Protein AF-A0A7U9R0U1-F1 (afdb_monomer)

Nearest PDB structures (foldseek):
  5bxg-assembly1_A  TM=6.752E-01  e=6.714E-07  Clostridioides difficile 630
  3q0k-assembly2_D  TM=1.270E-01  e=4.616E+00  Homo sapiens

Sequence (588 aa):
MKKIVGMICICLTLACLTACGQTSAAQRHWSAASKDGKLENYVKENIDKIDMEALQAVLQDAETPLDQQLKATALICMLEYCETIRYDLDLWNASVQSSDEARGAMYRAEYPVGASYAQAFLTKVSAEGEAFWEAMEEAAYPYDGIPAVFAAAKELDGDSLLALIEGAPEDSLQGDRIREAIGNWIKKEPARLALCGQSLAETGYFEDWDLMDWQRAFLSSDQIHTDSVDGALAYVGCLRDHLLPMQEKQFGEEEFKKESEATGETCYYTELAVTVEEELVLQEPGEEGLPEVIDTEGKKVIAFYRNPHGETFSGSPAPLRVLGDFMLNLTDQEVPATAAEADYYLVLTPEYGYGAFYQDRTSGSESEFQEIYSYTSIDLYQAGTGVFLRHLGTMIEEAPSSIFTSYGDSPLQYPAPVEPGALAYIYRHVNEPEAYVALTDQLGGQEEFGMDEPVIVGNWELTLHSSEIVKTIDNGIFGSTAGEGCQYVKARISVTNVGLREDTFLPMMSMSSNLSIGVTDASLDSFYEYAELIGMSDYLSSELLEPGESEEGDLAFEVPETLLQGDSPLYIVVICGYQIVVFPIQAL

Solvent-accessible surface area (backbone atoms only — not comparable to full-atom values): 32599 Å² total; per-residue (Å²): 135,83,89,87,89,83,90,83,86,64,80,79,62,61,78,77,72,62,75,90,76,65,75,50,62,28,57,51,52,45,62,50,16,46,74,68,67,30,35,66,63,42,39,68,78,34,57,95,72,61,58,65,67,57,29,49,52,49,66,71,39,86,84,54,52,63,38,53,39,50,44,21,35,20,50,45,21,41,43,37,39,50,55,45,42,72,74,35,68,68,47,35,56,31,49,73,46,87,74,63,54,26,61,48,32,53,59,70,44,65,41,95,65,26,20,64,48,22,28,62,54,57,50,34,41,69,80,41,42,72,62,42,52,51,21,48,60,78,48,50,64,30,65,63,29,56,47,33,27,50,41,28,25,84,69,73,54,36,68,33,49,49,42,50,63,75,64,48,52,78,99,37,78,64,23,53,51,48,53,51,32,52,53,48,43,55,52,68,43,36,46,52,35,46,66,28,40,58,62,39,56,76,71,49,68,60,73,85,56,53,69,67,65,48,43,60,40,72,27,40,32,93,66,29,60,27,76,29,66,43,50,43,37,35,28,48,47,35,38,62,78,44,48,47,63,51,46,32,73,74,75,39,58,73,82,40,33,44,65,27,86,60,70,66,47,77,31,48,63,57,70,29,29,32,31,32,73,48,84,84,75,65,49,78,84,71,88,75,90,50,64,90,68,78,90,60,84,77,40,14,49,45,46,34,39,41,33,86,50,46,89,80,37,83,81,50,65,62,50,29,25,40,38,35,28,44,57,66,61,44,53,87,59,26,46,39,75,36,64,88,60,23,52,27,34,41,37,35,37,59,45,78,44,79,58,59,55,45,61,37,91,87,78,71,42,74,44,96,50,61,33,26,28,25,50,26,36,36,35,36,24,35,38,95,72,18,43,56,50,45,81,78,43,33,30,76,29,58,43,61,97,64,61,75,88,56,100,86,57,82,58,78,55,67,38,63,76,81,57,36,51,50,54,53,49,44,62,77,35,71,79,41,63,81,76,45,46,38,71,28,64,72,49,86,88,56,39,76,48,57,74,71,42,76,44,61,55,59,44,33,34,38,25,45,69,48,73,49,81,40,57,60,53,78,50,82,92,34,63,51,66,47,57,93,69,33,27,27,42,38,34,36,37,37,42,28,27,53,26,80,49,70,46,56,44,61,46,92,71,62,91,80,57,64,62,48,52,28,41,29,46,80,79,62,83,51,78,33,52,64,51,93,62,82,56,61,89,48,61,48,66,52,44,74,32,46,58,75,35,69,53,72,23,42,48,36,26,70,41,50,44,72,61,77,70,42,94,59,61,38,28,45,36,42,35,37,78,91,47,58,40,33,33,77,51,85,76,132

Mean predicted aligned error: 10.0 Å

pLDDT: mean 86.11, std 13.69, range [29.17, 98.44]

Structure (mmCIF, N/CA/C/O backbone):
data_AF-A0A7U9R0U1-F1
#
_entry.id   AF-A0A7U9R0U1-F1
#
loop_
_atom_site.group_PDB
_atom_site.id
_atom_site.type_symbol
_atom_site.label_atom_id
_atom_site.label_alt_id
_atom_site.label_comp_id
_atom_site.label_asym_id
_atom_site.label_entity_id
_atom_site.label_seq_id
_atom_site.pdbx_PDB_ins_code
_atom_site.Cartn_x
_atom_site.Cartn_y
_atom_site.Cartn_z
_atom_site.occupancy
_atom_site.B_iso_or_equiv
_atom_site.auth_seq_id
_atom_site.auth_comp_id
_atom_site.auth_asym_id
_atom_site.auth_atom_id
_atom_site.pdbx_PDB_model_num
ATOM 1 N N . MET A 1 1 ? -24.515 -37.550 81.680 1.00 33.31 1 MET A N 1
ATOM 2 C CA . MET A 1 1 ? -23.974 -37.585 80.301 1.00 33.31 1 MET A CA 1
ATOM 3 C C . MET A 1 1 ? -24.905 -36.736 79.443 1.00 33.31 1 MET A C 1
ATOM 5 O O . MET A 1 1 ? -26.082 -37.050 79.407 1.00 33.31 1 MET A O 1
ATOM 9 N N . LYS A 1 2 ? -24.543 -35.468 79.178 1.00 29.17 2 LYS A N 1
ATOM 10 C CA . LYS A 1 2 ? -23.847 -34.964 77.962 1.00 29.17 2 LYS A CA 1
ATOM 11 C C . LYS A 1 2 ? -24.741 -35.140 76.719 1.00 29.17 2 LYS A C 1
ATOM 13 O O . LYS A 1 2 ? -24.928 -36.265 76.291 1.00 29.17 2 LYS A O 1
ATOM 18 N N . LYS A 1 3 ? -25.515 -34.116 76.324 1.00 31.30 3 LYS A N 1
ATOM 19 C CA . LYS A 1 3 ? -25.158 -32.966 75.449 1.00 31.30 3 LYS A CA 1
ATOM 20 C C . LYS A 1 3 ? -24.617 -33.420 74.086 1.00 31.30 3 LYS A C 1
ATOM 22 O O . LYS A 1 3 ? -23.504 -33.924 74.049 1.00 31.30 3 LYS A O 1
ATOM 27 N N . ILE A 1 4 ? -25.367 -33.154 73.013 1.00 35.88 4 ILE A N 1
ATOM 28 C CA . ILE A 1 4 ? -25.062 -32.164 71.957 1.00 35.88 4 ILE A CA 1
ATOM 29 C C . ILE A 1 4 ? -26.206 -32.236 70.926 1.00 35.88 4 ILE A C 1
ATOM 31 O O . ILE A 1 4 ? -26.312 -33.170 70.143 1.00 35.88 4 ILE A O 1
ATOM 35 N N . VAL A 1 5 ? -27.093 -31.243 70.996 1.00 38.41 5 VAL A N 1
ATOM 36 C CA . VAL A 1 5 ? -27.930 -30.758 69.894 1.00 38.41 5 VAL A CA 1
ATOM 37 C C . VAL A 1 5 ? -27.329 -29.396 69.578 1.00 38.41 5 VAL A C 1
ATOM 39 O O . VAL A 1 5 ? -27.287 -28.536 70.458 1.00 38.41 5 VAL A O 1
ATOM 42 N N . GLY A 1 6 ? -26.777 -29.227 68.384 1.00 35.22 6 GLY A N 1
ATOM 43 C CA . GLY A 1 6 ? -26.181 -27.969 67.956 1.00 35.22 6 GLY A CA 1
ATOM 44 C C . GLY A 1 6 ? -25.330 -28.149 66.708 1.00 35.22 6 GLY A C 1
ATOM 45 O O . GLY A 1 6 ? -24.531 -29.077 66.654 1.00 35.22 6 GLY A O 1
ATOM 46 N N . MET A 1 7 ? -25.485 -27.202 65.777 1.00 35.94 7 MET A N 1
ATOM 47 C CA . MET A 1 7 ? -24.569 -26.900 64.667 1.00 35.94 7 MET A CA 1
ATOM 48 C C . MET A 1 7 ? -24.834 -27.592 63.315 1.00 35.94 7 MET A C 1
ATOM 50 O O . MET A 1 7 ? -23.959 -28.276 62.809 1.00 35.94 7 MET A O 1
ATOM 54 N N . ILE A 1 8 ? -26.001 -27.344 62.691 1.00 39.84 8 ILE A N 1
ATOM 55 C CA . ILE A 1 8 ? -26.156 -27.442 61.213 1.00 39.84 8 ILE A CA 1
ATOM 56 C C . ILE A 1 8 ? -26.901 -26.237 60.572 1.00 39.84 8 ILE A C 1
ATOM 58 O O . ILE A 1 8 ? -26.783 -26.024 59.375 1.00 39.84 8 ILE A O 1
ATOM 62 N N . CYS A 1 9 ? -27.556 -25.336 61.318 1.00 36.34 9 CYS A N 1
ATOM 63 C CA . CYS A 1 9 ? -28.315 -24.214 60.715 1.00 36.34 9 CYS A CA 1
ATOM 64 C C . CYS A 1 9 ? -27.673 -22.811 60.825 1.00 36.34 9 CYS A C 1
ATOM 66 O O . CYS A 1 9 ? -28.403 -21.827 60.836 1.00 36.34 9 CYS A O 1
ATOM 68 N N . ILE A 1 10 ? -26.341 -22.682 60.920 1.00 38.12 10 ILE A N 1
ATOM 69 C CA . ILE A 1 10 ? -25.675 -21.357 61.044 1.00 38.12 10 ILE A CA 1
ATOM 70 C C . ILE A 1 10 ? -24.770 -21.000 59.844 1.00 38.12 10 ILE A C 1
ATOM 72 O O . ILE A 1 10 ? -24.423 -19.837 59.676 1.00 38.12 10 ILE A O 1
ATOM 76 N N . CYS A 1 11 ? -24.464 -21.926 58.929 1.00 36.28 11 CYS A N 1
ATOM 77 C CA . CYS A 1 11 ? -23.570 -21.620 57.797 1.00 36.28 11 CYS A CA 1
ATOM 78 C C . CYS A 1 11 ? -24.272 -21.108 56.523 1.00 36.28 11 CYS A C 1
ATOM 80 O O . CYS A 1 11 ? -23.587 -20.729 55.584 1.00 36.28 11 CYS A O 1
ATOM 82 N N . LEU A 1 12 ? -25.609 -21.054 56.483 1.00 37.00 12 LEU A N 1
ATOM 83 C CA . LEU A 1 12 ? -26.378 -20.586 55.311 1.00 37.00 12 LEU A CA 1
ATOM 84 C C . LEU A 1 12 ? -27.135 -19.270 55.541 1.00 37.00 12 LEU A C 1
ATOM 86 O O . LEU A 1 12 ? -27.752 -18.746 54.626 1.00 37.00 12 LEU A O 1
ATOM 90 N N . THR A 1 13 ? -27.058 -18.700 56.744 1.00 36.50 13 THR A N 1
ATOM 91 C CA . THR A 1 13 ? -27.657 -17.393 57.072 1.00 36.50 13 THR A CA 1
ATOM 92 C C . THR A 1 13 ? -26.621 -16.311 57.377 1.00 36.50 13 THR A C 1
ATOM 94 O O . THR A 1 13 ? -26.985 -15.143 57.468 1.00 36.50 13 THR A O 1
ATOM 97 N N . LEU A 1 14 ? -25.330 -16.657 57.462 1.00 34.38 14 LEU A N 1
ATOM 98 C CA . LEU A 1 14 ? -24.237 -15.680 57.569 1.00 34.38 14 LEU A CA 1
ATOM 99 C C . LEU A 1 14 ? -23.682 -15.201 56.216 1.00 34.38 14 LEU A C 1
ATOM 101 O O . LEU A 1 14 ? -22.952 -14.219 56.202 1.00 34.38 14 LEU A O 1
ATOM 105 N N . ALA A 1 15 ? -24.073 -15.817 55.094 1.00 37.28 15 ALA A N 1
ATOM 106 C CA . ALA A 1 15 ? -23.728 -15.330 53.753 1.00 37.28 15 ALA A CA 1
ATOM 107 C C . ALA A 1 15 ? -24.657 -14.200 53.255 1.00 37.28 15 ALA A C 1
ATOM 109 O O . ALA A 1 15 ? -24.318 -13.503 52.310 1.00 37.28 15 ALA A O 1
ATOM 110 N N . CYS A 1 16 ? -25.801 -13.969 53.911 1.00 37.41 16 CYS A N 1
ATOM 111 C CA . CYS A 1 16 ? -26.766 -12.936 53.507 1.00 37.41 16 CYS A CA 1
ATOM 112 C C . CYS A 1 16 ? -26.755 -11.682 54.402 1.00 37.41 16 CYS A C 1
ATOM 114 O O . CYS A 1 16 ? -27.610 -10.819 54.238 1.00 37.41 16 CYS A O 1
ATOM 116 N N . LEU A 1 17 ? -25.830 -11.565 55.365 1.00 35.19 17 LEU A N 1
ATOM 117 C CA . LEU A 1 17 ? -25.830 -10.469 56.353 1.00 35.19 17 LEU A CA 1
ATOM 118 C C . LEU A 1 17 ? -24.516 -9.672 56.449 1.00 35.19 17 LEU A C 1
ATOM 120 O O . LEU A 1 17 ? -24.412 -8.785 57.292 1.00 35.19 17 LEU A O 1
ATOM 124 N N . THR A 1 18 ? -23.540 -9.913 55.568 1.00 37.28 18 THR A N 1
ATOM 125 C CA . THR A 1 18 ? -22.330 -9.070 55.436 1.00 37.28 18 THR A CA 1
ATOM 126 C C . THR A 1 18 ? -22.306 -8.211 54.166 1.00 37.28 18 THR A C 1
ATOM 128 O O . THR A 1 18 ? -21.372 -7.436 53.984 1.00 37.28 18 THR A O 1
ATOM 131 N N . ALA A 1 19 ? -23.331 -8.294 53.313 1.00 37.91 19 ALA A N 1
ATOM 132 C CA . ALA A 1 19 ? -23.372 -7.615 52.013 1.00 37.91 19 ALA A CA 1
ATOM 133 C C . ALA A 1 19 ? -23.828 -6.139 52.058 1.00 37.91 19 ALA A C 1
ATOM 135 O O . ALA A 1 19 ? -23.708 -5.439 51.064 1.00 37.91 19 ALA A O 1
ATOM 136 N N . CYS A 1 20 ? -24.296 -5.612 53.196 1.00 34.75 20 CYS A N 1
ATOM 137 C CA . CYS A 1 20 ? -24.787 -4.222 53.284 1.00 34.75 20 CYS A CA 1
ATOM 138 C C . CYS A 1 20 ? -23.728 -3.188 53.717 1.00 34.75 20 CYS A C 1
ATOM 140 O O . CYS A 1 20 ? -24.073 -2.169 54.312 1.00 34.75 20 CYS A O 1
ATOM 142 N N . GLY A 1 21 ? -22.439 -3.424 53.458 1.00 41.78 21 GLY A N 1
ATOM 143 C CA . GLY A 1 21 ? -21.409 -2.438 53.816 1.00 41.78 21 GLY A CA 1
ATOM 144 C C . GLY A 1 21 ? -19.978 -2.727 53.373 1.00 41.78 21 GLY A C 1
ATOM 145 O O . GLY A 1 21 ? -19.071 -2.036 53.833 1.00 41.78 21 GLY A O 1
ATOM 146 N N . GLN A 1 22 ? -19.738 -3.729 52.522 1.00 58.25 22 GLN A N 1
ATOM 147 C CA . GLN A 1 22 ? -18.415 -3.915 51.931 1.00 58.25 22 GLN A CA 1
ATOM 148 C C . GLN A 1 22 ? -18.330 -3.146 50.619 1.00 58.25 22 GLN A C 1
ATOM 150 O O . GLN A 1 22 ? -19.104 -3.379 49.699 1.00 58.25 22 GLN A O 1
ATOM 155 N N . THR A 1 23 ? -17.385 -2.214 50.554 1.00 76.81 23 THR A N 1
ATOM 156 C CA . THR A 1 23 ? -17.019 -1.523 49.321 1.00 76.81 23 THR A CA 1
ATOM 157 C C . THR A 1 23 ? -16.582 -2.563 48.285 1.00 76.81 23 THR A C 1
ATOM 159 O O . THR A 1 23 ? -15.740 -3.417 48.609 1.00 76.81 23 THR A O 1
ATOM 162 N N . SER A 1 24 ? -17.154 -2.492 47.076 1.00 87.69 24 SER A N 1
ATOM 163 C CA . SER A 1 24 ? -16.816 -3.364 45.942 1.00 87.69 24 SER A CA 1
ATOM 164 C C . SER A 1 24 ? -15.302 -3.365 45.682 1.00 87.69 24 SER A C 1
ATOM 166 O O . SER A 1 24 ? -14.587 -2.433 46.076 1.00 87.69 24 SER A O 1
ATOM 168 N N . ALA A 1 25 ? -14.795 -4.416 45.030 1.00 89.88 25 ALA A N 1
ATOM 169 C CA . ALA A 1 25 ? -13.387 -4.473 44.634 1.00 89.88 25 ALA A CA 1
ATOM 170 C C . ALA A 1 25 ? -13.014 -3.257 43.766 1.00 89.88 25 ALA A C 1
ATOM 172 O O . ALA A 1 25 ? -12.047 -2.559 44.077 1.00 89.88 25 ALA A O 1
ATOM 173 N N . ALA A 1 26 ? -13.857 -2.938 42.778 1.00 92.00 26 ALA A N 1
ATOM 174 C CA . ALA A 1 26 ? -13.707 -1.781 41.902 1.00 92.00 26 ALA A CA 1
ATOM 175 C C . ALA A 1 26 ? -13.589 -0.465 42.687 1.00 92.00 26 ALA A C 1
ATOM 177 O O . ALA A 1 26 ? -12.573 0.219 42.596 1.00 92.00 26 ALA A O 1
ATOM 178 N N . GLN A 1 27 ? -14.555 -0.144 43.554 1.00 93.94 27 GLN A N 1
ATOM 179 C CA . GLN A 1 27 ? -14.534 1.104 44.323 1.00 93.94 27 GLN A CA 1
ATOM 180 C C . GLN A 1 27 ? -13.334 1.190 45.273 1.00 93.94 27 GLN A C 1
ATOM 182 O O . GLN A 1 27 ? -12.803 2.281 45.497 1.00 93.94 27 GLN A O 1
ATOM 187 N N . ARG A 1 28 ? -12.903 0.064 45.854 1.00 93.19 28 ARG A N 1
ATOM 188 C CA . ARG A 1 28 ? -11.749 0.019 46.762 1.00 93.19 28 ARG A CA 1
ATOM 189 C C . ARG A 1 28 ? -10.459 0.401 46.044 1.00 93.19 28 ARG A C 1
ATOM 191 O O . ARG A 1 28 ? -9.735 1.259 46.548 1.00 93.19 28 ARG A O 1
ATOM 198 N N . HIS A 1 29 ? -10.188 -0.226 44.901 1.00 94.31 29 HIS A N 1
ATOM 199 C CA . HIS A 1 29 ? -8.998 0.047 44.097 1.00 94.31 29 HIS A CA 1
ATOM 200 C C . HIS A 1 29 ? -9.067 1.435 43.460 1.00 94.31 29 HIS A C 1
ATOM 202 O O . HIS A 1 29 ? -8.109 2.195 43.563 1.00 94.31 29 HIS A O 1
ATOM 208 N N . TRP A 1 30 ? -10.232 1.827 42.939 1.00 93.75 30 TRP A N 1
ATOM 209 C CA . TRP A 1 30 ? -10.450 3.153 42.363 1.00 93.75 30 TRP A CA 1
ATOM 210 C C . TRP A 1 30 ? -10.172 4.276 43.366 1.00 93.75 30 TRP A C 1
ATOM 212 O O . TRP A 1 30 ? -9.391 5.182 43.101 1.00 93.75 30 TRP A O 1
ATOM 222 N N . SER A 1 31 ? -10.728 4.172 44.579 1.00 92.00 31 SER A N 1
ATOM 223 C CA . SER A 1 31 ? -10.524 5.177 45.635 1.00 92.00 31 SER A CA 1
ATOM 224 C C . SER A 1 31 ? -9.074 5.252 46.125 1.00 92.00 31 SER A C 1
ATOM 226 O O . SER A 1 31 ? -8.674 6.264 46.706 1.00 92.00 31 SER A O 1
ATOM 228 N N . ALA A 1 32 ? -8.306 4.169 45.980 1.00 91.44 32 ALA A N 1
ATOM 229 C CA . ALA A 1 32 ? -6.878 4.165 46.270 1.00 91.44 32 ALA A CA 1
ATOM 230 C C . ALA A 1 32 ? -6.105 4.853 45.137 1.00 91.44 32 ALA A C 1
ATOM 232 O O . ALA A 1 32 ? -5.357 5.785 45.414 1.00 91.44 32 ALA A O 1
ATOM 233 N N . ALA A 1 33 ? -6.393 4.503 43.883 1.00 91.25 33 ALA A N 1
ATOM 234 C CA . ALA A 1 33 ? -5.802 5.127 42.704 1.00 91.25 33 ALA A CA 1
ATOM 235 C C . ALA A 1 33 ? -6.047 6.642 42.632 1.00 91.25 33 ALA A C 1
ATOM 237 O O . ALA A 1 33 ? -5.125 7.405 42.350 1.00 91.25 33 ALA A O 1
ATOM 238 N N . SER A 1 34 ? -7.252 7.110 42.981 1.00 88.06 34 SER A N 1
ATOM 239 C CA . SER A 1 34 ? -7.541 8.547 43.072 1.00 88.06 34 SER A CA 1
ATOM 240 C C . SER A 1 34 ? -6.617 9.267 44.069 1.00 88.06 34 SER A C 1
ATOM 242 O O . SER A 1 34 ? -6.335 10.447 43.909 1.00 88.06 34 SER A O 1
ATOM 244 N N . LYS A 1 35 ? -6.114 8.602 45.116 1.00 88.00 35 LYS A N 1
ATOM 245 C CA . LYS A 1 35 ? -5.168 9.240 46.052 1.00 88.00 35 LYS A CA 1
ATOM 246 C C . LYS A 1 35 ? -3.756 9.337 45.480 1.00 88.00 35 LYS A C 1
ATOM 248 O O . LYS A 1 35 ? -3.044 10.274 45.831 1.00 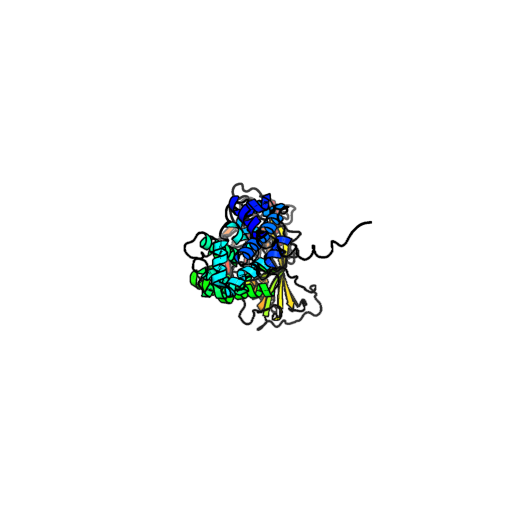88.00 35 LYS A O 1
ATOM 253 N N . ASP A 1 36 ? -3.391 8.407 44.604 1.00 80.62 36 ASP A N 1
ATOM 254 C CA . ASP A 1 36 ? -2.059 8.312 43.997 1.00 80.62 36 ASP A CA 1
ATOM 255 C C . ASP A 1 36 ? -1.909 9.186 42.744 1.00 80.62 36 ASP A C 1
ATOM 257 O O . ASP A 1 36 ? -0.815 9.340 42.201 1.00 80.62 36 ASP A O 1
ATOM 261 N N . GLY A 1 37 ? -2.992 9.818 42.292 1.00 81.44 37 GLY A N 1
ATOM 262 C CA . GLY A 1 37 ? -2.953 10.818 41.231 1.00 81.44 37 GLY A CA 1
ATOM 263 C C . GLY A 1 37 ? -3.240 10.273 39.834 1.00 81.44 37 GLY A C 1
ATOM 264 O O . GLY A 1 37 ? -3.769 11.015 39.005 1.00 81.44 37 GLY A O 1
ATOM 265 N N . LYS A 1 38 ? -2.892 9.003 39.593 1.00 86.62 38 LYS A N 1
ATOM 266 C CA . LYS A 1 38 ? -2.997 8.289 38.314 1.00 86.62 38 LYS A CA 1
ATOM 267 C C . LYS A 1 38 ? -3.334 6.815 38.538 1.00 86.62 38 LYS A C 1
ATOM 269 O O . LYS A 1 38 ? -2.725 6.176 39.400 1.00 86.62 38 LYS A O 1
ATOM 274 N N . LEU A 1 39 ? -4.254 6.277 37.741 1.00 91.12 39 LEU A N 1
ATOM 275 C CA . LEU A 1 39 ? -4.610 4.859 37.749 1.00 91.12 39 LEU A CA 1
ATOM 276 C C . LEU A 1 39 ? -3.422 3.978 37.371 1.00 91.12 39 LEU A C 1
ATOM 278 O O . LEU A 1 39 ? -3.155 2.995 38.057 1.00 91.12 39 LEU A O 1
ATOM 282 N N . GLU A 1 40 ? -2.683 4.357 36.332 1.00 90.38 40 GLU A N 1
ATOM 283 C CA . GLU A 1 40 ? -1.542 3.598 35.820 1.00 90.38 40 GLU A CA 1
ATOM 284 C C . GLU A 1 40 ? -0.470 3.385 36.900 1.00 90.38 40 GLU A C 1
ATOM 286 O O . GLU A 1 40 ? -0.009 2.266 37.121 1.00 90.38 40 GLU A O 1
ATOM 291 N N . ASN A 1 41 ? -0.119 4.445 37.639 1.00 90.12 41 ASN A N 1
ATOM 292 C CA . ASN A 1 41 ? 0.857 4.365 38.729 1.00 90.12 41 ASN A CA 1
ATOM 293 C C . ASN A 1 41 ? 0.388 3.402 39.826 1.00 90.12 41 ASN A C 1
ATOM 295 O O . ASN A 1 41 ? 1.149 2.540 40.268 1.00 90.12 41 ASN A O 1
ATOM 299 N N . TYR A 1 42 ? -0.877 3.527 40.238 1.00 94.25 42 TYR A N 1
ATOM 300 C CA . TYR A 1 42 ? -1.456 2.657 41.255 1.00 94.25 42 TYR A CA 1
ATOM 301 C C . TYR A 1 42 ? -1.429 1.186 40.830 1.00 94.25 42 TYR A C 1
ATOM 303 O O . TYR A 1 42 ? -1.057 0.320 41.626 1.00 94.25 42 TYR A O 1
ATOM 311 N N . VAL A 1 43 ? -1.809 0.902 39.582 1.00 94.12 43 VAL A N 1
ATOM 312 C CA . VAL A 1 43 ? -1.827 -0.457 39.036 1.00 94.12 43 VAL A CA 1
ATOM 313 C C . VAL A 1 43 ? -0.409 -1.019 38.952 1.00 94.12 43 VAL A C 1
ATOM 315 O O . VAL A 1 43 ? -0.183 -2.111 39.465 1.00 94.12 43 VAL A O 1
ATOM 318 N N . LYS A 1 44 ? 0.573 -0.266 38.438 1.00 91.06 44 LYS A N 1
ATOM 319 C CA . LYS A 1 44 ? 1.988 -0.686 38.400 1.00 91.06 44 LYS A CA 1
ATOM 320 C C . LYS A 1 44 ? 2.526 -1.087 39.779 1.00 91.06 44 LYS A C 1
ATOM 322 O O . LYS A 1 44 ? 3.240 -2.079 39.901 1.00 91.06 44 LYS A O 1
ATOM 327 N N . GLU A 1 45 ? 2.157 -0.362 40.835 1.00 92.75 45 GLU A N 1
ATOM 328 C CA . GLU A 1 45 ? 2.592 -0.655 42.211 1.00 92.75 45 GLU A CA 1
ATOM 329 C C . GLU A 1 45 ? 1.831 -1.812 42.888 1.00 92.75 45 GLU A C 1
ATOM 331 O O . GLU A 1 45 ? 2.272 -2.352 43.914 1.00 92.75 45 GLU A O 1
ATOM 336 N N . ASN A 1 46 ? 0.662 -2.183 42.360 1.00 94.56 46 ASN A N 1
ATOM 337 C CA . ASN A 1 46 ? -0.256 -3.132 42.992 1.00 94.56 46 ASN A CA 1
ATOM 338 C C . ASN A 1 46 ? -0.696 -4.275 42.075 1.00 94.56 46 ASN A C 1
ATOM 340 O O . ASN A 1 46 ? -1.629 -4.986 42.433 1.00 94.56 46 ASN A O 1
ATOM 344 N N . ILE A 1 47 ? -0.000 -4.484 40.959 1.00 92.25 47 ILE A N 1
ATOM 345 C CA . ILE A 1 47 ? -0.356 -5.432 39.899 1.00 92.25 47 ILE A CA 1
ATOM 346 C C . ILE A 1 47 ? -0.647 -6.838 40.450 1.00 92.25 47 ILE A C 1
ATOM 348 O O . ILE A 1 47 ? -1.728 -7.372 40.244 1.00 92.25 47 ILE A O 1
ATOM 352 N N . ASP A 1 48 ? 0.223 -7.359 41.324 1.00 92.56 48 ASP A N 1
ATOM 353 C CA . ASP A 1 48 ? 0.077 -8.698 41.920 1.00 92.56 48 ASP A CA 1
ATOM 354 C C . ASP A 1 48 ? -0.944 -8.757 43.081 1.00 92.56 48 ASP A C 1
ATOM 356 O O . ASP A 1 48 ? -1.125 -9.798 43.716 1.00 92.56 48 ASP A O 1
ATOM 360 N N . LYS A 1 49 ? -1.564 -7.625 43.440 1.00 92.75 49 LYS A N 1
ATOM 361 C CA . LYS A 1 49 ? -2.530 -7.497 44.549 1.00 92.75 49 LYS A CA 1
ATOM 362 C C . LYS A 1 49 ? -3.950 -7.204 44.072 1.00 92.75 49 LYS A C 1
ATOM 364 O O . LYS A 1 49 ? -4.869 -7.256 44.893 1.00 92.75 49 LYS A O 1
ATOM 369 N N . ILE A 1 50 ? -4.120 -6.814 42.812 1.00 94.25 50 ILE A N 1
ATOM 370 C CA . ILE A 1 50 ? -5.431 -6.560 42.220 1.00 94.25 50 ILE A CA 1
ATOM 371 C C . ILE A 1 50 ? -6.003 -7.911 41.790 1.00 94.25 50 ILE A C 1
ATOM 373 O O . ILE A 1 50 ? -5.390 -8.651 41.030 1.00 94.25 50 ILE A O 1
ATOM 377 N N . ASP A 1 51 ? -7.174 -8.248 42.322 1.00 94.94 51 ASP A N 1
ATOM 378 C CA . ASP A 1 51 ? -7.851 -9.510 42.033 1.00 94.94 51 ASP A CA 1
ATOM 379 C C . ASP A 1 51 ? -8.730 -9.355 40.784 1.00 94.94 51 ASP A C 1
ATOM 381 O O . ASP A 1 51 ? -9.818 -8.773 40.843 1.00 94.94 51 ASP A O 1
ATOM 385 N N . MET A 1 52 ? -8.232 -9.861 39.652 1.00 94.56 52 MET A N 1
ATOM 386 C CA . MET A 1 52 ? -8.914 -9.826 38.357 1.00 94.56 52 MET A CA 1
ATOM 387 C C . MET A 1 52 ? -10.287 -10.518 38.406 1.00 94.56 52 MET A C 1
ATOM 389 O O . MET A 1 52 ? -11.260 -9.992 37.866 1.00 94.56 52 MET A O 1
ATOM 393 N N . GLU A 1 53 ? -10.408 -11.662 39.089 1.00 95.38 53 GLU A N 1
ATOM 394 C CA . GLU A 1 53 ? -11.677 -12.396 39.192 1.00 95.38 53 GLU A CA 1
ATOM 395 C C . GLU A 1 53 ? -12.708 -11.596 39.996 1.00 95.38 53 GLU A C 1
ATOM 397 O O . GLU A 1 53 ? -13.883 -11.536 39.629 1.00 95.38 53 GLU A O 1
ATOM 402 N N . ALA A 1 54 ? -12.273 -10.919 41.062 1.00 94.94 54 ALA A N 1
ATOM 403 C CA . ALA A 1 54 ? -13.149 -10.054 41.846 1.00 94.94 54 ALA A CA 1
ATOM 404 C C . ALA A 1 54 ? -13.635 -8.824 41.059 1.00 94.94 54 ALA A C 1
ATOM 406 O O . ALA A 1 54 ? -14.755 -8.368 41.295 1.00 94.94 54 ALA A O 1
ATOM 407 N N . LEU A 1 55 ? -12.826 -8.282 40.140 1.00 96.44 55 LEU A N 1
ATOM 408 C CA . LEU A 1 55 ? -13.254 -7.208 39.235 1.00 96.44 55 LEU A CA 1
ATOM 409 C C . LEU A 1 55 ? -14.260 -7.719 38.197 1.00 96.44 55 LEU A C 1
ATOM 411 O O . LEU A 1 55 ? -15.300 -7.092 38.006 1.00 96.44 55 LEU A O 1
ATOM 415 N N . GLN A 1 56 ? -14.015 -8.883 37.594 1.00 96.25 56 GLN A N 1
ATOM 416 C CA . GLN A 1 56 ? -14.967 -9.502 36.664 1.00 96.25 56 GLN A CA 1
ATOM 417 C C . GLN A 1 56 ? -16.303 -9.832 37.341 1.00 96.25 56 GLN A C 1
ATOM 419 O O . GLN A 1 56 ? -17.358 -9.619 36.752 1.00 96.25 56 GLN A O 1
ATOM 424 N N . ALA A 1 57 ? -16.285 -10.281 38.599 1.00 94.62 57 ALA A N 1
ATOM 425 C CA . ALA A 1 57 ? -17.504 -10.557 39.356 1.00 94.62 57 ALA A CA 1
ATOM 426 C C . ALA A 1 57 ? -18.394 -9.312 39.535 1.00 94.62 57 ALA A C 1
ATOM 428 O O . ALA A 1 57 ? -19.614 -9.445 39.570 1.00 94.62 57 ALA A O 1
ATOM 429 N N . VAL A 1 58 ? -17.807 -8.107 39.609 1.00 94.12 58 VAL A N 1
ATOM 430 C CA . VAL A 1 58 ? -18.568 -6.842 39.621 1.00 94.12 58 VAL A CA 1
ATOM 431 C C . VAL A 1 58 ? -19.297 -6.635 38.290 1.00 94.12 58 VAL A C 1
ATOM 433 O O . VAL A 1 58 ? -20.453 -6.225 38.289 1.00 94.12 58 VAL A O 1
ATOM 436 N N . LEU A 1 59 ? -18.653 -6.956 37.166 1.00 94.12 59 LEU A N 1
ATOM 437 C CA . LEU A 1 59 ? -19.217 -6.796 35.819 1.00 94.12 59 LEU A CA 1
ATOM 438 C C . LEU A 1 59 ? -20.240 -7.878 35.449 1.00 94.12 59 LEU A C 1
ATOM 440 O O . LEU A 1 59 ? -21.102 -7.649 34.607 1.00 94.12 59 LEU A O 1
ATOM 444 N N . GLN A 1 60 ? -20.164 -9.049 36.082 1.00 92.44 60 GLN A N 1
ATOM 445 C CA . GLN A 1 60 ? -21.115 -10.148 35.887 1.00 92.44 60 GLN A CA 1
ATOM 446 C C . GLN A 1 60 ? -22.404 -9.989 36.707 1.00 92.44 60 GLN A C 1
ATOM 448 O O . GLN A 1 60 ? -23.391 -10.678 36.437 1.00 92.44 60 GLN A O 1
ATOM 453 N N . ASP A 1 61 ? -22.412 -9.107 37.708 1.00 91.75 61 ASP A N 1
ATOM 454 C CA . ASP A 1 61 ? -23.613 -8.780 38.471 1.00 91.75 61 ASP A CA 1
ATOM 455 C C . A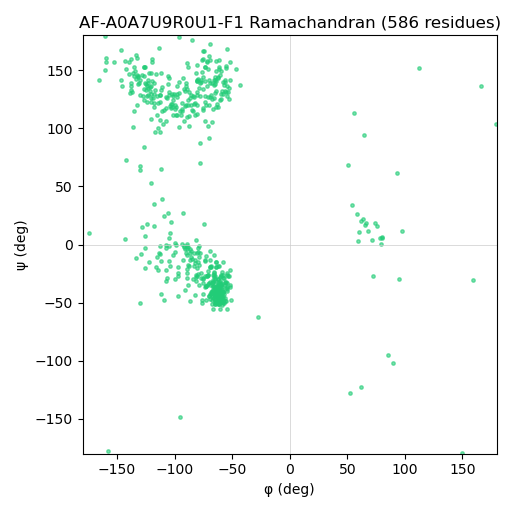SP A 1 61 ? -24.447 -7.731 37.719 1.00 91.75 61 ASP A C 1
ATOM 457 O O . ASP A 1 61 ? -24.060 -6.570 37.582 1.00 91.75 61 ASP A O 1
ATOM 461 N N . ALA A 1 62 ? -25.613 -8.156 37.229 1.00 86.38 62 ALA A N 1
ATOM 462 C CA . ALA A 1 62 ? -26.526 -7.320 36.453 1.00 86.38 62 ALA A CA 1
ATOM 463 C C . ALA A 1 62 ? -27.102 -6.133 37.247 1.00 86.38 62 ALA A C 1
ATOM 465 O O . ALA A 1 62 ? -27.586 -5.182 36.639 1.00 86.38 62 ALA A O 1
ATOM 466 N N . GLU A 1 63 ? -27.058 -6.176 38.583 1.00 90.31 63 GLU A N 1
ATOM 467 C CA . GLU A 1 63 ? -27.538 -5.095 39.455 1.00 90.31 63 GLU A CA 1
ATOM 468 C C . GLU A 1 63 ? -26.442 -4.060 39.770 1.00 90.31 63 GLU A C 1
ATOM 470 O O . GLU A 1 63 ? -26.689 -3.082 40.481 1.00 90.31 63 GLU A O 1
ATOM 475 N N . THR A 1 64 ? -25.219 -4.256 39.265 1.00 92.12 64 THR A N 1
ATOM 476 C CA . THR A 1 64 ? -24.111 -3.323 39.476 1.00 92.12 64 THR A CA 1
ATOM 477 C C . THR A 1 64 ? -24.402 -1.978 38.798 1.00 92.12 64 THR A C 1
ATOM 479 O O . THR A 1 64 ? -24.633 -1.953 37.589 1.00 92.12 64 THR A O 1
ATOM 482 N N . PRO A 1 65 ? -24.326 -0.842 39.516 1.00 93.94 65 PRO A N 1
ATOM 483 C CA . PRO A 1 65 ? -24.477 0.489 38.923 1.00 93.94 65 PRO A CA 1
ATOM 484 C C . PRO A 1 65 ? -23.411 0.806 37.860 1.00 93.94 65 PRO A C 1
ATOM 486 O O . PRO A 1 65 ? -22.280 0.323 37.945 1.00 93.94 65 PRO A O 1
ATOM 489 N N . LEU A 1 66 ? -23.743 1.651 36.880 1.00 94.81 66 LEU A N 1
ATOM 490 C CA . LEU A 1 66 ? -22.855 1.976 35.754 1.00 94.81 66 LEU A CA 1
ATOM 491 C C . LEU A 1 66 ? -21.505 2.574 36.185 1.00 94.81 66 LEU A C 1
ATOM 493 O O . LEU A 1 66 ? -20.483 2.230 35.595 1.00 94.81 66 LEU A O 1
ATOM 497 N N . ASP A 1 67 ? -21.459 3.394 37.240 1.00 94.19 67 ASP A N 1
ATOM 498 C CA . ASP A 1 67 ? -20.204 3.966 37.750 1.00 94.19 67 ASP A CA 1
ATOM 499 C C . ASP A 1 67 ? -19.256 2.864 38.258 1.00 94.19 67 ASP A C 1
ATOM 501 O O . ASP A 1 67 ? -18.042 2.919 38.060 1.00 94.19 67 ASP A O 1
ATOM 505 N N . GLN A 1 68 ? -19.806 1.825 38.892 1.00 95.38 68 GLN A N 1
ATOM 506 C CA . GLN A 1 68 ? -19.051 0.666 39.361 1.00 95.38 68 GLN A CA 1
ATOM 507 C C . GLN A 1 68 ? -18.607 -0.227 38.204 1.00 95.38 68 GLN A C 1
ATOM 509 O O . GLN A 1 68 ? -17.496 -0.760 38.263 1.00 95.38 68 GLN A O 1
ATOM 514 N N . GLN A 1 69 ? -19.433 -0.354 37.160 1.00 95.81 69 GLN A N 1
ATOM 515 C CA . GLN A 1 69 ? -19.051 -1.053 35.932 1.00 95.81 69 GLN A CA 1
ATOM 516 C C . GLN A 1 69 ? -17.858 -0.352 35.271 1.00 95.81 69 GLN A C 1
ATOM 518 O O . GLN A 1 69 ? -16.829 -0.985 35.065 1.00 95.81 69 GLN A O 1
ATOM 523 N N . LEU A 1 70 ? -17.927 0.966 35.060 1.00 95.38 70 LEU A N 1
ATOM 524 C CA . LEU A 1 70 ? -16.831 1.755 34.489 1.00 95.38 70 LEU A CA 1
ATOM 525 C C . LEU A 1 70 ? -15.524 1.593 35.272 1.00 95.38 70 LEU A C 1
ATOM 527 O O . LEU A 1 70 ? -14.479 1.303 34.692 1.00 95.38 70 LEU A O 1
ATOM 531 N N . LYS A 1 71 ? -15.579 1.732 36.602 1.00 96.19 71 LYS A N 1
ATOM 532 C CA . LYS A 1 71 ? -14.403 1.582 37.476 1.00 96.19 71 LYS A CA 1
ATOM 533 C C . LYS A 1 71 ? -13.777 0.195 37.348 1.00 96.19 71 LYS A C 1
ATOM 535 O O . LYS A 1 71 ? -12.554 0.086 37.297 1.00 96.19 71 LYS A O 1
ATOM 540 N N . ALA A 1 72 ? -14.599 -0.857 37.316 1.00 96.94 72 ALA A N 1
ATOM 541 C CA . ALA A 1 72 ? -14.128 -2.228 37.149 1.00 96.94 72 ALA A CA 1
ATOM 542 C C . ALA A 1 72 ? -13.490 -2.430 35.768 1.00 96.94 72 ALA A C 1
ATOM 544 O O . ALA A 1 72 ? -12.361 -2.910 35.696 1.00 96.94 72 ALA A O 1
ATOM 545 N N . THR A 1 73 ? -14.162 -1.997 34.699 1.00 97.06 73 THR A N 1
ATOM 546 C CA . THR A 1 73 ? -13.669 -2.088 33.319 1.00 97.06 73 THR A CA 1
ATOM 547 C C . THR A 1 73 ? -12.341 -1.356 33.145 1.00 97.06 73 THR A C 1
ATOM 549 O O . THR A 1 73 ? -11.377 -1.947 32.666 1.00 97.06 73 THR A O 1
ATOM 552 N N . ALA A 1 74 ? -12.240 -0.106 33.604 1.00 96.06 74 ALA A N 1
ATOM 553 C CA . ALA A 1 74 ? -11.011 0.680 33.516 1.00 96.06 74 ALA A CA 1
ATOM 554 C C . ALA A 1 74 ? -9.850 0.056 34.310 1.00 96.06 74 ALA A C 1
ATOM 556 O O . ALA A 1 74 ? -8.712 0.071 33.846 1.00 96.06 74 ALA A O 1
ATOM 557 N N . LEU A 1 75 ? -10.119 -0.532 35.484 1.00 96.88 75 LEU A N 1
ATOM 558 C CA . LEU A 1 75 ? -9.108 -1.265 36.253 1.00 96.88 75 LEU A CA 1
ATOM 559 C C . LEU A 1 75 ? -8.627 -2.526 35.529 1.00 96.88 75 LEU A C 1
ATOM 561 O O . LEU A 1 75 ? -7.427 -2.775 35.537 1.00 96.88 75 LEU A O 1
ATOM 565 N N . ILE A 1 76 ? -9.530 -3.296 34.912 1.00 97.31 76 ILE A N 1
ATOM 566 C CA . ILE A 1 76 ? -9.172 -4.488 34.125 1.00 97.31 76 ILE A CA 1
ATOM 567 C C . ILE A 1 76 ? -8.296 -4.087 32.936 1.00 97.31 76 ILE A C 1
ATOM 569 O O . ILE A 1 76 ? -7.201 -4.619 32.790 1.00 97.31 76 ILE A O 1
ATOM 573 N N . CYS A 1 77 ? -8.727 -3.099 32.145 1.00 96.25 77 CYS A N 1
ATOM 574 C CA . CYS A 1 77 ? -7.973 -2.645 30.975 1.00 96.25 77 CYS A CA 1
ATOM 575 C C . CYS A 1 77 ? -6.590 -2.110 31.385 1.00 96.25 77 CYS A C 1
ATOM 577 O O . CYS A 1 77 ? -5.573 -2.458 30.794 1.00 96.25 77 CYS A O 1
ATOM 579 N N . MET A 1 78 ? -6.519 -1.301 32.448 1.00 95.19 78 MET A N 1
ATOM 580 C CA . MET A 1 78 ? -5.240 -0.780 32.936 1.00 95.19 78 MET A CA 1
ATOM 581 C C . MET A 1 78 ? -4.328 -1.884 33.491 1.00 95.19 78 MET A C 1
ATOM 583 O O . MET A 1 78 ? -3.110 -1.801 33.336 1.00 95.19 78 MET A O 1
ATOM 587 N N . LEU A 1 79 ? -4.900 -2.907 34.137 1.00 95.69 79 LEU A N 1
ATOM 588 C CA . LEU A 1 79 ? -4.165 -4.074 34.624 1.00 95.69 79 LEU A CA 1
ATOM 589 C C . LEU A 1 79 ? -3.503 -4.822 33.464 1.00 95.69 79 LEU A C 1
ATOM 591 O O . LEU A 1 79 ? -2.289 -5.002 33.499 1.00 95.69 79 LEU A O 1
ATOM 595 N N . GLU A 1 80 ? -4.257 -5.154 32.416 1.00 95.25 80 GLU A N 1
ATOM 596 C CA . GLU A 1 80 ? -3.737 -5.841 31.224 1.00 95.25 80 GLU A CA 1
ATOM 597 C C . GLU A 1 80 ? -2.678 -5.010 30.485 1.00 95.25 80 GLU A C 1
ATOM 599 O O . GLU A 1 80 ? -1.612 -5.524 30.140 1.00 95.25 80 GLU A O 1
ATOM 604 N N . TYR A 1 81 ? -2.899 -3.699 30.334 1.00 93.25 81 TYR A N 1
ATOM 605 C CA . TYR A 1 81 ? -1.898 -2.794 29.761 1.00 93.25 81 TYR A CA 1
ATOM 606 C C . TYR A 1 81 ? -0.591 -2.808 30.566 1.00 93.25 81 TYR A C 1
ATOM 608 O O . TYR A 1 81 ? 0.493 -2.986 30.007 1.00 93.25 81 TYR A O 1
ATOM 616 N N . CYS A 1 82 ? -0.679 -2.662 31.893 1.00 91.25 82 CYS A N 1
ATOM 617 C CA . CYS A 1 82 ? 0.493 -2.655 32.767 1.00 91.25 82 CYS A CA 1
ATOM 618 C C . CYS A 1 82 ? 1.206 -4.014 32.804 1.00 91.25 82 CYS A C 1
ATOM 620 O O . CYS A 1 82 ? 2.426 -4.052 32.971 1.00 91.25 82 CYS A O 1
ATOM 622 N N . GLU A 1 83 ? 0.474 -5.120 32.664 1.00 90.75 83 GLU A N 1
ATOM 623 C CA . GLU A 1 83 ? 1.056 -6.456 32.532 1.00 90.75 83 GLU A CA 1
ATOM 624 C C . GLU A 1 83 ? 1.792 -6.617 31.204 1.00 90.75 83 GLU A C 1
ATOM 626 O O . GLU A 1 83 ? 2.913 -7.123 31.207 1.00 90.75 83 GLU A O 1
ATOM 631 N N . THR A 1 84 ? 1.217 -6.125 30.107 1.00 88.06 84 THR A N 1
ATOM 632 C CA . THR A 1 84 ? 1.818 -6.180 28.769 1.00 88.06 84 THR A CA 1
ATOM 633 C C . THR A 1 84 ? 3.154 -5.435 28.742 1.00 88.06 84 THR A C 1
ATOM 635 O O . THR A 1 84 ? 4.203 -6.031 28.494 1.00 88.06 84 THR A O 1
ATOM 638 N N . ILE A 1 85 ? 3.167 -4.155 29.131 1.00 87.38 85 ILE A N 1
ATOM 639 C CA . ILE A 1 85 ? 4.397 -3.338 29.123 1.00 87.38 85 ILE A CA 1
ATOM 640 C C . ILE A 1 85 ? 5.429 -3.773 30.176 1.00 87.38 85 ILE A C 1
ATOM 642 O O . ILE A 1 85 ? 6.572 -3.328 30.144 1.00 87.38 85 ILE A O 1
ATOM 646 N N . ARG A 1 86 ? 5.053 -4.613 31.153 1.00 84.12 86 ARG A N 1
ATOM 647 C CA . ARG A 1 86 ? 6.002 -5.195 32.118 1.00 84.12 86 ARG A CA 1
ATOM 648 C C . ARG A 1 86 ? 6.912 -6.235 31.457 1.00 84.12 86 ARG A C 1
ATOM 650 O O . ARG A 1 86 ? 8.011 -6.466 31.964 1.00 84.12 86 ARG A O 1
ATOM 657 N N . TYR A 1 87 ? 6.458 -6.867 30.375 1.00 83.19 87 TYR A N 1
ATOM 658 C CA . TYR A 1 87 ? 7.167 -7.957 29.702 1.00 83.19 87 TYR A CA 1
ATOM 659 C C . TYR A 1 87 ? 7.599 -7.629 28.270 1.00 83.19 87 TYR A C 1
ATOM 661 O O . TYR A 1 87 ? 8.522 -8.273 27.775 1.00 83.19 87 TYR A O 1
ATOM 669 N N . ASP A 1 88 ? 6.995 -6.621 27.646 1.00 81.62 88 ASP A N 1
ATOM 670 C CA . ASP A 1 88 ? 7.359 -6.135 26.318 1.00 81.62 88 ASP A CA 1
ATOM 671 C C . ASP A 1 88 ? 8.275 -4.901 26.420 1.00 81.62 88 ASP A C 1
ATOM 673 O O . ASP A 1 88 ? 7.864 -3.827 26.869 1.00 81.62 88 ASP A O 1
ATOM 677 N N . LEU A 1 89 ? 9.545 -5.068 26.032 1.00 78.50 89 LEU A N 1
ATOM 678 C CA . LEU A 1 89 ? 10.560 -4.016 26.127 1.00 78.50 89 LEU A CA 1
ATOM 679 C C . LEU A 1 89 ? 10.326 -2.880 25.121 1.00 78.50 89 LEU A C 1
ATOM 681 O O . LEU A 1 89 ? 10.616 -1.726 25.442 1.00 78.50 89 LEU A O 1
ATOM 685 N N . ASP A 1 90 ? 9.795 -3.184 23.941 1.00 75.38 90 ASP A N 1
ATOM 686 C CA . ASP A 1 90 ? 9.565 -2.195 22.888 1.00 75.38 90 ASP A CA 1
ATOM 687 C C . ASP A 1 90 ? 8.353 -1.331 23.237 1.00 75.38 90 ASP A C 1
ATOM 689 O O . ASP A 1 90 ? 8.419 -0.098 23.188 1.00 75.38 90 ASP A O 1
ATOM 693 N N . LEU A 1 91 ? 7.280 -1.954 23.732 1.00 74.19 91 LEU A N 1
ATOM 694 C CA . LEU A 1 91 ? 6.138 -1.229 24.286 1.00 74.19 91 LEU A CA 1
ATOM 695 C C . LEU A 1 91 ? 6.508 -0.447 25.548 1.00 74.19 91 LEU A C 1
ATOM 697 O O . LEU A 1 91 ? 6.047 0.685 25.712 1.00 74.19 91 LEU A O 1
ATOM 701 N N . TRP A 1 92 ? 7.365 -0.990 26.419 1.00 77.31 92 TRP A N 1
ATOM 702 C CA . TRP A 1 92 ? 7.886 -0.241 27.562 1.00 77.31 92 TRP A CA 1
ATOM 703 C C . TRP A 1 92 ? 8.622 1.023 27.112 1.00 77.31 92 TRP A C 1
ATOM 705 O O . TRP A 1 92 ? 8.323 2.110 27.614 1.00 77.31 92 TRP A O 1
ATOM 715 N N . ASN A 1 93 ? 9.546 0.901 26.155 1.00 75.62 93 ASN A N 1
ATOM 716 C CA . ASN A 1 93 ? 10.311 2.029 25.623 1.00 75.62 93 ASN A CA 1
ATOM 717 C C . ASN A 1 93 ? 9.391 3.089 25.007 1.00 75.62 93 ASN A C 1
ATOM 719 O O . ASN A 1 93 ? 9.543 4.273 25.312 1.00 75.62 93 ASN A O 1
ATOM 723 N N . ALA A 1 94 ? 8.385 2.670 24.236 1.00 71.75 94 ALA A N 1
ATOM 724 C CA . ALA A 1 94 ? 7.383 3.582 23.698 1.00 71.75 94 ALA A CA 1
ATOM 725 C C . ALA A 1 94 ? 6.571 4.279 24.804 1.00 71.75 94 ALA A C 1
ATOM 727 O O . ALA A 1 94 ? 6.330 5.482 24.737 1.00 71.75 94 ALA A O 1
ATOM 728 N N . SER A 1 95 ? 6.193 3.557 25.867 1.00 70.06 95 SER A N 1
ATOM 729 C CA . SER A 1 95 ? 5.382 4.095 26.972 1.00 70.06 95 SER A CA 1
ATOM 730 C C . SER A 1 95 ? 6.067 5.212 27.775 1.00 70.06 95 SER A C 1
ATOM 732 O O . SER A 1 95 ? 5.391 5.974 28.470 1.00 70.06 95 SER A O 1
ATOM 734 N N . VAL A 1 96 ? 7.399 5.330 27.695 1.00 71.88 96 VAL A N 1
ATOM 735 C CA . VAL A 1 96 ? 8.191 6.331 28.433 1.00 71.88 96 VAL A CA 1
ATOM 736 C C . VAL A 1 96 ? 8.694 7.492 27.561 1.00 71.88 96 VAL A C 1
ATOM 738 O O . VAL A 1 96 ? 9.328 8.410 28.090 1.00 71.88 96 VAL A O 1
ATOM 741 N N . GLN A 1 97 ? 8.406 7.485 26.254 1.00 68.75 97 GLN A N 1
ATOM 742 C CA . GLN A 1 97 ? 8.707 8.584 25.327 1.00 68.75 97 GLN A CA 1
ATOM 743 C C . GLN A 1 97 ? 7.737 9.770 25.501 1.00 68.75 97 GLN A C 1
ATOM 745 O O . GLN A 1 97 ? 6.656 9.653 26.079 1.00 68.75 97 GLN A O 1
ATOM 750 N N . SER A 1 98 ? 8.126 10.967 25.046 1.00 49.16 98 SER A N 1
ATOM 751 C CA . SER A 1 98 ? 7.303 12.173 25.201 1.00 49.16 98 SER A CA 1
ATOM 752 C C . SER A 1 98 ? 6.309 12.362 24.052 1.00 49.16 98 SER A C 1
ATOM 754 O O . SER A 1 98 ? 6.719 12.424 22.899 1.00 49.16 98 SER A O 1
ATOM 756 N N . SER A 1 99 ? 5.047 12.627 24.411 1.00 60.72 99 SER A N 1
ATOM 757 C CA . SER A 1 99 ? 3.895 13.036 23.579 1.00 60.72 99 SER A CA 1
ATOM 758 C C . SER A 1 99 ? 3.033 11.907 22.987 1.00 60.72 99 SER A C 1
ATOM 760 O O . SER A 1 99 ? 2.227 11.372 23.745 1.00 60.72 99 SER A O 1
ATOM 762 N N . ASP A 1 100 ? 3.133 11.527 21.713 1.00 59.47 100 ASP A N 1
ATOM 763 C CA . ASP A 1 100 ? 2.110 10.663 21.080 1.00 59.47 100 ASP A CA 1
ATOM 764 C C . ASP A 1 100 ? 2.441 9.161 21.029 1.00 59.47 100 ASP A C 1
ATOM 766 O O . ASP A 1 100 ? 1.534 8.326 21.043 1.00 59.47 100 ASP A O 1
ATOM 770 N N . GLU A 1 101 ? 3.717 8.779 21.073 1.00 60.19 101 GLU A N 1
ATOM 771 C CA . GLU A 1 101 ? 4.146 7.366 21.081 1.00 60.19 101 GLU A CA 1
ATOM 772 C C . GLU A 1 101 ? 3.750 6.641 22.370 1.00 60.19 101 GLU A C 1
ATOM 774 O O . GLU A 1 101 ? 3.257 5.510 22.324 1.00 60.19 101 GLU A O 1
ATOM 779 N N . ALA A 1 102 ? 3.867 7.326 23.511 1.00 62.88 102 ALA A N 1
ATOM 780 C CA . ALA A 1 102 ? 3.426 6.808 24.803 1.00 62.88 102 ALA A CA 1
ATOM 781 C C . ALA A 1 102 ? 1.906 6.618 24.866 1.00 62.88 102 ALA A C 1
ATOM 783 O O . ALA A 1 102 ? 1.422 5.696 25.519 1.00 62.88 102 ALA A O 1
ATOM 784 N N . ARG A 1 103 ? 1.142 7.457 24.154 1.00 65.31 103 ARG A N 1
ATOM 785 C CA . ARG A 1 103 ? -0.313 7.297 24.008 1.00 65.31 103 ARG A CA 1
ATOM 786 C C . ARG A 1 103 ? -0.653 6.142 23.072 1.00 65.31 103 ARG A C 1
ATOM 788 O O . ARG A 1 103 ? -1.592 5.403 23.343 1.00 65.31 103 ARG A O 1
ATOM 795 N N . GLY A 1 104 ? 0.141 5.949 22.018 1.00 73.62 104 GLY A N 1
ATOM 796 C CA . GLY A 1 104 ? 0.019 4.817 21.100 1.00 73.62 104 GLY A CA 1
ATOM 797 C C . GLY A 1 104 ? 0.318 3.460 21.743 1.00 73.62 104 GLY A C 1
ATOM 798 O O . GLY A 1 104 ? -0.232 2.458 21.300 1.00 73.62 104 GLY A O 1
ATOM 799 N N . ALA A 1 105 ? 1.133 3.411 22.803 1.00 81.12 105 ALA A N 1
ATOM 800 C CA . ALA A 1 105 ? 1.481 2.158 23.478 1.00 81.12 105 ALA A CA 1
ATOM 801 C C . ALA A 1 105 ? 0.258 1.417 24.049 1.00 81.12 105 ALA A C 1
ATOM 803 O O . ALA A 1 105 ? 0.225 0.192 23.989 1.00 81.12 105 ALA A O 1
ATOM 804 N N . MET A 1 106 ? -0.760 2.136 24.546 1.00 87.12 106 MET A N 1
ATOM 805 C CA . MET A 1 106 ? -2.004 1.506 25.016 1.00 87.12 106 MET A CA 1
ATOM 806 C C . MET A 1 106 ? -2.758 0.818 23.871 1.00 87.12 106 MET A C 1
ATOM 808 O O . MET A 1 106 ? -3.173 -0.320 24.018 1.00 87.12 106 MET A O 1
ATOM 812 N N . TYR A 1 107 ? -2.864 1.454 22.703 1.00 87.19 107 TYR A N 1
ATOM 813 C CA . TYR A 1 107 ? -3.578 0.888 21.548 1.00 87.19 107 TYR A CA 1
ATOM 814 C C . TYR A 1 107 ? -2.876 -0.330 20.928 1.00 87.19 107 TYR A C 1
ATOM 816 O O . TYR A 1 107 ? -3.508 -1.127 20.247 1.00 87.19 107 TYR A O 1
ATOM 824 N N . ARG A 1 108 ? -1.576 -0.507 21.193 1.00 84.19 108 ARG A N 1
ATOM 825 C CA . ARG A 1 108 ? -0.818 -1.695 20.773 1.00 84.19 108 ARG A CA 1
ATOM 826 C C . ARG A 1 108 ? -0.835 -2.833 21.794 1.00 84.19 108 ARG A C 1
ATOM 828 O O . ARG A 1 108 ? -0.315 -3.903 21.500 1.00 84.19 108 ARG A O 1
ATOM 835 N N . ALA A 1 109 ? -1.374 -2.611 22.991 1.00 88.69 109 ALA A N 1
ATOM 836 C CA . ALA A 1 109 ? -1.416 -3.642 24.016 1.00 88.69 109 ALA A CA 1
ATOM 837 C C . ALA A 1 109 ? -2.506 -4.688 23.738 1.00 88.69 109 ALA A C 1
ATOM 839 O O . ALA A 1 109 ? -3.484 -4.447 23.023 1.00 88.69 109 ALA A O 1
ATOM 840 N N . GLU A 1 110 ? -2.341 -5.863 24.340 1.00 88.75 110 GLU A N 1
ATOM 841 C CA . GLU A 1 110 ? -3.347 -6.917 24.307 1.00 88.75 110 GLU A CA 1
ATOM 842 C C . GLU A 1 110 ? -4.315 -6.783 25.489 1.00 88.75 110 GLU A C 1
ATOM 844 O O . GLU A 1 110 ? -3.912 -6.528 26.624 1.00 88.75 110 GLU A O 1
ATOM 849 N N . TYR A 1 111 ? -5.603 -7.001 25.215 1.00 93.38 111 TYR A N 1
ATOM 850 C CA . TYR A 1 111 ? -6.691 -6.892 26.193 1.00 93.38 111 TYR A CA 1
ATOM 851 C C . TYR A 1 111 ? -7.582 -8.146 26.171 1.00 93.38 111 TYR A C 1
ATOM 853 O O . TYR A 1 111 ? -8.753 -8.067 25.782 1.00 93.38 111 TYR A O 1
ATOM 861 N N . PRO A 1 112 ? -7.043 -9.331 26.521 1.00 93.31 112 PRO A N 1
ATOM 862 C CA . PRO A 1 112 ? -7.727 -10.613 26.335 1.00 93.31 112 PRO A CA 1
ATOM 863 C C . PRO A 1 112 ? -9.057 -10.721 27.094 1.00 93.31 112 PRO A C 1
ATOM 865 O O . PRO A 1 112 ? -9.952 -11.454 26.671 1.00 93.31 112 PRO A O 1
ATOM 868 N N . VAL A 1 113 ? -9.205 -10.004 28.209 1.00 93.94 113 VAL A N 1
ATOM 869 C CA . VAL A 1 113 ? -10.441 -9.927 28.993 1.00 93.94 113 VAL A CA 1
ATOM 870 C C . VAL A 1 113 ? -11.090 -8.552 28.847 1.00 93.94 113 VAL A C 1
ATOM 872 O O . VAL A 1 113 ? -12.300 -8.463 28.616 1.00 93.94 113 VAL A O 1
ATOM 875 N N . GLY A 1 114 ? -10.306 -7.479 28.985 1.00 95.00 114 GLY A N 1
ATOM 876 C CA . GLY A 1 114 ? -10.789 -6.103 29.055 1.00 95.00 114 GLY A CA 1
ATOM 877 C C . GLY A 1 114 ? -11.517 -5.626 27.804 1.00 95.00 114 GLY A C 1
ATOM 878 O O . GLY A 1 114 ? -12.487 -4.882 27.943 1.00 95.00 114 GLY A O 1
ATOM 879 N N . ALA A 1 115 ? -11.132 -6.100 26.614 1.00 95.19 115 ALA A N 1
ATOM 880 C CA . ALA A 1 115 ? -11.717 -5.648 25.350 1.00 95.19 115 ALA A CA 1
ATOM 881 C C . ALA A 1 115 ? -13.241 -5.824 25.310 1.00 95.19 115 ALA A C 1
ATOM 883 O O . ALA A 1 115 ? -13.980 -4.878 25.032 1.00 95.19 115 ALA A O 1
ATOM 884 N N . SER A 1 116 ? -13.717 -7.016 25.681 1.00 94.50 116 SER A N 1
ATOM 885 C CA . SER A 1 116 ? -15.148 -7.341 25.665 1.00 94.50 116 SER A CA 1
ATOM 886 C C . SER A 1 116 ? -15.957 -6.477 26.641 1.00 94.50 116 SER A C 1
ATOM 888 O O . SER A 1 116 ? -17.039 -5.994 26.307 1.00 94.50 116 SER A O 1
ATOM 890 N N . TYR A 1 117 ? -15.423 -6.224 27.840 1.00 96.12 117 TYR A N 1
ATOM 891 C CA . TYR A 1 117 ? -16.067 -5.367 28.834 1.00 96.12 117 TYR A CA 1
ATOM 892 C C . TYR A 1 117 ? -16.020 -3.884 28.464 1.00 96.12 117 TYR A C 1
ATOM 894 O O . TYR A 1 117 ? -16.979 -3.162 28.738 1.00 96.12 117 TYR A O 1
ATOM 902 N N . ALA A 1 118 ? -14.932 -3.423 27.846 1.00 96.50 118 ALA A N 1
ATOM 903 C CA . ALA A 1 118 ? -14.791 -2.051 27.378 1.00 96.50 118 ALA A CA 1
ATOM 904 C C . ALA A 1 118 ? -15.807 -1.733 26.279 1.00 96.50 118 ALA A C 1
ATOM 906 O O . ALA A 1 118 ? -16.573 -0.776 26.406 1.00 96.50 118 ALA A O 1
ATOM 907 N N . GLN A 1 119 ? -15.892 -2.596 25.269 1.00 95.25 119 GLN A N 1
ATOM 908 C CA . GLN A 1 119 ? -16.891 -2.512 24.208 1.00 95.25 119 GLN A CA 1
ATOM 909 C C . GLN A 1 119 ? -18.319 -2.557 24.771 1.00 95.25 119 GLN A C 1
ATOM 911 O O . GLN A 1 119 ? -19.138 -1.680 24.486 1.00 95.25 119 GLN A O 1
ATOM 916 N N . ALA A 1 120 ? -18.622 -3.541 25.624 1.00 94.31 120 ALA A N 1
ATOM 917 C CA . ALA A 1 120 ? -19.949 -3.678 26.220 1.00 94.31 120 ALA A CA 1
ATOM 918 C C . ALA A 1 120 ? -20.338 -2.479 27.097 1.00 94.31 120 ALA A C 1
ATOM 920 O O . ALA A 1 120 ? -21.521 -2.178 27.220 1.00 94.31 120 ALA A O 1
ATOM 921 N N . PHE A 1 121 ? -19.372 -1.801 27.723 1.00 95.75 121 PHE A N 1
ATOM 922 C CA . PHE A 1 121 ? -19.643 -0.594 28.495 1.00 95.75 121 PHE A CA 1
ATOM 923 C C . PHE A 1 121 ? -19.887 0.619 27.591 1.00 95.75 121 PHE A C 1
ATOM 925 O O . PHE A 1 121 ? -20.889 1.307 27.766 1.00 95.75 121 PHE A O 1
ATOM 932 N N . LEU A 1 122 ? -19.004 0.882 26.622 1.00 95.62 122 LEU A N 1
ATOM 933 C CA . LEU A 1 122 ? -19.091 2.071 25.765 1.00 95.62 122 LEU A CA 1
ATOM 934 C C . LEU A 1 122 ? -20.355 2.076 24.894 1.00 95.62 122 LEU A C 1
ATOM 936 O O . LEU A 1 122 ? -20.990 3.116 24.754 1.00 95.62 122 LEU A O 1
ATOM 940 N N . THR A 1 123 ? -20.784 0.914 24.399 1.00 94.94 123 THR A N 1
ATOM 941 C CA . THR A 1 123 ? -22.023 0.768 23.605 1.00 94.94 123 THR A CA 1
ATOM 942 C C . THR A 1 123 ? -23.304 1.095 24.386 1.00 94.94 123 THR A C 1
ATOM 944 O O . THR A 1 123 ? -24.355 1.356 23.796 1.00 94.94 123 THR A O 1
ATOM 947 N N . LYS A 1 124 ? -23.248 1.163 25.725 1.00 95.44 124 LYS A N 1
ATOM 948 C CA . LYS A 1 124 ? -24.397 1.567 26.552 1.00 95.44 124 LYS A CA 1
ATOM 949 C C . LYS A 1 124 ? -24.780 3.025 26.383 1.00 95.44 124 LYS A C 1
ATOM 951 O O . LYS A 1 124 ? -25.918 3.354 26.705 1.00 95.44 124 LYS A O 1
ATOM 956 N N . VAL A 1 125 ? -23.902 3.885 25.859 1.00 95.50 125 VAL A N 1
ATOM 957 C CA . VAL A 1 125 ? -24.241 5.289 25.571 1.00 95.50 125 VAL A CA 1
ATOM 958 C C . VAL A 1 125 ? -25.526 5.398 24.734 1.00 95.50 125 VAL A C 1
ATOM 960 O O . VAL A 1 125 ? -26.368 6.256 24.995 1.00 95.50 125 VAL A O 1
ATOM 963 N N . SER A 1 126 ? -25.730 4.458 23.807 1.00 91.12 126 SER A N 1
ATOM 964 C CA . SER A 1 126 ? -26.854 4.438 22.870 1.00 91.12 126 SER A CA 1
ATOM 965 C C . SER A 1 126 ? -28.178 4.045 23.537 1.00 91.12 126 SER A C 1
ATOM 967 O O . SER A 1 126 ? -29.247 4.451 23.086 1.00 91.12 126 SER A O 1
ATOM 969 N N . ALA A 1 127 ? -28.132 3.263 24.622 1.00 91.31 127 ALA A N 1
ATOM 970 C CA . ALA A 1 127 ? -29.318 2.749 25.315 1.00 91.31 127 ALA A CA 1
ATOM 971 C C . ALA A 1 127 ? -29.597 3.438 26.664 1.00 91.31 127 ALA A C 1
ATOM 973 O O . ALA A 1 127 ? -30.750 3.523 27.088 1.00 91.31 127 ALA A O 1
ATOM 974 N N . GLU A 1 128 ? -28.554 3.922 27.338 1.00 92.31 128 GLU A N 1
ATOM 975 C CA . GLU A 1 128 ? -28.572 4.410 28.722 1.00 92.31 128 GLU A CA 1
ATOM 976 C C . GLU A 1 128 ? -28.054 5.862 28.843 1.00 92.31 128 GLU A C 1
ATOM 978 O O . GLU A 1 128 ? -27.724 6.293 29.942 1.00 92.31 128 GLU A O 1
ATOM 983 N N . GLY A 1 129 ? -28.001 6.624 27.739 1.00 91.50 129 GLY A N 1
ATOM 984 C CA . GLY A 1 129 ? -27.338 7.933 27.584 1.00 91.50 129 GLY A CA 1
ATOM 985 C C . GLY A 1 129 ? -27.195 8.822 28.831 1.00 91.50 129 GLY A C 1
ATOM 986 O O . GLY A 1 129 ? -26.075 9.098 29.246 1.00 91.50 129 GLY A O 1
ATOM 987 N N . GLU A 1 130 ? -28.292 9.266 29.457 1.00 92.56 130 GLU A N 1
ATOM 988 C CA . GLU A 1 130 ? -28.218 10.140 30.650 1.00 92.56 130 GLU A CA 1
ATOM 989 C C . GLU A 1 130 ? -27.507 9.456 31.832 1.00 92.56 130 GLU A C 1
ATOM 991 O O . GLU A 1 130 ? -26.595 10.032 32.423 1.00 92.56 130 GLU A O 1
ATOM 996 N N . ALA A 1 131 ? -27.859 8.202 32.126 1.00 94.12 131 ALA A N 1
ATOM 997 C CA . ALA A 1 131 ? -27.238 7.425 33.198 1.00 94.12 131 ALA A CA 1
ATOM 998 C C . ALA A 1 131 ? -25.778 7.056 32.876 1.00 94.12 131 ALA A C 1
ATOM 1000 O O . ALA A 1 131 ? -24.943 6.978 33.776 1.00 94.12 131 ALA A O 1
ATOM 1001 N N . PHE A 1 132 ? -25.455 6.850 31.595 1.00 95.75 132 PHE A N 1
ATOM 1002 C CA . PHE A 1 132 ? -24.088 6.632 31.128 1.00 95.75 132 PHE A CA 1
ATOM 1003 C C . PHE A 1 132 ? -23.206 7.851 31.418 1.00 95.75 132 PHE A C 1
ATOM 1005 O O . PHE A 1 132 ? -22.135 7.707 32.008 1.00 95.75 132 PHE A O 1
ATOM 1012 N N . TRP A 1 133 ? -23.660 9.055 31.059 1.00 93.50 133 TRP A N 1
ATOM 1013 C CA . TRP A 1 133 ? -22.891 10.277 31.297 1.00 93.50 133 TRP A CA 1
ATOM 1014 C C . TRP A 1 133 ? -22.797 10.636 32.786 1.00 93.50 133 TRP A C 1
ATOM 1016 O O . TRP A 1 133 ? -21.728 11.060 33.223 1.00 93.50 133 TRP A O 1
ATOM 1026 N N . GLU A 1 134 ? -23.843 10.380 33.583 1.00 92.62 134 GLU A N 1
ATOM 1027 C CA . GLU A 1 134 ? -23.785 10.503 35.051 1.00 92.62 134 GLU A CA 1
ATOM 1028 C C . GLU A 1 134 ? -22.714 9.569 35.640 1.00 92.62 134 GLU A C 1
ATOM 1030 O O . GLU A 1 134 ? -21.871 9.995 36.428 1.00 92.62 134 GLU A O 1
ATOM 1035 N N . ALA A 1 135 ? -22.663 8.313 35.189 1.00 92.00 135 ALA A N 1
ATOM 1036 C CA . ALA A 1 135 ? -21.642 7.360 35.619 1.00 92.00 135 ALA A CA 1
ATOM 1037 C C . ALA A 1 135 ? -20.220 7.769 35.208 1.00 92.00 135 ALA A C 1
ATOM 1039 O O . ALA A 1 135 ? -19.280 7.606 35.993 1.00 92.00 135 ALA A O 1
ATOM 1040 N N . MET A 1 136 ? -20.054 8.312 33.996 1.00 91.00 136 MET A N 1
ATOM 1041 C CA . MET A 1 136 ? -18.781 8.875 33.549 1.00 91.00 136 MET A CA 1
ATOM 1042 C C . MET A 1 136 ? -18.358 10.016 34.479 1.00 91.00 136 MET A C 1
ATOM 1044 O O . MET A 1 136 ? -17.218 10.017 34.944 1.00 91.00 136 MET A O 1
ATOM 1048 N N . GLU A 1 137 ? -19.248 10.959 34.802 1.00 89.12 137 GLU A N 1
ATOM 1049 C CA . GLU A 1 137 ? -18.970 12.076 35.718 1.00 89.12 137 GLU A CA 1
ATOM 1050 C C . GLU A 1 137 ? -18.596 11.585 37.129 1.00 89.12 137 GLU A C 1
ATOM 1052 O O . GLU A 1 137 ? -17.574 11.995 37.690 1.00 89.12 137 GLU A O 1
ATOM 1057 N N . GLU A 1 138 ? -19.354 10.639 37.691 1.00 87.56 138 GLU A N 1
ATOM 1058 C CA . GLU A 1 138 ? -19.076 10.066 39.015 1.00 87.56 138 GLU A CA 1
ATOM 1059 C C . GLU A 1 138 ? -17.723 9.337 39.090 1.00 87.56 138 GLU A C 1
ATOM 1061 O O . GLU A 1 138 ? -17.084 9.289 40.151 1.00 87.56 138 GLU A O 1
ATOM 1066 N N . ALA A 1 139 ? -17.269 8.766 37.974 1.00 85.19 139 ALA A N 1
ATOM 1067 C CA . ALA A 1 139 ? -15.985 8.087 37.851 1.00 85.19 139 ALA A CA 1
ATOM 1068 C C . ALA A 1 139 ? -14.920 8.929 37.124 1.00 85.19 139 ALA A C 1
ATOM 1070 O O . ALA A 1 139 ? -13.915 8.377 36.687 1.00 85.19 139 ALA A O 1
ATOM 1071 N N . ALA A 1 140 ? -15.074 10.255 37.024 1.00 80.00 140 ALA A N 1
ATOM 1072 C CA . ALA A 1 140 ? -14.194 11.102 36.208 1.00 80.00 140 ALA A CA 1
ATOM 1073 C C . ALA A 1 140 ? -12.705 11.053 36.598 1.00 80.00 140 ALA A C 1
ATOM 1075 O O . ALA A 1 140 ? -11.832 11.368 35.790 1.00 80.00 140 ALA A O 1
ATOM 1076 N N . TYR A 1 141 ? -12.401 10.694 37.849 1.00 84.25 141 TYR A N 1
ATOM 1077 C CA . TYR A 1 141 ? -11.049 10.717 38.393 1.00 84.25 141 TYR A CA 1
ATOM 1078 C C . TYR A 1 141 ? -10.675 9.388 39.073 1.00 84.25 141 TYR A C 1
ATOM 1080 O O . TYR A 1 141 ? -11.390 8.966 39.990 1.00 84.25 141 TYR A O 1
ATOM 1088 N N . PRO A 1 142 ? -9.527 8.766 38.734 1.00 85.69 142 PRO A N 1
ATOM 1089 C CA . PRO A 1 142 ? -8.414 9.304 37.934 1.00 85.69 142 PRO A CA 1
ATOM 1090 C C . PRO A 1 142 ? -8.641 9.328 36.406 1.00 85.69 142 PRO A C 1
ATOM 1092 O O . PRO A 1 142 ? -9.173 8.387 35.825 1.00 85.69 142 PRO A O 1
ATOM 1095 N N . TYR A 1 143 ? -8.206 10.418 35.757 1.00 79.75 143 TYR A N 1
ATOM 1096 C CA . TYR A 1 143 ? -8.507 10.720 34.344 1.00 79.75 143 TYR A CA 1
ATOM 1097 C C . TYR A 1 143 ? -7.887 9.742 33.333 1.00 79.75 143 TYR A C 1
ATOM 1099 O O . TYR A 1 143 ? -8.374 9.628 32.213 1.00 79.75 143 TYR A O 1
ATOM 1107 N N . ASP A 1 144 ? -6.808 9.051 33.701 1.00 81.00 144 ASP A N 1
ATOM 1108 C CA . ASP A 1 144 ? -6.090 8.097 32.849 1.00 81.00 144 ASP A CA 1
ATOM 1109 C C . ASP A 1 144 ? -6.767 6.718 32.761 1.00 81.00 144 ASP A C 1
ATOM 1111 O O . ASP A 1 144 ? -6.329 5.878 31.981 1.00 81.00 144 ASP A O 1
ATOM 1115 N N . GLY A 1 145 ? -7.865 6.490 33.492 1.00 87.69 145 GLY A N 1
ATOM 1116 C CA . GLY A 1 145 ? -8.671 5.275 33.341 1.00 87.69 145 GLY A CA 1
ATOM 1117 C C . GLY A 1 145 ? -9.496 5.236 32.052 1.00 87.69 145 GLY A C 1
ATOM 1118 O O . GLY A 1 145 ? -9.625 4.174 31.451 1.00 87.69 145 GLY A O 1
ATOM 1119 N N . ILE A 1 146 ? -10.019 6.382 31.599 1.00 89.00 146 ILE A N 1
ATOM 1120 C CA . ILE A 1 146 ? -10.874 6.461 30.401 1.00 89.00 146 ILE A CA 1
ATOM 1121 C C . ILE A 1 146 ? -10.102 6.080 29.124 1.00 89.00 146 ILE A C 1
ATOM 1123 O O . ILE A 1 146 ? -10.592 5.219 28.395 1.00 89.00 146 ILE A O 1
ATOM 1127 N N . PRO A 1 147 ? -8.897 6.625 28.851 1.00 89.38 147 PRO A N 1
ATOM 1128 C CA . PRO A 1 147 ? -8.123 6.233 27.673 1.00 89.38 147 PRO A CA 1
ATOM 1129 C C . PRO A 1 147 ? -7.866 4.725 27.565 1.00 89.38 147 PRO A C 1
ATOM 1131 O O . PRO A 1 147 ? -7.927 4.193 26.465 1.00 89.38 147 PRO A O 1
ATOM 1134 N N . ALA A 1 148 ? -7.645 4.025 28.685 1.00 90.62 148 ALA A N 1
ATOM 1135 C CA . ALA A 1 148 ? -7.440 2.576 28.677 1.00 90.62 148 ALA A CA 1
ATOM 1136 C C . ALA A 1 148 ? -8.706 1.799 28.275 1.00 90.62 148 ALA A C 1
ATOM 1138 O O . ALA A 1 148 ? -8.598 0.766 27.623 1.00 90.62 148 ALA A O 1
ATOM 1139 N N . VAL A 1 149 ? -9.898 2.297 28.629 1.00 94.75 149 VAL A N 1
ATOM 1140 C CA . VAL A 1 149 ? -11.171 1.704 28.180 1.00 94.75 149 VAL A CA 1
ATOM 1141 C C . VAL A 1 149 ? -11.331 1.875 26.670 1.00 94.75 149 VAL A C 1
ATOM 1143 O O . VAL A 1 149 ? -11.653 0.911 25.988 1.00 94.75 149 VAL A O 1
ATOM 1146 N N . PHE A 1 150 ? -11.060 3.068 26.132 1.00 93.19 150 PHE A N 1
ATOM 1147 C CA . PHE A 1 150 ? -11.110 3.293 24.683 1.00 93.19 150 PHE A CA 1
ATOM 1148 C C . PHE A 1 150 ? -10.081 2.437 23.938 1.00 93.19 150 PHE A C 1
ATOM 1150 O O . PHE A 1 150 ? -10.451 1.758 22.990 1.00 93.19 150 PHE A O 1
ATOM 1157 N N . ALA A 1 151 ? -8.828 2.396 24.401 1.00 91.75 151 ALA A N 1
ATOM 1158 C CA . ALA A 1 151 ? -7.782 1.574 23.790 1.00 91.75 151 ALA A CA 1
ATOM 1159 C C . ALA A 1 151 ? -8.117 0.072 23.786 1.00 91.75 151 ALA A C 1
ATOM 1161 O O . ALA A 1 151 ? -7.795 -0.625 22.830 1.00 91.75 151 ALA A O 1
ATOM 1162 N N . ALA A 1 152 ? -8.797 -0.427 24.823 1.00 94.06 152 ALA A N 1
ATOM 1163 C CA . ALA A 1 152 ? -9.236 -1.818 24.874 1.00 94.06 152 ALA A CA 1
ATOM 1164 C C . ALA A 1 152 ? -10.444 -2.110 23.965 1.00 94.06 152 ALA A C 1
ATOM 1166 O O . ALA A 1 152 ? -10.596 -3.232 23.482 1.00 94.06 152 ALA A O 1
ATOM 1167 N N . ALA A 1 153 ? -11.320 -1.128 23.733 1.00 93.19 153 ALA A N 1
ATOM 1168 C CA . ALA A 1 153 ? -12.539 -1.284 22.942 1.00 93.19 153 ALA A CA 1
ATOM 1169 C C . ALA A 1 153 ? -12.255 -1.276 21.430 1.00 93.19 153 ALA A C 1
ATOM 1171 O O . ALA A 1 153 ? -12.636 -0.347 20.724 1.00 93.19 153 ALA A O 1
ATOM 1172 N N . LYS A 1 154 ? -11.617 -2.330 20.914 1.00 82.69 154 LYS A N 1
ATOM 1173 C CA . LYS A 1 154 ? -11.228 -2.441 19.493 1.00 82.69 154 LYS A CA 1
ATOM 1174 C C . LYS A 1 154 ? -12.399 -2.428 18.500 1.00 82.69 154 LYS A C 1
ATOM 1176 O O . LYS A 1 154 ? -12.194 -2.179 17.317 1.00 82.69 154 LYS A O 1
ATOM 1181 N N . GLU A 1 155 ? -13.622 -2.690 18.958 1.00 82.62 155 GLU A N 1
ATOM 1182 C CA . GLU A 1 155 ? -14.817 -2.813 18.117 1.00 82.62 155 GLU A CA 1
ATOM 1183 C C . GLU A 1 155 ? -15.952 -1.895 18.594 1.00 82.62 155 GLU A C 1
ATOM 1185 O O . GLU A 1 155 ? -16.851 -2.317 19.320 1.00 82.62 155 GLU A O 1
ATOM 1190 N N . LEU A 1 156 ? -15.941 -0.629 18.178 1.00 86.38 156 LEU A N 1
ATOM 1191 C CA . LEU A 1 156 ? -17.071 0.283 18.378 1.00 86.38 156 LEU A CA 1
ATOM 1192 C C . LEU A 1 156 ? -17.867 0.418 17.081 1.00 86.38 156 LEU A C 1
ATOM 1194 O O . LEU A 1 156 ? -17.301 0.707 16.027 1.00 86.38 156 LEU A O 1
ATOM 1198 N N . ASP A 1 157 ? -19.179 0.205 17.163 1.00 84.56 157 ASP A N 1
ATOM 1199 C CA . ASP A 1 157 ? -20.083 0.470 16.048 1.00 84.56 157 ASP A CA 1
ATOM 1200 C C . ASP A 1 157 ? -20.265 1.982 15.828 1.00 84.56 157 ASP A C 1
ATOM 1202 O O . ASP A 1 157 ? -20.049 2.795 16.733 1.00 84.56 157 ASP A O 1
ATOM 1206 N N . GLY A 1 158 ? -20.661 2.357 14.608 1.00 82.81 158 GLY A N 1
ATOM 1207 C CA . GLY A 1 158 ? -20.809 3.757 14.217 1.00 82.81 158 GLY A CA 1
ATOM 1208 C C . GLY A 1 158 ? -21.821 4.529 15.062 1.00 82.81 158 GLY A C 1
ATOM 1209 O O . GLY A 1 158 ? -21.531 5.659 15.448 1.00 82.81 158 GLY A O 1
ATOM 1210 N N . ASP A 1 159 ? -22.955 3.920 15.421 1.00 87.81 159 ASP A N 1
ATOM 1211 C CA . ASP A 1 159 ? -24.000 4.589 16.206 1.00 87.81 159 ASP A CA 1
ATOM 1212 C C . ASP A 1 159 ? -23.497 4.912 17.619 1.00 87.81 159 ASP A C 1
ATOM 1214 O O . ASP A 1 159 ? -23.649 6.037 18.102 1.00 87.81 159 ASP A O 1
ATOM 1218 N N . SER A 1 160 ? -22.843 3.948 18.272 1.00 91.12 160 SER A N 1
ATOM 1219 C CA . SER A 1 160 ? -22.230 4.148 19.587 1.00 91.12 160 SER A CA 1
ATOM 1220 C C . SER A 1 160 ? -21.115 5.193 19.544 1.00 91.12 160 SER A C 1
ATOM 1222 O O . SER A 1 160 ? -21.043 6.046 20.428 1.00 91.12 160 SER A O 1
ATOM 1224 N N . LEU A 1 161 ? -20.260 5.173 18.516 1.00 91.12 161 LEU A N 1
ATOM 1225 C CA . LEU A 1 161 ? -19.196 6.165 18.354 1.00 91.12 161 LEU A CA 1
ATOM 1226 C C . LEU A 1 161 ? -19.762 7.583 18.187 1.00 91.12 161 LEU A C 1
ATOM 1228 O O . LEU A 1 161 ? -19.298 8.507 18.854 1.00 91.12 161 LEU A O 1
ATOM 1232 N N . LEU A 1 162 ? -20.785 7.756 17.348 1.00 89.62 162 LEU A N 1
ATOM 1233 C CA . LEU A 1 162 ? -21.454 9.046 17.169 1.00 89.62 162 LEU A CA 1
ATOM 1234 C C . LEU A 1 162 ? -22.112 9.528 18.461 1.00 89.62 162 LEU A C 1
ATOM 1236 O O . LEU A 1 162 ? -21.931 10.680 18.844 1.00 89.62 162 LEU A O 1
ATOM 1240 N N . ALA A 1 163 ? -22.804 8.646 19.184 1.00 92.50 163 ALA A N 1
ATOM 1241 C CA . ALA A 1 163 ? -23.410 8.991 20.465 1.00 92.50 163 ALA A CA 1
ATOM 1242 C C . ALA A 1 163 ? -22.363 9.414 21.517 1.00 92.50 163 ALA A C 1
ATOM 1244 O O . ALA A 1 163 ? -22.629 10.307 22.328 1.00 92.50 163 ALA A O 1
ATOM 1245 N N . LEU A 1 164 ? -21.158 8.827 21.494 1.00 93.44 164 LEU A N 1
ATOM 1246 C CA . LEU A 1 164 ? -20.030 9.277 22.319 1.00 93.44 164 LEU A CA 1
ATOM 1247 C C . LEU A 1 164 ? -19.522 10.662 21.897 1.00 93.44 164 LEU A C 1
ATOM 1249 O O . LEU A 1 164 ? -19.218 11.475 22.770 1.00 93.44 164 LEU A O 1
ATOM 1253 N N . ILE A 1 165 ? -19.430 10.935 20.591 1.00 91.44 165 ILE A N 1
ATOM 1254 C CA . ILE A 1 165 ? -18.988 12.230 20.048 1.00 91.44 165 ILE A CA 1
ATOM 1255 C C . ILE A 1 165 ? -19.981 13.336 20.416 1.00 91.44 165 ILE A C 1
ATOM 1257 O O . ILE A 1 165 ? -19.582 14.355 20.976 1.00 91.44 165 ILE A O 1
ATOM 1261 N N . GLU A 1 166 ? -21.268 13.122 20.146 1.00 90.06 166 GLU A N 1
ATOM 1262 C CA . GLU A 1 166 ? -22.333 14.105 20.374 1.00 90.06 166 GLU A CA 1
ATOM 1263 C C . GLU A 1 166 ? -22.629 14.321 21.864 1.00 90.06 166 GLU A C 1
ATOM 1265 O O . GLU A 1 166 ? -22.979 15.424 22.280 1.00 90.06 166 GLU A O 1
ATOM 1270 N N . GLY A 1 167 ? -22.506 13.268 22.679 1.00 90.12 167 GLY A N 1
ATOM 1271 C CA . GLY A 1 167 ? -22.822 13.317 24.105 1.00 90.12 167 GLY A CA 1
ATOM 1272 C C . GLY A 1 167 ? -21.685 13.816 25.000 1.00 90.12 167 GLY A C 1
ATOM 1273 O O . GLY A 1 167 ? -21.926 14.104 26.175 1.00 90.12 167 GLY A O 1
ATOM 1274 N N . ALA A 1 168 ? -20.454 13.916 24.486 1.00 89.75 168 ALA A N 1
ATOM 1275 C CA . ALA A 1 168 ? -19.294 14.302 25.283 1.00 89.75 168 ALA A CA 1
ATOM 1276 C C . ALA A 1 168 ? -19.469 15.715 25.885 1.00 89.75 168 ALA A C 1
ATOM 1278 O O . ALA A 1 168 ? -19.630 16.678 25.133 1.00 89.75 168 ALA A O 1
ATOM 1279 N N . PRO A 1 169 ? -19.354 15.894 27.220 1.00 87.25 169 PRO A N 1
ATOM 1280 C CA . PRO A 1 169 ? -19.595 17.184 27.864 1.00 87.25 169 PRO A CA 1
ATOM 1281 C C . PRO A 1 169 ? -18.755 18.326 27.274 1.00 87.25 169 PRO A C 1
ATOM 1283 O O . PRO A 1 169 ? -17.524 18.242 27.182 1.00 87.25 169 PRO A O 1
ATOM 1286 N N . GLU A 1 170 ? -19.400 19.423 26.891 1.00 85.19 170 GLU A N 1
ATOM 1287 C CA . GLU A 1 170 ? -18.713 20.646 26.465 1.00 85.19 170 GLU A CA 1
ATOM 1288 C C . GLU A 1 170 ? -18.036 21.337 27.666 1.00 85.19 170 GLU A C 1
ATOM 1290 O O . GLU A 1 170 ? -18.475 21.199 28.810 1.00 85.19 170 GLU A O 1
ATOM 1295 N N . ASP A 1 171 ? -16.935 22.054 27.422 1.00 82.75 171 ASP A N 1
ATOM 1296 C CA . ASP A 1 171 ? -16.264 22.926 28.403 1.00 82.75 171 ASP A CA 1
ATOM 1297 C C . ASP A 1 171 ? -15.869 22.277 29.749 1.00 82.75 171 ASP A C 1
ATOM 1299 O O . ASP A 1 171 ? -15.862 22.923 30.804 1.00 82.75 171 ASP A O 1
ATOM 1303 N N . SER A 1 172 ? -15.490 20.996 29.737 1.00 84.94 172 SER A N 1
ATOM 1304 C CA . SER A 1 172 ? -14.972 20.304 30.920 1.00 84.94 172 SER A CA 1
ATOM 1305 C C . SER A 1 172 ? -13.685 19.543 30.616 1.00 84.94 172 SER A C 1
ATOM 1307 O O . SER A 1 172 ? -13.543 18.937 29.557 1.00 84.94 172 SER A O 1
ATOM 1309 N N . LEU A 1 173 ? -12.765 19.500 31.591 1.00 82.12 173 LEU A N 1
ATOM 1310 C CA . LEU A 1 173 ? -11.522 18.724 31.474 1.00 82.12 173 LEU A CA 1
ATOM 1311 C C . LEU A 1 173 ? -11.809 17.246 31.168 1.00 82.12 173 LEU A C 1
ATOM 1313 O O . LEU A 1 173 ? -11.050 16.605 30.452 1.00 82.12 173 LEU A O 1
ATOM 1317 N N . GLN A 1 174 ? -12.896 16.703 31.715 1.00 82.06 174 GLN A N 1
ATOM 1318 C CA . GLN A 1 174 ? -13.327 15.343 31.423 1.00 82.06 174 GLN A CA 1
ATOM 1319 C C . GLN A 1 174 ? -13.792 15.191 29.973 1.00 82.06 174 GLN A C 1
ATOM 1321 O O . GLN A 1 174 ? -13.356 14.264 29.299 1.00 82.06 174 GLN A O 1
ATOM 1326 N N . GLY A 1 175 ? -14.640 16.098 29.488 1.00 86.94 175 GLY A N 1
ATOM 1327 C CA . GLY A 1 175 ? -15.083 16.111 28.097 1.00 86.94 175 GLY A CA 1
ATOM 1328 C C . GLY A 1 175 ? -13.916 16.220 27.119 1.00 86.94 175 GLY A C 1
ATOM 1329 O O . GLY A 1 175 ? -13.874 15.480 26.141 1.00 86.94 175 GLY A O 1
ATOM 1330 N N . ASP A 1 176 ? -12.917 17.051 27.428 1.00 86.56 176 ASP A N 1
ATOM 1331 C CA . ASP A 1 176 ? -11.697 17.172 26.622 1.00 86.56 176 ASP A CA 1
ATOM 1332 C C . ASP A 1 176 ? -10.919 15.853 26.567 1.00 86.56 176 ASP A C 1
ATOM 1334 O O . ASP A 1 176 ? -10.457 15.452 25.503 1.00 86.56 176 ASP A O 1
ATOM 1338 N N . ARG A 1 177 ? -10.824 15.129 27.692 1.00 85.25 177 ARG A N 1
ATOM 1339 C CA . ARG A 1 177 ? -10.188 13.801 27.741 1.00 85.25 177 ARG A CA 1
ATOM 1340 C C . ARG A 1 177 ? -10.958 12.746 26.963 1.00 85.25 177 ARG A C 1
ATOM 1342 O O . ARG A 1 177 ? -10.335 11.872 26.371 1.00 85.25 177 ARG A O 1
ATOM 1349 N N . ILE A 1 178 ? -12.285 12.813 26.969 1.00 89.19 178 ILE A N 1
ATOM 1350 C CA . ILE A 1 178 ? -13.135 11.890 26.214 1.00 89.19 178 ILE A CA 1
ATOM 1351 C C . ILE A 1 178 ? -12.993 12.158 24.715 1.00 89.19 178 ILE A C 1
ATOM 1353 O O . ILE A 1 178 ? -12.731 11.223 23.969 1.00 89.19 178 ILE A O 1
ATOM 1357 N N . ARG A 1 179 ? -13.053 13.423 24.278 1.00 90.06 179 ARG A N 1
ATOM 1358 C CA . ARG A 1 179 ? -12.800 13.807 22.878 1.00 90.06 179 ARG A CA 1
ATOM 1359 C C . ARG A 1 179 ? -11.396 13.413 22.418 1.00 90.06 179 ARG A C 1
ATOM 1361 O O . ARG A 1 179 ? -11.244 12.870 21.330 1.00 90.06 179 ARG A O 1
ATOM 1368 N N . GLU A 1 180 ? -10.383 13.622 23.260 1.00 88.62 180 GLU A N 1
ATOM 1369 C CA . GLU A 1 180 ? -9.010 13.170 23.002 1.00 88.62 180 GLU A CA 1
ATOM 1370 C C . GLU A 1 180 ? -8.929 11.638 22.880 1.00 88.62 180 GLU A C 1
ATOM 1372 O O . GLU A 1 180 ? -8.260 11.131 21.983 1.00 88.62 180 GLU A O 1
ATOM 1377 N N . ALA A 1 181 ? -9.616 10.884 23.745 1.00 89.94 181 ALA A N 1
ATOM 1378 C CA . ALA A 1 181 ? -9.657 9.424 23.671 1.00 89.94 181 ALA A CA 1
ATOM 1379 C C . ALA A 1 181 ? -10.362 8.929 22.397 1.00 89.94 181 ALA A C 1
ATOM 1381 O O . ALA A 1 181 ? -9.827 8.051 21.730 1.00 89.94 181 ALA A O 1
ATOM 1382 N N . ILE A 1 182 ? -11.491 9.536 22.019 1.00 91.25 182 ILE A N 1
ATOM 1383 C CA . ILE A 1 182 ? -12.209 9.235 20.772 1.00 91.25 182 ILE A CA 1
ATOM 1384 C C . ILE A 1 182 ? -11.327 9.530 19.553 1.00 91.25 182 ILE A C 1
ATOM 1386 O O . ILE A 1 182 ? -11.184 8.680 18.680 1.00 91.25 182 ILE A O 1
ATOM 1390 N N . GLY A 1 183 ? -10.695 10.708 19.502 1.00 90.31 183 GLY A N 1
ATOM 1391 C CA . GLY A 1 183 ? -9.809 11.079 18.397 1.00 90.31 183 GLY A CA 1
ATOM 1392 C C . GLY A 1 183 ? -8.604 10.145 18.279 1.00 90.31 183 GLY A C 1
ATOM 1393 O O . GLY A 1 183 ? -8.252 9.731 17.178 1.00 90.31 183 GLY A O 1
ATOM 1394 N N . ASN A 1 184 ? -8.009 9.747 19.407 1.00 89.19 184 ASN A N 1
ATOM 1395 C CA . ASN A 1 184 ? -6.943 8.747 19.414 1.00 89.19 184 ASN A CA 1
ATOM 1396 C C . ASN A 1 184 ? -7.439 7.379 18.940 1.00 89.19 184 ASN A C 1
ATOM 1398 O O . ASN A 1 184 ? -6.739 6.745 18.162 1.00 89.19 184 ASN A O 1
ATOM 1402 N N . TRP A 1 185 ? -8.631 6.947 19.352 1.00 90.69 185 TRP A N 1
ATOM 1403 C CA . TRP A 1 185 ? -9.223 5.696 18.884 1.00 90.69 185 TRP A CA 1
ATOM 1404 C C . TRP A 1 185 ? -9.413 5.705 17.366 1.00 90.69 185 TRP A C 1
ATOM 1406 O O . TRP A 1 185 ? -8.913 4.816 16.691 1.00 90.69 185 TRP A O 1
ATOM 1416 N N . ILE A 1 186 ? -10.004 6.767 16.808 1.00 90.69 186 ILE A N 1
ATOM 1417 C CA . ILE A 1 186 ? -10.186 6.919 15.355 1.00 90.69 186 ILE A CA 1
ATOM 1418 C C . ILE A 1 186 ? -8.834 6.902 14.616 1.00 90.69 186 ILE A C 1
ATOM 1420 O O . ILE A 1 186 ? -8.713 6.263 13.576 1.00 90.69 186 ILE A O 1
ATOM 1424 N N . LYS A 1 187 ? -7.802 7.566 15.161 1.00 88.56 187 LYS A N 1
ATOM 1425 C CA . LYS A 1 187 ? -6.445 7.584 14.581 1.00 88.56 187 LYS A CA 1
ATOM 1426 C C . LYS A 1 187 ? -5.706 6.244 14.702 1.00 88.56 187 LYS A C 1
ATOM 1428 O O . LYS A 1 187 ? -4.768 6.019 13.945 1.00 88.56 187 LYS A O 1
ATOM 1433 N N . LYS A 1 188 ? -6.029 5.410 15.695 1.00 86.81 188 LYS A N 1
ATOM 1434 C CA . LYS A 1 188 ? -5.300 4.164 16.005 1.00 86.81 188 LYS A CA 1
ATOM 1435 C C . LYS A 1 188 ? -6.018 2.896 15.570 1.00 86.81 188 LYS A C 1
ATOM 1437 O O . LYS A 1 188 ? -5.367 1.867 15.467 1.00 86.81 188 LYS A O 1
ATOM 1442 N N . GLU A 1 189 ? -7.296 3.002 15.239 1.00 87.50 189 GLU A N 1
ATOM 1443 C CA . GLU A 1 189 ? -8.116 1.928 14.687 1.00 87.50 189 GLU A CA 1
ATOM 1444 C C . GLU A 1 189 ? -8.668 2.328 13.301 1.00 87.50 189 GLU A C 1
ATOM 1446 O O . GLU A 1 189 ? -9.884 2.280 13.081 1.00 87.50 189 GLU A O 1
ATOM 1451 N N . PRO A 1 190 ? -7.819 2.758 12.338 1.00 89.44 190 PRO A N 1
ATOM 1452 C CA . PRO A 1 190 ? -8.285 3.335 11.075 1.00 89.44 190 PRO A CA 1
ATOM 1453 C C . PRO A 1 190 ? -9.154 2.362 10.272 1.00 89.44 190 PRO A C 1
ATOM 1455 O O . PRO A 1 190 ? -10.141 2.780 9.673 1.00 89.44 190 PRO A O 1
ATOM 1458 N N . ALA A 1 191 ? -8.877 1.056 10.332 1.00 88.31 191 ALA A N 1
ATOM 1459 C CA . ALA A 1 191 ? -9.685 0.020 9.686 1.00 88.31 191 ALA A CA 1
ATOM 1460 C C . ALA A 1 191 ? -11.178 0.070 10.069 1.00 88.31 191 ALA A C 1
ATOM 1462 O O . ALA A 1 191 ? -12.044 -0.320 9.283 1.00 88.31 191 ALA A O 1
ATOM 1463 N N . ARG A 1 192 ? -11.512 0.599 11.254 1.00 87.25 192 ARG A N 1
ATOM 1464 C CA . ARG A 1 192 ? -12.898 0.724 11.725 1.00 87.25 192 ARG A CA 1
ATOM 1465 C C . ARG A 1 192 ? -13.688 1.811 11.009 1.00 87.25 192 ARG A C 1
ATOM 1467 O O . ARG A 1 192 ? -14.914 1.810 11.101 1.00 87.25 192 ARG A O 1
ATOM 1474 N N . LEU A 1 193 ? -13.038 2.659 10.209 1.00 90.19 193 LEU A N 1
ATOM 1475 C CA . LEU A 1 193 ? -13.737 3.576 9.311 1.00 90.19 193 LEU A CA 1
ATOM 1476 C C . LEU A 1 193 ? -14.658 2.847 8.330 1.00 90.19 193 LEU A C 1
ATOM 1478 O O . LEU A 1 193 ? -15.685 3.407 7.969 1.00 90.19 193 LEU A O 1
ATOM 1482 N N . ALA A 1 194 ? -14.391 1.583 7.994 1.00 90.69 194 ALA A N 1
ATOM 1483 C CA . ALA A 1 194 ? -15.326 0.766 7.221 1.00 90.69 194 ALA A CA 1
ATOM 1484 C C . ALA A 1 194 ? -16.742 0.700 7.842 1.00 90.69 194 ALA A C 1
ATOM 1486 O O . ALA A 1 194 ? -17.722 0.503 7.130 1.00 90.69 194 ALA A O 1
ATOM 1487 N N . LEU A 1 195 ? -16.857 0.869 9.166 1.00 87.38 195 LEU A N 1
ATOM 1488 C CA . LEU A 1 195 ? -18.116 0.796 9.911 1.00 87.38 195 LEU A CA 1
ATOM 1489 C C . LEU A 1 195 ? -18.717 2.168 10.235 1.00 87.38 195 LEU A C 1
ATOM 1491 O O . LEU A 1 195 ? -19.931 2.275 10.387 1.00 87.38 195 LEU A O 1
ATOM 1495 N N . CYS A 1 196 ? -17.888 3.203 10.394 1.00 87.94 196 CYS A N 1
ATOM 1496 C CA . CYS A 1 196 ? -18.324 4.505 10.913 1.00 87.94 196 CYS A CA 1
ATOM 1497 C C . CYS A 1 196 ? -17.913 5.712 10.056 1.00 87.94 196 CYS A C 1
ATOM 1499 O O . CYS A 1 196 ? -18.378 6.822 10.307 1.00 87.94 196 CYS A O 1
ATOM 1501 N N . GLY A 1 197 ? -17.072 5.523 9.038 1.00 91.44 197 GLY A N 1
ATOM 1502 C CA . GLY A 1 197 ? -16.469 6.601 8.255 1.00 91.44 197 GLY A CA 1
ATOM 1503 C C . GLY A 1 197 ? -17.497 7.460 7.526 1.00 91.44 197 GLY A C 1
ATOM 1504 O O . GLY A 1 197 ? -17.411 8.684 7.594 1.00 91.44 197 GLY A O 1
ATOM 1505 N N . GLN A 1 198 ? -18.521 6.846 6.920 1.00 91.75 198 GLN A N 1
ATOM 1506 C CA . GLN A 1 198 ? -19.624 7.589 6.298 1.00 91.75 198 GLN A CA 1
ATOM 1507 C C . GLN A 1 198 ? -20.303 8.522 7.310 1.00 91.75 198 GLN A C 1
ATOM 1509 O O . GLN A 1 198 ? -20.462 9.711 7.052 1.00 91.75 198 GLN A O 1
ATOM 1514 N N . SER A 1 199 ? -20.673 8.002 8.479 1.00 89.38 199 SER A N 1
ATOM 1515 C CA . SER A 1 199 ? -21.371 8.780 9.501 1.00 89.38 199 SER A CA 1
ATOM 1516 C C . SER A 1 199 ? -20.496 9.892 10.092 1.00 89.38 199 SER A C 1
ATOM 1518 O O . SER A 1 199 ? -20.974 10.997 10.347 1.00 89.38 199 SER A O 1
ATOM 1520 N N . LEU A 1 200 ? -19.194 9.639 10.259 1.00 91.75 200 LEU A N 1
ATOM 1521 C CA . LEU A 1 200 ? -18.228 10.664 10.665 1.00 91.75 200 LEU A CA 1
ATOM 1522 C C . LEU A 1 200 ? -18.109 11.776 9.610 1.00 91.75 200 LEU A C 1
ATOM 1524 O O . LEU A 1 200 ? -18.095 12.955 9.959 1.00 91.75 200 LEU A O 1
ATOM 1528 N N . ALA A 1 201 ? -18.087 11.426 8.322 1.00 91.12 201 ALA A N 1
ATOM 1529 C CA . ALA A 1 201 ? -18.079 12.406 7.239 1.00 91.12 201 ALA A CA 1
ATOM 1530 C C . ALA A 1 201 ? -19.373 13.236 7.200 1.00 91.12 201 ALA A C 1
ATOM 1532 O O . ALA A 1 201 ? -19.323 14.459 7.094 1.00 91.12 201 ALA A O 1
ATOM 1533 N N . GLU A 1 202 ? -20.538 12.598 7.349 1.00 90.38 202 GLU A N 1
ATOM 1534 C CA . GLU A 1 202 ? -21.845 13.273 7.334 1.00 90.38 202 GLU A CA 1
ATOM 1535 C C . GLU A 1 202 ? -22.043 14.249 8.503 1.00 90.38 202 GLU A C 1
ATOM 1537 O O . GLU A 1 202 ? -22.779 15.229 8.369 1.00 90.38 202 GLU A O 1
ATOM 1542 N N . THR A 1 203 ? -21.377 14.009 9.635 1.00 89.69 203 THR A N 1
ATOM 1543 C CA . THR A 1 203 ? -21.411 14.901 10.807 1.00 89.69 203 THR A CA 1
ATOM 1544 C C . THR A 1 203 ? -20.375 16.028 10.748 1.00 89.69 203 THR A C 1
ATOM 1546 O O . THR A 1 203 ? -20.373 16.890 11.624 1.00 89.69 203 THR A O 1
ATOM 1549 N N . GLY A 1 204 ? -19.519 16.057 9.718 1.00 90.44 204 GLY A N 1
ATOM 1550 C CA . GLY A 1 204 ? -18.454 17.051 9.577 1.00 90.44 204 GLY A CA 1
ATOM 1551 C C . GLY A 1 204 ? -17.274 16.827 10.528 1.00 90.44 204 GLY A C 1
ATOM 1552 O O . GLY A 1 204 ? -16.486 17.742 10.746 1.00 90.44 204 GLY A O 1
ATOM 1553 N N . TYR A 1 205 ? -17.115 15.620 11.090 1.00 91.19 205 TYR A N 1
ATOM 1554 C CA . TYR A 1 205 ? -16.073 15.323 12.085 1.00 91.19 205 TYR A CA 1
ATOM 1555 C C . TYR A 1 205 ? -14.649 15.640 11.593 1.00 91.19 205 TYR A C 1
ATOM 1557 O O . TYR A 1 205 ? -13.781 16.030 12.374 1.00 91.19 205 TYR A O 1
ATOM 1565 N N . PHE A 1 206 ? -14.405 15.473 10.292 1.00 92.62 206 PHE A N 1
ATOM 1566 C CA . PHE A 1 206 ? -13.096 15.682 9.678 1.00 92.62 206 PHE A CA 1
ATOM 1567 C C . PHE A 1 206 ? -12.846 17.119 9.191 1.00 92.62 206 PHE A C 1
ATOM 1569 O O . PHE A 1 206 ? -11.738 17.396 8.744 1.00 92.62 206 PHE A O 1
ATOM 1576 N N . GLU A 1 207 ? -13.815 18.041 9.283 1.00 90.75 207 GLU A N 1
ATOM 1577 C CA . GLU A 1 207 ? -13.668 19.407 8.738 1.00 90.75 207 GLU A CA 1
ATOM 1578 C C . GLU A 1 207 ? -12.508 20.186 9.386 1.00 90.75 207 GLU A C 1
ATOM 1580 O O . GLU A 1 207 ? -11.844 20.977 8.718 1.00 90.75 207 GLU A O 1
ATOM 1585 N N . ASP A 1 208 ? -12.230 19.923 10.666 1.00 89.12 208 ASP A N 1
ATOM 1586 C CA . ASP A 1 208 ? -11.168 20.586 11.434 1.00 89.12 208 ASP A CA 1
ATOM 1587 C C . ASP A 1 208 ? -9.798 19.882 11.344 1.00 89.12 208 ASP A C 1
ATOM 1589 O O . ASP A 1 208 ? -8.833 20.325 11.972 1.00 89.12 208 ASP A O 1
ATOM 1593 N N . TRP A 1 209 ? -9.691 18.779 10.597 1.00 92.94 209 TRP A N 1
ATOM 1594 C CA . TRP A 1 209 ? -8.422 18.071 10.422 1.00 92.94 209 TRP A CA 1
ATOM 1595 C C . TRP A 1 209 ? -7.559 18.767 9.373 1.00 92.94 209 TRP A C 1
ATOM 1597 O O . TRP A 1 209 ? -8.063 19.226 8.349 1.00 92.94 209 TRP A O 1
ATOM 1607 N N . ASP A 1 210 ? -6.247 18.824 9.600 1.00 93.50 210 ASP A N 1
ATOM 1608 C CA . ASP A 1 210 ? -5.308 19.186 8.545 1.00 93.50 210 ASP A CA 1
ATOM 1609 C C . ASP A 1 210 ? -5.005 17.986 7.637 1.00 93.50 210 ASP A C 1
ATOM 1611 O O . ASP A 1 210 ? -5.112 16.824 8.039 1.00 93.50 210 ASP A O 1
ATOM 1615 N N . LEU A 1 211 ? -4.624 18.285 6.392 1.00 91.94 211 LEU A N 1
ATOM 1616 C CA . LEU A 1 211 ? -4.368 17.282 5.362 1.00 91.94 211 LEU A CA 1
ATOM 1617 C C . LEU A 1 211 ? -3.291 16.274 5.785 1.00 91.94 211 LEU A C 1
ATOM 1619 O O . LEU A 1 211 ? -3.471 15.076 5.580 1.00 91.94 211 LEU A O 1
ATOM 1623 N N . MET A 1 212 ? -2.198 16.740 6.399 1.00 90.00 212 MET A N 1
ATOM 1624 C CA . MET A 1 212 ? -1.078 15.873 6.771 1.00 90.00 212 MET A CA 1
ATOM 1625 C C . MET A 1 212 ? -1.471 14.897 7.881 1.00 90.00 212 MET A C 1
ATOM 1627 O O . MET A 1 212 ? -1.158 13.709 7.792 1.00 90.00 212 MET A O 1
ATOM 1631 N N . ASP A 1 213 ? -2.176 15.370 8.910 1.00 87.62 213 ASP A N 1
ATOM 1632 C CA . ASP A 1 213 ? -2.710 14.521 9.976 1.00 87.62 213 ASP A CA 1
ATOM 1633 C C . ASP A 1 213 ? -3.703 13.488 9.430 1.00 87.62 213 ASP A C 1
ATOM 1635 O O . ASP A 1 213 ? -3.685 12.331 9.861 1.00 87.62 213 ASP A O 1
ATOM 1639 N N . TRP A 1 214 ? -4.553 13.887 8.479 1.00 92.44 214 TRP A N 1
ATOM 1640 C CA . TRP A 1 214 ? -5.533 12.997 7.861 1.00 92.44 214 TRP A CA 1
ATOM 1641 C C . TRP A 1 214 ? -4.861 11.917 7.002 1.00 92.44 214 TRP A C 1
ATOM 1643 O O . TRP A 1 214 ? -5.099 10.728 7.220 1.00 92.44 214 TRP A O 1
ATOM 1653 N N . GLN A 1 215 ? -3.960 12.303 6.091 1.00 91.62 215 GLN A N 1
ATOM 1654 C CA . GLN A 1 215 ? -3.192 11.370 5.256 1.00 91.62 215 GLN A CA 1
ATOM 1655 C C . GLN A 1 215 ? -2.377 10.398 6.121 1.00 91.62 215 GLN A C 1
ATOM 1657 O O . GLN A 1 215 ? -2.412 9.186 5.910 1.00 91.62 215 GLN A O 1
ATOM 1662 N N . ARG A 1 216 ? -1.705 10.897 7.166 1.00 86.19 216 ARG A N 1
ATOM 1663 C CA . ARG A 1 216 ? -0.928 10.051 8.082 1.00 86.19 216 ARG A CA 1
ATOM 1664 C C . ARG A 1 216 ? -1.792 9.029 8.822 1.00 86.19 216 ARG A C 1
ATOM 1666 O O . ARG A 1 216 ? -1.310 7.934 9.095 1.00 86.19 216 ARG A O 1
ATOM 1673 N N . ALA A 1 217 ? -3.023 9.386 9.184 1.00 87.94 217 ALA A N 1
ATOM 1674 C CA . ALA A 1 217 ? -3.918 8.492 9.910 1.00 87.94 217 ALA A CA 1
ATOM 1675 C C . ALA A 1 217 ? -4.583 7.441 9.006 1.00 87.94 217 ALA A C 1
ATOM 1677 O O . ALA A 1 217 ? -4.814 6.323 9.460 1.00 87.94 217 ALA A O 1
ATOM 1678 N N . PHE A 1 218 ? -4.903 7.789 7.753 1.00 92.06 218 PHE A N 1
ATOM 1679 C CA . PHE A 1 218 ? -5.812 6.984 6.924 1.00 92.06 218 PHE A CA 1
ATOM 1680 C C . PHE A 1 218 ? -5.266 6.565 5.555 1.00 92.06 218 PHE A C 1
ATOM 1682 O O . PHE A 1 218 ? -5.945 5.845 4.836 1.00 92.06 218 PHE A O 1
ATOM 1689 N N . LEU A 1 219 ? -4.060 6.987 5.179 1.00 90.12 219 LEU A N 1
ATOM 1690 C CA . LEU A 1 219 ? -3.405 6.547 3.939 1.00 90.12 219 LEU A CA 1
ATOM 1691 C C . LEU A 1 219 ? -2.037 5.898 4.197 1.00 90.12 219 LEU A C 1
ATOM 1693 O O . LEU A 1 219 ? -1.534 5.168 3.352 1.00 90.12 219 LEU A O 1
ATOM 1697 N N . SER A 1 220 ? -1.463 6.076 5.394 1.00 80.94 220 SER A N 1
ATOM 1698 C CA . SER A 1 220 ? -0.209 5.423 5.787 1.00 80.94 220 SER A CA 1
ATOM 1699 C C . SER A 1 220 ? -0.387 3.905 5.931 1.00 80.94 220 SER A C 1
ATOM 1701 O O . SER A 1 220 ? -0.947 3.416 6.915 1.00 80.94 220 SER A O 1
ATOM 1703 N N . SER A 1 221 ? 0.131 3.161 4.952 1.00 68.19 221 SER A N 1
ATOM 1704 C CA . SER A 1 221 ? -0.042 1.708 4.811 1.00 68.19 221 SER A CA 1
ATOM 1705 C C . SER A 1 221 ? 0.421 0.871 6.010 1.00 68.19 221 SER A C 1
ATOM 1707 O O . SER A 1 221 ? -0.159 -0.176 6.300 1.00 68.19 221 SER A O 1
ATOM 1709 N N . ASP A 1 222 ? 1.410 1.341 6.771 1.00 69.50 222 ASP A N 1
ATOM 1710 C CA . ASP A 1 222 ? 1.918 0.623 7.947 1.00 69.50 222 ASP A CA 1
ATOM 1711 C C . ASP A 1 222 ? 0.970 0.670 9.160 1.00 69.50 222 ASP A C 1
ATOM 1713 O O . ASP A 1 222 ? 1.148 -0.092 10.114 1.00 69.50 222 ASP A O 1
ATOM 1717 N N . GLN A 1 223 ? -0.047 1.540 9.151 1.00 73.81 223 GLN A N 1
ATOM 1718 C CA . GLN A 1 223 ? -0.994 1.690 10.267 1.00 73.81 223 GLN A CA 1
ATOM 1719 C C . GLN A 1 223 ? -2.340 1.000 10.037 1.00 73.81 223 GLN A C 1
ATOM 1721 O O . GLN A 1 223 ? -3.140 0.916 10.970 1.00 73.81 223 GLN A O 1
ATOM 1726 N N . ILE A 1 224 ? -2.606 0.499 8.830 1.00 89.62 224 ILE A N 1
ATOM 1727 C CA . ILE A 1 224 ? -3.927 -0.007 8.456 1.00 89.62 224 ILE A CA 1
ATOM 1728 C C . ILE A 1 224 ? -3.872 -1.532 8.376 1.00 89.62 224 ILE A C 1
ATOM 1730 O O . ILE A 1 224 ? -3.318 -2.099 7.434 1.00 89.62 224 ILE A O 1
ATOM 1734 N N . HIS A 1 225 ? -4.467 -2.184 9.376 1.00 91.31 225 HIS A N 1
ATOM 1735 C CA . HIS A 1 225 ? -4.481 -3.639 9.537 1.00 91.31 225 HIS A CA 1
ATOM 1736 C C . HIS A 1 225 ? -5.913 -4.150 9.616 1.00 91.31 225 HIS A C 1
ATOM 1738 O O . HIS A 1 225 ? -6.767 -3.535 10.255 1.00 91.31 225 HIS A O 1
ATOM 1744 N N . THR A 1 226 ? -6.176 -5.274 8.959 1.00 93.06 226 THR A N 1
ATOM 1745 C CA . THR A 1 226 ? -7.479 -5.942 8.967 1.00 93.06 226 THR A CA 1
ATOM 1746 C C . THR A 1 226 ? -7.306 -7.452 9.060 1.00 93.06 226 THR A C 1
ATOM 1748 O O . THR A 1 226 ? -6.378 -8.017 8.486 1.00 93.06 226 THR A O 1
ATOM 1751 N N . ASP A 1 227 ? -8.244 -8.123 9.723 1.00 92.06 227 ASP A N 1
ATOM 1752 C CA . ASP A 1 227 ? -8.178 -9.578 9.917 1.00 92.06 227 ASP A CA 1
ATOM 1753 C C . ASP A 1 227 ? -8.500 -10.375 8.636 1.00 92.06 227 ASP A C 1
ATOM 1755 O O . ASP A 1 227 ? -8.299 -11.585 8.588 1.00 92.06 227 ASP A O 1
ATOM 1759 N N . SER A 1 228 ? -9.067 -9.729 7.608 1.00 95.44 228 SER A N 1
ATOM 1760 C CA . SER A 1 228 ? -9.559 -10.395 6.393 1.00 95.44 228 SER A CA 1
ATOM 1761 C C . SER A 1 228 ? -9.534 -9.487 5.170 1.00 95.44 228 SER A C 1
ATOM 1763 O O . SER A 1 228 ? -9.633 -8.262 5.287 1.00 95.44 228 SER A O 1
ATOM 1765 N N . VAL A 1 229 ? -9.505 -10.101 3.984 1.00 97.00 229 VAL A N 1
ATOM 1766 C CA . VAL A 1 229 ? -9.595 -9.372 2.706 1.00 97.00 229 VAL A CA 1
ATOM 1767 C C . VAL A 1 229 ? -10.894 -8.563 2.609 1.00 97.00 229 VAL A C 1
ATOM 1769 O O . VAL A 1 229 ? -10.875 -7.429 2.137 1.00 97.00 229 VAL A O 1
ATOM 1772 N N . ASP A 1 230 ? -12.016 -9.092 3.105 1.00 97.00 230 ASP A N 1
ATOM 1773 C CA . ASP A 1 230 ? -13.299 -8.373 3.130 1.00 97.00 230 ASP A CA 1
ATOM 1774 C C . ASP A 1 230 ? -13.233 -7.101 3.986 1.00 97.00 230 ASP A C 1
ATOM 1776 O O . ASP A 1 230 ? -13.786 -6.068 3.608 1.00 97.00 230 ASP A O 1
ATOM 1780 N N . GLY A 1 231 ? -12.519 -7.150 5.116 1.00 95.81 231 GLY A N 1
ATOM 1781 C CA . GLY A 1 231 ? -12.266 -5.973 5.948 1.00 95.81 231 GLY A CA 1
ATOM 1782 C C . GLY A 1 231 ? -11.468 -4.904 5.202 1.00 95.81 231 GLY A C 1
ATOM 1783 O O . GLY A 1 231 ? -11.839 -3.729 5.226 1.00 95.81 231 GLY A O 1
ATOM 1784 N N . ALA A 1 232 ? -10.417 -5.312 4.484 1.00 96.94 232 ALA A N 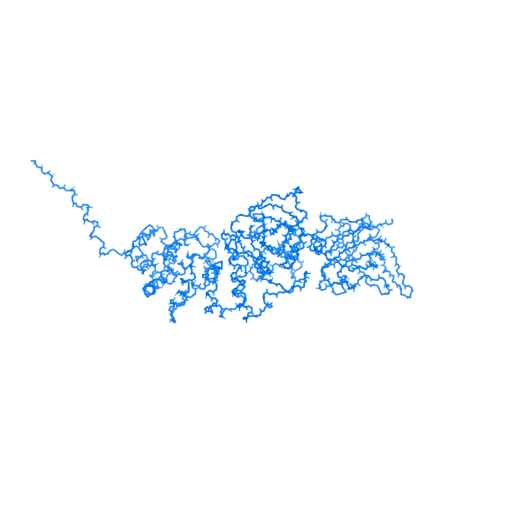1
ATOM 1785 C CA . ALA A 1 232 ? -9.624 -4.406 3.657 1.00 96.94 232 ALA A CA 1
ATOM 1786 C C . ALA A 1 232 ? -10.447 -3.778 2.522 1.00 96.94 232 ALA A C 1
ATOM 1788 O O . ALA A 1 232 ? -10.376 -2.567 2.313 1.00 96.94 232 ALA A O 1
ATOM 1789 N N . LEU A 1 233 ? -11.273 -4.564 1.822 1.00 97.75 233 LEU A N 1
ATOM 1790 C CA . LEU A 1 233 ? -12.154 -4.057 0.764 1.00 97.75 233 LEU A CA 1
ATOM 1791 C C . LEU A 1 233 ? -13.201 -3.081 1.305 1.00 97.75 233 LEU A C 1
ATOM 1793 O O . LEU A 1 233 ? -13.435 -2.042 0.692 1.00 97.75 233 LEU A O 1
ATOM 1797 N N . ALA A 1 234 ? -13.798 -3.371 2.463 1.00 96.62 234 ALA A N 1
ATOM 1798 C CA . ALA A 1 234 ? -14.752 -2.468 3.102 1.00 96.62 234 ALA A CA 1
ATOM 1799 C C . ALA A 1 234 ? -14.095 -1.136 3.502 1.00 96.62 234 ALA A C 1
ATOM 1801 O O . ALA A 1 234 ? -14.692 -0.071 3.337 1.00 96.62 234 ALA A O 1
ATOM 1802 N N . TYR A 1 235 ? -12.848 -1.183 3.979 1.00 96.56 235 TYR A N 1
ATOM 1803 C CA . TYR A 1 235 ? -12.070 0.010 4.296 1.00 96.56 235 TYR A CA 1
ATOM 1804 C C . TYR A 1 235 ? -11.762 0.851 3.051 1.00 96.56 235 TYR A C 1
ATOM 1806 O O . TYR A 1 235 ? -12.067 2.045 3.024 1.00 96.56 235 TYR A O 1
ATOM 1814 N N . VAL A 1 236 ? -11.230 0.226 1.995 1.00 97.12 236 VAL A N 1
ATOM 1815 C CA . VAL A 1 236 ? -10.941 0.910 0.725 1.00 97.12 236 VAL A CA 1
ATOM 1816 C C . VAL A 1 236 ? -12.221 1.474 0.102 1.00 97.12 236 VAL A C 1
ATOM 1818 O O . VAL A 1 236 ? -12.227 2.613 -0.359 1.00 97.12 236 VAL A O 1
ATOM 1821 N N . GLY A 1 237 ? -13.325 0.723 0.142 1.00 96.69 237 GLY A N 1
ATOM 1822 C CA . GLY A 1 237 ? -14.636 1.183 -0.314 1.00 96.69 237 GLY A CA 1
ATOM 1823 C C . GLY A 1 237 ? -15.126 2.408 0.459 1.00 96.69 237 GLY A C 1
ATOM 1824 O O . GLY A 1 237 ? -15.567 3.378 -0.149 1.00 96.69 237 GLY A O 1
ATOM 1825 N N . CYS A 1 238 ? -14.970 2.427 1.788 1.00 96.25 238 CYS A N 1
ATOM 1826 C CA . CYS A 1 238 ? -15.316 3.595 2.598 1.00 96.25 238 CYS A CA 1
ATOM 1827 C C . CYS A 1 238 ? -14.484 4.833 2.224 1.00 96.25 238 CYS A C 1
ATOM 1829 O O . CYS A 1 238 ? -15.039 5.929 2.087 1.00 96.25 238 CYS A O 1
ATOM 1831 N N . LEU A 1 239 ? -13.171 4.665 2.020 1.00 96.44 239 LEU A N 1
ATOM 1832 C CA . LEU A 1 239 ? -12.312 5.750 1.547 1.00 96.44 239 LEU A CA 1
ATOM 1833 C C . LEU A 1 239 ? -12.791 6.273 0.193 1.00 96.44 239 LEU A C 1
ATOM 1835 O O . LEU A 1 239 ? -13.037 7.470 0.066 1.00 96.44 239 LEU A O 1
ATOM 1839 N N . ARG A 1 240 ? -12.979 5.385 -0.784 1.00 95.88 240 ARG A N 1
ATOM 1840 C CA . ARG A 1 240 ? -13.377 5.746 -2.147 1.00 95.88 240 ARG A CA 1
ATOM 1841 C C . ARG A 1 240 ? -14.733 6.444 -2.212 1.00 95.88 240 ARG A C 1
ATOM 1843 O O . ARG A 1 240 ? -14.871 7.455 -2.891 1.00 95.88 240 ARG A O 1
ATOM 1850 N N . ASP A 1 241 ? -15.731 5.902 -1.521 1.00 94.75 241 ASP A N 1
ATOM 1851 C CA . ASP A 1 241 ? -17.128 6.292 -1.728 1.00 94.75 241 ASP A CA 1
ATOM 1852 C C . ASP A 1 241 ? -17.547 7.472 -0.836 1.00 94.75 241 ASP A C 1
ATOM 1854 O O . ASP A 1 241 ? -18.518 8.173 -1.140 1.00 94.75 241 ASP A O 1
ATOM 1858 N N . HIS A 1 242 ? -16.827 7.710 0.267 1.00 94.38 242 HIS A N 1
ATOM 1859 C CA . HIS A 1 242 ? -17.234 8.687 1.279 1.00 94.38 242 HIS A CA 1
ATOM 1860 C C . HIS A 1 242 ? -16.134 9.668 1.673 1.00 94.38 242 HIS A C 1
ATOM 1862 O O . HIS A 1 242 ? -16.384 10.875 1.689 1.00 94.38 242 HIS A O 1
ATOM 1868 N N . LEU A 1 243 ? -14.935 9.183 2.008 1.00 95.38 243 LEU A N 1
ATOM 1869 C CA . LEU A 1 243 ? -13.931 10.041 2.638 1.00 95.38 243 LEU A CA 1
ATOM 1870 C C . LEU A 1 243 ? -13.078 10.812 1.629 1.00 95.38 243 LEU A C 1
ATOM 1872 O O . LEU A 1 243 ? -12.962 12.026 1.758 1.00 95.38 243 LEU A O 1
ATOM 1876 N N . LEU A 1 244 ? -12.532 10.160 0.602 1.00 95.75 244 LEU A N 1
ATOM 1877 C CA . LEU A 1 244 ? -11.727 10.821 -0.428 1.00 95.75 244 LEU A CA 1
ATOM 1878 C C . LEU A 1 244 ? -12.522 11.892 -1.189 1.00 95.75 244 LEU A C 1
ATOM 1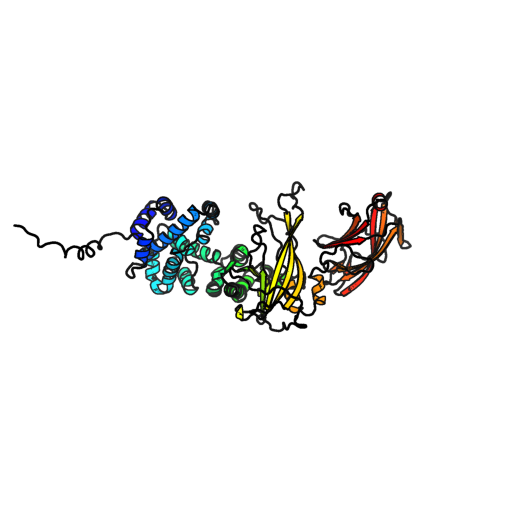880 O O . LEU A 1 244 ? -12.026 13.011 -1.261 1.00 95.75 244 LEU A O 1
ATOM 1884 N N . PRO A 1 245 ? -13.774 11.671 -1.644 1.00 95.12 245 PRO A N 1
ATOM 1885 C CA . PRO A 1 245 ? -14.548 12.731 -2.298 1.00 95.12 245 PRO A CA 1
ATOM 1886 C C . PRO A 1 245 ? -14.773 13.960 -1.404 1.00 95.12 245 PRO A C 1
ATOM 1888 O O . PRO A 1 245 ? -14.831 15.097 -1.880 1.00 95.12 245 PRO A O 1
ATOM 1891 N N . MET A 1 246 ? -14.911 13.747 -0.092 1.00 94.94 246 MET A N 1
ATOM 1892 C CA . MET A 1 246 ? -15.010 14.830 0.885 1.00 94.94 246 MET A CA 1
ATOM 1893 C C . MET A 1 246 ? -13.669 15.565 1.028 1.00 94.94 246 MET A C 1
ATOM 1895 O O . MET A 1 246 ? -13.658 16.796 1.010 1.00 94.94 246 MET A O 1
ATOM 1899 N N . GLN A 1 247 ? -12.557 14.833 1.117 1.00 95.38 247 GLN A N 1
ATOM 1900 C CA . GLN A 1 247 ? -11.220 15.412 1.248 1.00 95.38 247 GLN A CA 1
ATOM 1901 C C . GLN A 1 247 ? -10.763 16.151 -0.013 1.00 95.38 247 GLN A C 1
ATOM 1903 O O . GLN A 1 247 ? -10.250 17.261 0.083 1.00 95.38 247 GLN A O 1
ATOM 1908 N N . GLU A 1 248 ? -11.039 15.617 -1.200 1.00 95.75 248 GLU A N 1
ATOM 1909 C CA . GLU A 1 248 ? -10.794 16.279 -2.488 1.00 95.75 248 GLU A CA 1
ATOM 1910 C C . GLU A 1 248 ? -11.536 17.613 -2.583 1.00 95.75 248 GLU A C 1
ATOM 1912 O O . GLU A 1 248 ? -10.997 18.617 -3.044 1.00 95.75 248 GLU A O 1
ATOM 1917 N N . LYS A 1 249 ? -12.775 17.662 -2.083 1.00 94.94 249 LYS A N 1
ATOM 1918 C CA . LYS A 1 249 ? -13.548 18.906 -2.023 1.00 94.94 249 LYS A CA 1
ATOM 1919 C C . LYS A 1 249 ? -12.948 19.923 -1.045 1.00 94.94 249 LYS A C 1
ATOM 1921 O O . LYS A 1 249 ? -13.133 21.125 -1.246 1.00 94.94 249 LYS A O 1
ATOM 1926 N N . GLN A 1 250 ? -12.297 19.459 0.021 1.00 94.69 250 GLN A N 1
ATOM 1927 C CA . GLN A 1 250 ? -11.698 20.306 1.051 1.00 94.69 250 GLN A CA 1
ATOM 1928 C C . GLN A 1 250 ? -10.308 20.822 0.652 1.00 94.69 250 GLN A C 1
ATOM 1930 O O . GLN A 1 250 ? -10.028 22.005 0.858 1.00 94.69 250 GLN A O 1
ATOM 1935 N N . PHE A 1 251 ? -9.466 19.962 0.079 1.00 95.81 251 PHE A N 1
ATOM 1936 C CA . PHE A 1 251 ? -8.041 20.221 -0.136 1.00 95.81 251 PHE A CA 1
ATOM 1937 C C . PHE A 1 251 ? -7.617 20.309 -1.606 1.00 95.81 251 PHE A C 1
ATOM 1939 O O . PHE A 1 251 ? -6.625 20.972 -1.882 1.00 95.81 251 PHE A O 1
ATOM 1946 N N . GLY A 1 252 ? -8.387 19.738 -2.536 1.00 95.69 252 GLY A N 1
ATOM 1947 C CA . GLY A 1 252 ? -8.023 19.615 -3.952 1.00 95.69 252 GLY A CA 1
ATOM 1948 C C . GLY A 1 252 ? -7.788 18.158 -4.359 1.00 95.69 252 GLY A C 1
ATOM 1949 O O . GLY A 1 252 ? -7.437 17.318 -3.533 1.00 95.69 252 GLY A O 1
ATOM 1950 N N . GLU A 1 253 ? -8.012 17.837 -5.635 1.00 95.00 253 GLU A N 1
ATOM 1951 C CA . GLU A 1 253 ? -7.779 16.485 -6.171 1.00 95.00 253 GLU A CA 1
ATOM 1952 C C . GLU A 1 253 ? -6.284 16.197 -6.371 1.00 95.00 253 GLU A C 1
ATOM 1954 O O . GLU A 1 253 ? -5.845 15.058 -6.243 1.00 95.00 253 GLU A O 1
ATOM 1959 N N . GLU A 1 254 ? -5.498 17.238 -6.636 1.00 94.69 254 GLU A N 1
ATOM 1960 C CA . GLU A 1 254 ? -4.048 17.204 -6.839 1.00 94.69 254 GLU A CA 1
ATOM 1961 C C . GLU A 1 254 ? -3.256 16.721 -5.615 1.00 94.69 254 GLU A C 1
ATOM 1963 O O . GLU A 1 254 ? -2.108 16.313 -5.751 1.00 94.69 254 GLU A O 1
ATOM 1968 N N . GLU A 1 255 ? -3.871 16.746 -4.430 1.00 94.25 255 GLU A N 1
ATOM 1969 C CA . GLU A 1 255 ? -3.273 16.258 -3.181 1.00 94.25 255 GLU A CA 1
ATOM 1970 C C . GLU A 1 255 ? -3.352 14.727 -3.048 1.00 94.25 255 GLU A C 1
ATOM 1972 O O . GLU A 1 255 ? -2.686 14.138 -2.196 1.00 94.25 255 GLU A O 1
ATOM 1977 N N . PHE A 1 256 ? -4.179 14.074 -3.872 1.00 94.56 256 PHE A N 1
ATOM 1978 C CA . PHE A 1 256 ? -4.423 12.626 -3.829 1.00 94.56 256 PHE A CA 1
ATOM 1979 C C . PHE A 1 256 ? -4.177 11.936 -5.169 1.00 94.56 256 PHE A C 1
ATOM 1981 O O . PHE A 1 256 ? -4.003 10.716 -5.210 1.00 94.56 256 PHE A O 1
ATOM 1988 N N . LYS A 1 257 ? -4.196 12.696 -6.267 1.00 94.62 257 LYS A N 1
ATOM 1989 C CA . LYS A 1 257 ? -4.067 12.186 -7.627 1.00 94.62 257 LYS A CA 1
ATOM 1990 C C . LYS A 1 257 ? -2.896 12.834 -8.346 1.00 94.62 257 LYS A C 1
ATOM 1992 O O . LYS A 1 257 ? -2.691 14.043 -8.260 1.00 94.62 257 LYS A O 1
ATOM 1997 N N . LYS A 1 258 ? -2.189 12.034 -9.138 1.00 92.88 258 LYS A N 1
ATOM 1998 C CA . LYS A 1 258 ? -1.134 12.494 -10.045 1.00 92.88 258 LYS A CA 1
ATOM 1999 C C . LYS A 1 258 ? -1.308 11.873 -11.425 1.00 92.88 258 LYS A C 1
ATOM 2001 O O . LYS A 1 258 ? -1.993 10.867 -11.583 1.00 92.88 258 LYS A O 1
ATOM 2006 N N . GLU A 1 259 ? -0.692 12.484 -12.426 1.00 91.75 259 GLU A N 1
ATOM 2007 C CA . GLU A 1 259 ? -0.575 11.872 -13.748 1.00 91.75 259 GLU A CA 1
ATOM 2008 C C . GLU A 1 259 ? 0.408 10.697 -13.673 1.00 91.75 259 GLU A C 1
ATOM 2010 O O . GLU A 1 259 ? 1.523 10.871 -13.180 1.00 91.75 259 GLU A O 1
ATOM 2015 N N . SER A 1 260 ? -0.012 9.516 -14.130 1.00 87.88 260 SER A N 1
ATOM 2016 C CA . SER A 1 260 ? 0.863 8.352 -14.228 1.00 87.88 260 SER A CA 1
ATOM 2017 C C . SER A 1 260 ? 1.967 8.619 -15.239 1.00 87.88 260 SER A C 1
ATOM 2019 O O . SER A 1 260 ? 1.707 9.040 -16.371 1.00 87.88 260 SER A O 1
ATOM 2021 N N . GLU A 1 261 ? 3.206 8.349 -14.841 1.00 81.19 261 GLU A N 1
ATOM 2022 C CA . GLU A 1 261 ? 4.358 8.494 -15.731 1.00 81.19 261 GLU A CA 1
ATOM 2023 C C . GLU A 1 261 ? 4.266 7.491 -16.884 1.00 81.19 261 GLU A C 1
ATOM 2025 O O . GLU A 1 261 ? 4.524 7.849 -18.034 1.00 81.19 261 GLU A O 1
ATOM 2030 N N . ALA A 1 262 ? 3.783 6.279 -16.590 1.00 79.88 262 ALA A N 1
ATOM 2031 C CA . ALA A 1 262 ? 3.566 5.236 -17.579 1.00 79.88 262 ALA A CA 1
ATOM 2032 C C . ALA A 1 262 ? 2.447 5.589 -18.570 1.00 79.88 262 ALA A C 1
ATOM 2034 O O . ALA A 1 262 ? 2.672 5.573 -19.775 1.00 79.88 262 ALA A O 1
ATOM 2035 N N . THR A 1 263 ? 1.235 5.901 -18.101 1.00 83.56 263 THR A N 1
ATOM 2036 C CA . THR A 1 263 ? 0.054 5.966 -18.990 1.00 83.56 263 THR A CA 1
ATOM 2037 C C . THR A 1 263 ? -0.394 7.380 -19.349 1.00 83.56 263 THR A C 1
ATOM 2039 O O . THR A 1 263 ? -1.152 7.559 -20.301 1.00 83.56 263 THR A O 1
ATOM 2042 N N . GLY A 1 264 ? 0.027 8.396 -18.593 1.00 85.69 264 GLY A N 1
ATOM 2043 C CA . GLY A 1 264 ? -0.510 9.755 -18.698 1.00 85.69 264 GLY A CA 1
ATOM 2044 C C . GLY A 1 264 ? -1.934 9.916 -18.151 1.00 85.69 264 GLY A C 1
ATOM 2045 O O . GLY A 1 264 ? -2.513 10.997 -18.254 1.00 85.69 264 GLY A O 1
ATOM 2046 N N . GLU A 1 265 ? -2.526 8.867 -17.574 1.00 88.31 265 GLU A N 1
ATOM 2047 C CA . GLU A 1 265 ? -3.831 8.959 -16.920 1.00 88.31 265 GLU A CA 1
ATOM 2048 C C . GLU A 1 265 ? -3.684 9.549 -15.515 1.00 88.31 265 GLU A C 1
ATOM 2050 O O . GLU A 1 265 ? -2.724 9.273 -14.800 1.00 88.31 265 GLU A O 1
ATOM 2055 N N . THR A 1 266 ? -4.641 10.377 -15.096 1.00 92.25 266 THR A N 1
ATOM 2056 C CA . THR A 1 266 ? -4.690 10.858 -13.712 1.00 92.25 266 THR A CA 1
ATOM 2057 C C . THR A 1 266 ? -5.203 9.745 -12.806 1.00 92.25 266 THR A C 1
ATOM 2059 O O . THR A 1 266 ? -6.348 9.314 -12.950 1.00 92.25 266 THR A O 1
ATOM 2062 N N . CYS A 1 267 ? -4.373 9.312 -11.862 1.00 92.31 267 CYS A N 1
ATOM 2063 C CA . CYS A 1 267 ? -4.649 8.196 -10.967 1.00 92.31 267 CYS A CA 1
ATOM 2064 C C . CYS A 1 267 ? -4.473 8.604 -9.502 1.00 92.31 267 CYS A C 1
ATOM 2066 O O . CYS A 1 267 ? -3.658 9.474 -9.193 1.00 92.31 267 CYS A O 1
ATOM 2068 N N . TYR A 1 268 ? -5.192 7.942 -8.590 1.00 93.06 268 TYR A N 1
ATOM 2069 C CA . TYR A 1 268 ? -4.873 8.009 -7.162 1.00 93.06 268 TYR A CA 1
ATOM 2070 C C . TYR A 1 268 ? -3.451 7.511 -6.913 1.00 93.06 268 TYR A C 1
ATOM 2072 O O . TYR A 1 268 ? -3.068 6.454 -7.421 1.00 93.06 268 TYR A O 1
ATOM 2080 N N . TYR A 1 269 ? -2.703 8.285 -6.134 1.00 89.69 269 TYR A N 1
ATOM 2081 C CA . TYR A 1 269 ? -1.337 7.991 -5.725 1.00 89.69 269 TYR A CA 1
ATOM 2082 C C . TYR A 1 269 ? -1.158 8.439 -4.275 1.00 89.69 269 TYR A C 1
ATOM 2084 O O . TYR A 1 269 ? -0.579 9.484 -3.983 1.00 89.69 269 TYR A O 1
ATOM 2092 N N . THR A 1 270 ? -1.765 7.673 -3.373 1.00 88.88 270 THR A N 1
ATOM 2093 C CA . THR A 1 270 ? -1.824 7.957 -1.936 1.00 88.88 270 THR A CA 1
ATOM 2094 C C . THR A 1 270 ? -0.933 7.033 -1.110 1.00 88.88 270 THR A C 1
ATOM 2096 O O . THR A 1 270 ? -0.850 7.201 0.104 1.00 88.88 270 THR A O 1
ATOM 2099 N N . GLU A 1 271 ? -0.276 6.067 -1.764 1.00 87.31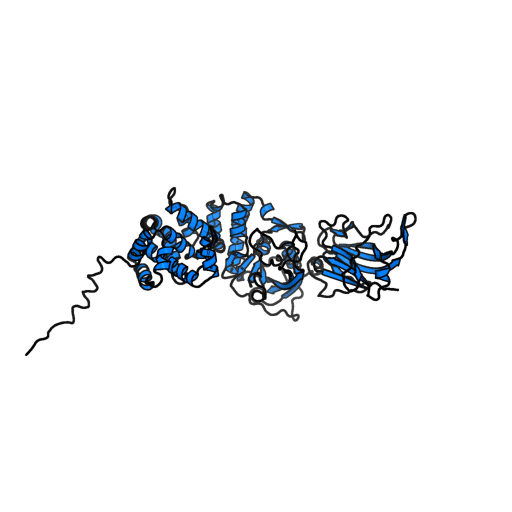 271 GLU A N 1
ATOM 2100 C CA . GLU A 1 271 ? 0.502 4.979 -1.158 1.00 87.31 271 GLU A CA 1
ATOM 2101 C C . GLU A 1 271 ? -0.351 4.046 -0.281 1.00 87.31 271 GLU A C 1
ATOM 2103 O O . GLU A 1 271 ? 0.160 3.299 0.562 1.00 87.31 271 GLU A O 1
ATOM 2108 N N . LEU A 1 272 ? -1.672 4.057 -0.497 1.00 92.25 272 LEU A N 1
ATOM 2109 C CA . LEU A 1 272 ? -2.603 3.244 0.263 1.00 92.25 272 LEU A CA 1
ATOM 2110 C C . LEU A 1 272 ? -2.374 1.760 -0.035 1.00 92.25 272 LEU A C 1
ATOM 2112 O O . LEU A 1 272 ? -2.644 1.266 -1.132 1.00 92.25 272 LEU A O 1
ATOM 2116 N N . ALA A 1 273 ? -1.977 1.027 0.998 1.00 92.50 273 ALA A N 1
ATOM 2117 C CA . ALA A 1 273 ? -1.982 -0.425 1.030 1.00 92.50 273 ALA A CA 1
ATOM 2118 C C . ALA A 1 273 ? -2.497 -0.894 2.393 1.00 92.50 273 ALA A C 1
ATOM 2120 O O . ALA A 1 273 ? -2.076 -0.383 3.428 1.00 92.50 273 ALA A O 1
ATOM 2121 N N . VAL A 1 274 ? -3.418 -1.854 2.397 1.00 95.56 274 VAL A N 1
ATOM 2122 C CA . VAL A 1 274 ? -4.051 -2.352 3.626 1.00 95.56 274 VAL A CA 1
ATOM 2123 C C . VAL A 1 274 ? -3.447 -3.695 3.986 1.00 95.56 274 VAL A C 1
ATOM 2125 O O . VAL A 1 274 ? -3.537 -4.630 3.193 1.00 95.56 274 VAL A O 1
ATOM 2128 N N . THR A 1 275 ? -2.848 -3.806 5.169 1.00 94.81 275 THR A N 1
ATOM 2129 C CA . THR A 1 275 ? -2.300 -5.072 5.665 1.00 94.81 275 THR A CA 1
ATOM 2130 C C . THR A 1 275 ? -3.431 -6.024 6.050 1.00 94.81 275 THR A C 1
ATOM 2132 O O . THR A 1 275 ? -4.416 -5.623 6.680 1.00 94.81 275 THR A O 1
ATOM 2135 N N . VAL A 1 276 ? -3.290 -7.289 5.655 1.00 95.38 276 VAL A N 1
ATOM 2136 C CA . VAL A 1 276 ? -4.272 -8.347 5.905 1.00 95.38 276 VAL A CA 1
ATOM 2137 C C . VAL A 1 276 ? -3.605 -9.493 6.662 1.00 95.38 276 VAL A C 1
ATOM 2139 O O . VAL A 1 276 ? -2.556 -9.975 6.240 1.00 95.38 276 VAL A O 1
ATOM 2142 N N . GLU A 1 277 ? -4.206 -9.930 7.770 1.00 91.94 277 GLU A N 1
ATOM 2143 C CA . GLU A 1 277 ? -3.687 -11.050 8.578 1.00 91.94 277 GLU A CA 1
ATOM 2144 C C . GLU A 1 277 ? -4.051 -12.435 8.008 1.00 91.94 277 GLU A C 1
ATOM 2146 O O . GLU A 1 277 ? -3.412 -13.438 8.328 1.00 91.94 277 GLU A O 1
ATOM 2151 N N . GLU A 1 278 ? -5.076 -12.502 7.157 1.00 92.31 278 GLU A N 1
ATOM 2152 C CA . GLU A 1 278 ? -5.492 -13.715 6.451 1.00 92.31 278 GLU A CA 1
ATOM 2153 C C . GLU A 1 278 ? -4.421 -14.205 5.459 1.00 92.31 278 GLU A C 1
ATOM 2155 O O . GLU A 1 278 ? -3.794 -13.424 4.744 1.00 92.31 278 GLU A O 1
ATOM 2160 N N . GLU A 1 279 ? -4.242 -15.524 5.361 1.00 90.12 279 GLU A N 1
ATOM 2161 C CA . GLU A 1 279 ? -3.369 -16.126 4.351 1.00 90.12 279 GLU A CA 1
ATOM 2162 C C . GLU A 1 279 ? -4.061 -16.219 2.983 1.00 90.12 279 GLU A C 1
ATOM 2164 O O . GLU A 1 279 ? -5.154 -16.774 2.847 1.00 90.12 279 GLU A O 1
ATOM 2169 N N . LEU A 1 280 ? -3.372 -15.774 1.928 1.00 93.12 280 LEU A N 1
ATOM 2170 C CA . LEU A 1 280 ? -3.831 -15.951 0.552 1.00 93.12 280 LEU A CA 1
ATOM 2171 C C . LEU A 1 280 ? -3.416 -17.329 0.011 1.00 93.12 280 LEU A C 1
ATOM 2173 O O . LEU A 1 280 ? -2.230 -17.612 -0.176 1.00 93.12 280 LEU A O 1
ATOM 2177 N N . VAL A 1 281 ? -4.399 -18.180 -0.288 1.00 92.81 281 VAL A N 1
ATOM 2178 C CA . VAL A 1 281 ? -4.166 -19.523 -0.841 1.00 92.81 281 VAL A CA 1
ATOM 2179 C C . VAL A 1 281 ? -4.113 -19.471 -2.369 1.00 92.81 281 VAL A C 1
ATOM 2181 O O . VAL A 1 281 ? -5.138 -19.296 -3.028 1.00 92.81 281 VAL A O 1
ATOM 2184 N N . LEU A 1 282 ? -2.921 -19.680 -2.929 1.00 95.50 282 LEU A N 1
ATOM 2185 C CA . LEU A 1 282 ? -2.662 -19.723 -4.371 1.00 95.50 282 LEU A CA 1
ATOM 2186 C C . LEU A 1 282 ? -2.067 -21.076 -4.766 1.00 95.50 282 LEU A C 1
ATOM 2188 O O . LEU A 1 282 ? -1.355 -21.710 -3.986 1.00 95.50 282 LEU A O 1
ATOM 2192 N N . GLN A 1 283 ? -2.372 -21.530 -5.977 1.00 94.06 283 GLN A N 1
ATOM 2193 C CA . GLN A 1 283 ? -1.713 -22.686 -6.575 1.00 94.06 283 GLN A CA 1
ATOM 2194 C C . GLN A 1 283 ? -0.380 -22.253 -7.178 1.00 94.06 283 GLN A C 1
ATOM 2196 O O . GLN A 1 283 ? -0.260 -21.138 -7.676 1.00 94.06 283 GLN A O 1
ATOM 2201 N N . GLU A 1 284 ? 0.603 -23.148 -7.151 1.00 89.75 284 GLU A N 1
ATOM 2202 C CA . GLU A 1 284 ? 1.902 -22.889 -7.771 1.00 89.75 284 GLU A CA 1
ATOM 2203 C C . GLU A 1 284 ? 1.737 -22.555 -9.264 1.00 89.75 284 GLU A C 1
ATOM 2205 O O . GLU A 1 284 ? 0.968 -23.243 -9.954 1.00 89.75 284 GLU A O 1
ATOM 2210 N N . PRO A 1 285 ? 2.458 -21.542 -9.776 1.00 88.75 285 PRO A N 1
ATOM 2211 C CA . PRO A 1 285 ? 2.504 -21.253 -11.199 1.00 88.75 285 PRO A CA 1
ATOM 2212 C C . PRO A 1 285 ? 2.883 -22.491 -12.016 1.00 88.75 285 PRO A C 1
ATOM 2214 O O . PRO A 1 285 ? 3.812 -23.230 -11.685 1.00 88.75 285 PRO A O 1
ATOM 2217 N N . GLY A 1 286 ? 2.150 -22.728 -13.101 1.00 82.69 286 GLY A N 1
ATOM 2218 C CA . GLY A 1 286 ? 2.377 -23.851 -14.005 1.00 82.69 286 GLY A CA 1
ATOM 2219 C C . GLY A 1 286 ? 2.137 -23.447 -15.452 1.00 82.69 286 GLY A C 1
ATOM 2220 O O . GLY A 1 286 ? 1.328 -22.571 -15.725 1.00 82.69 286 GLY A O 1
ATOM 2221 N N . GLU A 1 287 ? 2.833 -24.090 -16.387 1.00 79.94 287 GLU A N 1
ATOM 2222 C CA . GLU A 1 287 ? 2.773 -23.743 -17.818 1.00 79.94 287 GLU A CA 1
ATOM 2223 C C . GLU A 1 287 ? 1.718 -24.551 -18.599 1.00 79.94 287 GLU A C 1
ATOM 2225 O O . GLU A 1 287 ? 1.383 -24.233 -19.740 1.00 79.94 287 GLU A O 1
ATOM 2230 N N . GLU A 1 288 ? 1.180 -25.623 -18.009 1.00 81.62 288 GLU A N 1
ATOM 2231 C CA . GLU A 1 288 ? 0.255 -26.530 -18.691 1.00 81.62 288 GLU A CA 1
ATOM 2232 C C . GLU A 1 288 ? -1.213 -26.131 -18.497 1.00 81.62 288 GLU A C 1
ATOM 2234 O O . GLU A 1 288 ? -1.680 -25.914 -17.382 1.00 81.62 288 GLU A O 1
ATOM 2239 N N . GLY A 1 289 ? -1.984 -26.133 -19.590 1.00 80.62 289 GLY A N 1
ATOM 2240 C CA . GLY A 1 289 ? -3.439 -25.946 -19.535 1.00 80.62 289 GLY A CA 1
ATOM 2241 C C . GLY A 1 289 ? -3.896 -24.506 -19.290 1.00 80.62 289 GLY A C 1
ATOM 2242 O O . GLY A 1 289 ? -5.064 -24.303 -18.959 1.00 80.62 289 GLY A O 1
ATOM 2243 N N . LEU A 1 290 ? -3.002 -23.529 -19.473 1.00 91.12 290 LEU A N 1
ATOM 2244 C CA . LEU A 1 290 ? -3.317 -22.109 -19.347 1.00 91.12 290 LEU A CA 1
ATOM 2245 C C . LEU A 1 290 ? -4.312 -21.649 -20.427 1.00 91.12 290 LEU A C 1
ATOM 2247 O O . LEU A 1 290 ? -4.265 -22.132 -21.565 1.00 91.12 290 LEU A O 1
ATOM 2251 N N . PRO A 1 291 ? -5.225 -20.721 -20.095 1.00 91.81 291 PRO A N 1
ATOM 2252 C CA . PRO A 1 291 ? -6.143 -20.153 -21.071 1.00 91.81 291 PRO A CA 1
ATOM 2253 C C . PRO A 1 291 ? -5.386 -19.335 -22.126 1.00 91.81 291 PRO A C 1
ATOM 2255 O O . PRO A 1 291 ? -4.502 -18.542 -21.804 1.00 91.81 291 PRO A O 1
ATOM 2258 N N . GLU A 1 292 ? -5.777 -19.488 -23.394 1.00 90.81 292 GLU A N 1
ATOM 2259 C CA . GLU A 1 292 ? -5.259 -18.669 -24.502 1.00 90.81 292 GLU A CA 1
ATOM 2260 C C . GLU A 1 292 ? -5.718 -17.209 -24.362 1.00 90.81 292 GLU A C 1
ATOM 2262 O O . GLU A 1 292 ? -4.928 -16.284 -24.520 1.00 90.81 292 GLU A O 1
ATOM 2267 N N . VAL A 1 293 ? -6.979 -17.007 -23.970 1.00 95.06 293 VAL A N 1
ATOM 2268 C CA . VAL A 1 293 ? -7.589 -15.689 -23.758 1.00 95.06 293 VAL A CA 1
ATOM 2269 C C . VAL A 1 293 ? -8.204 -15.632 -22.366 1.00 95.06 293 VAL A C 1
ATOM 2271 O O . VAL A 1 293 ? -8.930 -16.547 -21.968 1.00 95.06 293 VAL A O 1
ATOM 2274 N N . ILE A 1 294 ? -7.935 -14.544 -21.651 1.00 96.19 294 ILE A N 1
ATOM 2275 C CA . ILE A 1 294 ? -8.511 -14.236 -20.341 1.00 96.19 294 ILE A CA 1
ATOM 2276 C C . ILE A 1 294 ? -9.517 -13.103 -20.528 1.00 96.19 294 ILE A C 1
ATOM 2278 O O . ILE A 1 294 ? -9.157 -12.016 -20.963 1.00 96.19 294 ILE A O 1
ATOM 2282 N N . ASP A 1 295 ? -10.787 -13.363 -20.237 1.00 94.75 295 ASP A N 1
ATOM 2283 C CA . ASP A 1 295 ? -11.840 -12.350 -20.317 1.00 94.75 295 ASP A CA 1
ATOM 2284 C C . ASP A 1 295 ? -11.728 -11.398 -19.122 1.00 94.75 295 ASP A C 1
ATOM 2286 O O . ASP A 1 295 ? -11.881 -11.854 -17.993 1.00 94.75 295 ASP A O 1
ATOM 2290 N N . THR A 1 296 ? -11.449 -10.115 -19.350 1.00 92.62 296 THR A N 1
ATOM 2291 C CA . THR A 1 296 ? -11.325 -9.084 -18.301 1.00 92.62 296 THR A CA 1
ATOM 2292 C C . THR A 1 296 ? -12.437 -8.035 -18.351 1.00 92.62 296 THR A C 1
ATOM 2294 O O . THR A 1 296 ? -12.569 -7.239 -17.421 1.00 92.62 296 THR A O 1
ATOM 2297 N N . GLU A 1 297 ? -13.281 -8.028 -19.388 1.00 90.94 297 GLU A N 1
ATOM 2298 C CA . GLU A 1 297 ? -14.299 -6.990 -19.566 1.00 90.94 297 GLU A CA 1
ATOM 2299 C C . GLU A 1 297 ? -15.410 -7.119 -18.509 1.00 90.94 297 GLU A C 1
ATOM 2301 O O . GLU A 1 297 ? -16.099 -8.136 -18.410 1.00 90.94 297 GLU A O 1
ATOM 2306 N N . GLY A 1 298 ? -15.596 -6.070 -17.699 1.00 89.69 298 GLY A N 1
ATOM 2307 C CA . GLY A 1 298 ? -16.594 -6.048 -16.622 1.00 89.69 298 GLY A CA 1
ATOM 2308 C C . GLY A 1 298 ? -16.305 -7.032 -15.483 1.00 89.69 298 GLY A C 1
ATOM 2309 O O . GLY A 1 298 ? -17.222 -7.397 -14.743 1.00 89.69 298 GLY A O 1
ATOM 2310 N N . LYS A 1 299 ? -15.055 -7.496 -15.373 1.00 96.19 299 LYS A N 1
ATOM 2311 C CA . LYS A 1 299 ? -14.606 -8.454 -14.365 1.00 96.19 299 LYS A CA 1
ATOM 2312 C C . LYS A 1 299 ? -14.046 -7.767 -13.143 1.00 96.19 299 LYS A C 1
ATOM 2314 O O . LYS A 1 299 ? -13.361 -6.752 -13.249 1.00 96.19 299 LYS A O 1
ATOM 2319 N N . LYS A 1 300 ? -14.319 -8.363 -11.985 1.00 98.12 300 LYS A N 1
ATOM 2320 C CA . LYS A 1 300 ? -13.881 -7.834 -10.702 1.00 98.12 300 LYS A CA 1
ATOM 2321 C C . LYS A 1 300 ? -12.507 -8.361 -10.330 1.00 98.12 300 LYS A C 1
ATOM 2323 O O . LYS A 1 300 ? -12.266 -9.565 -10.408 1.00 98.12 300 LYS A O 1
ATOM 2328 N N . VAL A 1 301 ? -11.623 -7.480 -9.884 1.00 98.31 301 VAL A N 1
ATOM 2329 C CA . VAL A 1 301 ? -10.236 -7.832 -9.560 1.00 98.31 301 VAL A CA 1
ATOM 2330 C C . VAL A 1 301 ? -9.829 -7.275 -8.204 1.00 98.31 301 VAL A C 1
ATOM 2332 O O . VAL A 1 301 ? -10.255 -6.190 -7.820 1.00 98.31 301 VAL A O 1
ATOM 2335 N N . ILE A 1 302 ? -9.004 -8.031 -7.479 1.00 98.38 302 ILE A N 1
ATOM 2336 C CA . ILE A 1 302 ? -8.303 -7.561 -6.281 1.00 98.38 302 ILE A CA 1
ATOM 2337 C C . ILE A 1 302 ? -6.809 -7.645 -6.546 1.00 98.38 302 ILE A C 1
ATOM 2339 O O . ILE A 1 302 ? -6.327 -8.697 -6.969 1.00 98.38 302 ILE A O 1
ATOM 2343 N N . ALA A 1 303 ? -6.087 -6.559 -6.284 1.00 97.75 303 ALA A N 1
ATOM 2344 C CA . ALA A 1 303 ? -4.636 -6.563 -6.346 1.00 97.75 303 ALA A CA 1
ATOM 2345 C C . ALA A 1 303 ? -4.020 -6.777 -4.960 1.00 97.75 303 ALA A C 1
ATOM 2347 O O . ALA A 1 303 ? -4.373 -6.093 -3.995 1.00 97.75 303 ALA A O 1
ATOM 2348 N N . PHE A 1 304 ? -3.083 -7.716 -4.878 1.00 97.31 304 PHE A N 1
ATOM 2349 C CA . PHE A 1 304 ? -2.356 -8.064 -3.667 1.00 97.31 304 PHE A CA 1
ATOM 2350 C C . PHE A 1 304 ? -0.861 -7.839 -3.847 1.00 97.31 304 PHE A C 1
ATOM 2352 O O . PHE A 1 304 ? -0.303 -8.197 -4.878 1.00 97.31 304 PHE A O 1
ATOM 2359 N N . TYR A 1 305 ? -0.208 -7.341 -2.804 1.00 95.38 305 TYR A N 1
ATOM 2360 C CA . TYR A 1 305 ? 1.230 -7.490 -2.612 1.00 95.38 305 TYR A CA 1
ATOM 2361 C C . TYR A 1 305 ? 1.459 -8.637 -1.635 1.00 95.38 305 TYR A C 1
ATOM 2363 O O . TYR A 1 305 ? 0.988 -8.584 -0.496 1.00 95.38 305 TYR A O 1
ATOM 2371 N N . ARG A 1 306 ? 2.143 -9.687 -2.083 1.00 95.06 306 ARG A N 1
ATOM 2372 C CA . ARG A 1 306 ? 2.425 -10.889 -1.300 1.00 95.06 306 ARG A CA 1
ATOM 2373 C C . ARG A 1 306 ? 3.924 -10.977 -1.064 1.00 95.06 306 ARG A C 1
ATOM 2375 O O . ARG A 1 306 ? 4.646 -11.427 -1.942 1.00 95.06 306 ARG A O 1
ATOM 2382 N N . ASN A 1 307 ? 4.380 -10.587 0.122 1.00 93.38 307 ASN A N 1
ATOM 2383 C CA . ASN A 1 307 ? 5.787 -10.635 0.504 1.00 93.38 307 ASN A CA 1
ATOM 2384 C C . ASN A 1 307 ? 6.134 -11.969 1.200 1.00 93.38 307 ASN A C 1
ATOM 2386 O O . ASN A 1 307 ? 5.799 -12.145 2.375 1.00 93.38 307 ASN A O 1
ATOM 2390 N N . PRO A 1 308 ? 6.842 -12.906 0.542 1.00 91.75 308 PRO A N 1
ATOM 2391 C CA . PRO A 1 308 ? 7.274 -14.150 1.181 1.00 91.75 308 PRO A CA 1
ATOM 2392 C C . PRO A 1 308 ? 8.504 -13.969 2.091 1.00 91.75 308 PRO A C 1
ATOM 2394 O O . PRO A 1 308 ? 8.881 -14.898 2.802 1.00 91.75 308 PRO A O 1
ATOM 2397 N N . HIS A 1 309 ? 9.126 -12.788 2.089 1.00 88.56 309 HIS A N 1
ATOM 2398 C CA . HIS A 1 309 ? 10.446 -12.525 2.666 1.00 88.56 309 HIS A CA 1
ATOM 2399 C C . HIS A 1 309 ? 10.413 -11.775 4.005 1.00 88.56 309 HIS A C 1
ATOM 2401 O O . HIS A 1 309 ? 11.466 -11.367 4.504 1.00 88.56 309 HIS A O 1
ATOM 2407 N N . GLY A 1 310 ? 9.230 -11.621 4.613 1.00 80.06 310 GLY A N 1
ATOM 2408 C CA . GLY A 1 310 ? 9.012 -10.872 5.861 1.00 80.06 310 GLY A CA 1
ATOM 2409 C C . GLY A 1 310 ? 9.930 -11.266 7.028 1.00 80.06 310 GLY A C 1
ATOM 2410 O O . GLY A 1 310 ? 10.359 -10.412 7.799 1.00 80.06 310 GLY A O 1
ATOM 2411 N N . GLU A 1 311 ? 10.284 -12.551 7.142 1.00 79.56 311 GLU A N 1
ATOM 2412 C CA . GLU A 1 311 ? 11.183 -13.050 8.197 1.00 79.56 311 GLU A CA 1
ATOM 2413 C C . GLU A 1 311 ? 12.672 -12.826 7.886 1.00 79.56 311 GLU A C 1
ATOM 2415 O O . GLU A 1 311 ? 13.499 -12.721 8.794 1.00 79.56 311 GLU A O 1
ATOM 2420 N N . THR A 1 312 ? 13.029 -12.785 6.603 1.00 81.12 312 THR A N 1
ATOM 2421 C CA . THR A 1 312 ? 14.415 -12.671 6.128 1.00 81.12 312 THR A CA 1
ATOM 2422 C C . THR A 1 312 ? 14.871 -11.224 5.966 1.00 81.12 312 THR A C 1
ATOM 2424 O O . THR A 1 312 ? 16.052 -10.935 6.149 1.00 81.12 312 THR A O 1
ATOM 2427 N N . PHE A 1 313 ? 13.940 -10.315 5.673 1.00 81.06 313 PHE A N 1
ATOM 2428 C CA . PHE A 1 313 ? 14.193 -8.901 5.422 1.00 81.06 313 PHE A CA 1
ATOM 2429 C C . PHE A 1 313 ? 13.490 -8.054 6.488 1.00 81.06 313 PHE A C 1
ATOM 2431 O O . PHE A 1 313 ? 12.293 -7.771 6.413 1.00 81.06 313 PHE A O 1
ATOM 2438 N N . SER A 1 314 ? 14.247 -7.664 7.518 1.00 78.12 314 SER A N 1
ATOM 2439 C CA . SER A 1 314 ? 13.728 -6.867 8.636 1.00 78.12 314 SER A CA 1
ATOM 2440 C C . SER A 1 314 ? 13.173 -5.527 8.149 1.00 78.12 314 SER A C 1
ATOM 2442 O O . SER A 1 314 ? 13.865 -4.781 7.455 1.00 78.12 314 SER A O 1
ATOM 2444 N N . GLY A 1 315 ? 11.945 -5.202 8.554 1.00 78.25 315 GLY A N 1
ATOM 2445 C CA . GLY A 1 315 ? 11.255 -3.974 8.149 1.00 78.25 315 GLY A CA 1
ATOM 2446 C C . GLY A 1 315 ? 10.653 -4.015 6.743 1.00 78.25 315 GLY A C 1
ATOM 2447 O O . GLY A 1 315 ? 10.171 -2.985 6.284 1.00 78.25 315 GLY A O 1
ATOM 2448 N N . SER A 1 316 ? 10.688 -5.166 6.058 1.00 85.75 316 SER A N 1
ATOM 2449 C CA . SER A 1 316 ? 10.000 -5.325 4.774 1.00 85.75 316 SER A CA 1
ATOM 2450 C C . SER A 1 316 ? 8.480 -5.199 4.936 1.00 85.75 316 SER A C 1
ATOM 2452 O O . SER A 1 316 ? 7.961 -5.388 6.043 1.00 85.75 316 SER A O 1
ATOM 2454 N N . PRO A 1 317 ? 7.751 -4.874 3.850 1.00 88.00 317 PRO A N 1
ATOM 2455 C CA . PRO A 1 317 ? 6.295 -4.848 3.848 1.00 88.00 317 PRO A CA 1
ATOM 2456 C C . PRO A 1 317 ? 5.665 -6.092 4.483 1.00 88.00 317 PRO A C 1
ATOM 2458 O O . PRO A 1 317 ? 6.212 -7.191 4.412 1.00 88.00 317 PRO A O 1
ATOM 2461 N N . ALA A 1 318 ? 4.477 -5.935 5.066 1.00 90.25 318 ALA A N 1
ATOM 2462 C CA . ALA A 1 318 ? 3.746 -7.054 5.657 1.00 90.25 318 ALA A CA 1
ATOM 2463 C C . ALA A 1 318 ? 3.524 -8.208 4.648 1.00 90.25 318 ALA A C 1
ATOM 2465 O O . ALA A 1 318 ? 3.426 -7.944 3.445 1.00 90.25 318 ALA A O 1
ATOM 2466 N N . PRO A 1 319 ? 3.402 -9.471 5.111 1.00 92.81 319 PRO A N 1
ATOM 2467 C CA . PRO A 1 319 ? 3.312 -10.640 4.231 1.00 92.81 319 PRO A CA 1
ATOM 2468 C C . PRO A 1 319 ? 2.204 -10.574 3.178 1.00 92.81 319 PRO A C 1
ATOM 2470 O O . PRO A 1 319 ? 2.376 -11.084 2.072 1.00 92.81 319 PRO A O 1
ATOM 2473 N N . LEU A 1 320 ? 1.077 -9.939 3.506 1.00 94.94 320 LEU A N 1
ATOM 2474 C CA . LEU A 1 320 ? -0.020 -9.716 2.577 1.00 94.94 320 LEU A CA 1
ATOM 2475 C C . LEU A 1 320 ? -0.586 -8.305 2.738 1.00 94.94 320 LEU A C 1
ATOM 2477 O O . LEU A 1 320 ? -0.916 -7.869 3.844 1.00 94.94 320 LEU A O 1
ATOM 2481 N N . ARG A 1 321 ? -0.732 -7.601 1.614 1.00 94.88 321 ARG A N 1
ATOM 2482 C CA . ARG A 1 321 ? -1.407 -6.303 1.538 1.00 94.88 321 ARG A CA 1
ATOM 2483 C C . ARG A 1 321 ? -2.370 -6.263 0.358 1.00 94.88 321 ARG A C 1
ATOM 2485 O O . ARG A 1 321 ? -2.041 -6.763 -0.712 1.00 94.88 321 ARG A O 1
ATOM 2492 N N . VAL A 1 322 ? -3.525 -5.624 0.524 1.00 96.62 322 VAL A N 1
ATOM 2493 C CA . VAL A 1 322 ? -4.376 -5.193 -0.597 1.00 96.62 322 VAL A CA 1
ATOM 2494 C C . VAL A 1 322 ? -3.847 -3.855 -1.106 1.00 96.62 322 VAL A C 1
ATOM 2496 O O . VAL A 1 322 ? -3.685 -2.921 -0.318 1.00 96.62 322 VAL A O 1
ATOM 2499 N N . LEU A 1 323 ? -3.574 -3.755 -2.409 1.00 95.62 323 LEU A N 1
ATOM 2500 C CA . LEU A 1 323 ? -3.047 -2.543 -3.046 1.00 95.62 323 LEU A CA 1
ATOM 2501 C C . LEU A 1 323 ? -4.170 -1.522 -3.254 1.00 95.62 323 LEU A C 1
ATOM 2503 O O . LEU A 1 323 ? -4.826 -1.500 -4.293 1.00 95.62 323 LEU A O 1
ATOM 2507 N N . GLY A 1 324 ? -4.415 -0.690 -2.245 1.00 94.88 324 GLY A N 1
ATOM 2508 C CA . GLY A 1 324 ? -5.545 0.232 -2.199 1.00 94.88 324 GLY A CA 1
ATOM 2509 C C . GLY A 1 324 ? -5.563 1.232 -3.348 1.00 94.88 324 GLY A C 1
ATOM 2510 O O . GLY A 1 324 ? -6.607 1.376 -3.972 1.00 94.88 324 GLY A O 1
ATOM 2511 N N . ASP A 1 325 ? -4.434 1.846 -3.707 1.00 93.94 325 ASP A N 1
ATOM 2512 C CA . ASP A 1 325 ? -4.407 2.782 -4.842 1.00 93.94 325 ASP A CA 1
ATOM 2513 C C . ASP A 1 325 ? -4.803 2.122 -6.170 1.00 93.94 325 ASP A C 1
ATOM 2515 O O . ASP A 1 325 ? -5.518 2.727 -6.966 1.00 93.94 325 ASP A O 1
ATOM 2519 N N . PHE A 1 326 ? -4.415 0.864 -6.411 1.00 95.25 326 PHE A N 1
ATOM 2520 C CA . PHE A 1 326 ? -4.907 0.128 -7.579 1.00 95.25 326 PHE A CA 1
ATOM 2521 C C . PHE A 1 326 ? -6.434 0.007 -7.526 1.00 95.25 326 PHE A C 1
ATOM 2523 O O . PHE A 1 326 ? -7.115 0.348 -8.490 1.00 95.25 326 PHE A O 1
ATOM 2530 N N . MET A 1 327 ? -6.976 -0.397 -6.374 1.00 96.38 327 MET A N 1
ATOM 2531 C CA . MET A 1 327 ? -8.420 -0.549 -6.171 1.00 96.38 327 MET A CA 1
ATOM 2532 C C . MET A 1 327 ? -9.189 0.777 -6.317 1.00 96.38 327 MET A C 1
ATOM 2534 O O . MET A 1 327 ? -10.304 0.775 -6.836 1.00 96.38 327 MET A O 1
ATOM 2538 N N . LEU A 1 328 ? -8.610 1.905 -5.885 1.00 95.25 328 LEU A N 1
ATOM 2539 C CA . LEU A 1 328 ? -9.198 3.246 -6.012 1.00 95.25 328 LEU A CA 1
ATOM 2540 C C . LEU A 1 328 ? -9.304 3.713 -7.473 1.00 95.25 328 LEU A C 1
ATOM 2542 O O . LEU A 1 328 ? -10.169 4.525 -7.790 1.00 95.25 328 LEU A O 1
ATOM 2546 N N . ASN A 1 329 ? -8.446 3.197 -8.358 1.00 92.94 329 ASN A N 1
ATOM 2547 C CA . ASN A 1 329 ? -8.426 3.523 -9.788 1.00 92.94 329 ASN A CA 1
ATOM 2548 C C . ASN A 1 329 ? -9.283 2.575 -10.654 1.00 92.94 329 ASN A C 1
ATOM 2550 O O . ASN A 1 329 ? -9.391 2.765 -11.871 1.00 92.94 329 ASN A O 1
ATOM 2554 N N . LEU A 1 330 ? -9.906 1.558 -10.052 1.00 93.75 330 LEU A N 1
ATOM 2555 C CA . LEU A 1 330 ? -10.866 0.690 -10.731 1.00 93.75 330 LEU A CA 1
ATOM 2556 C C . LEU A 1 330 ? -12.216 1.390 -10.906 1.00 93.75 330 LEU A C 1
ATOM 2558 O O . LEU A 1 330 ? -12.657 2.171 -10.064 1.00 93.75 330 LEU A O 1
ATOM 2562 N N . THR A 1 331 ? -12.922 1.054 -11.983 1.00 92.50 331 THR A N 1
ATOM 2563 C CA . THR A 1 331 ? -14.315 1.479 -12.158 1.00 92.50 331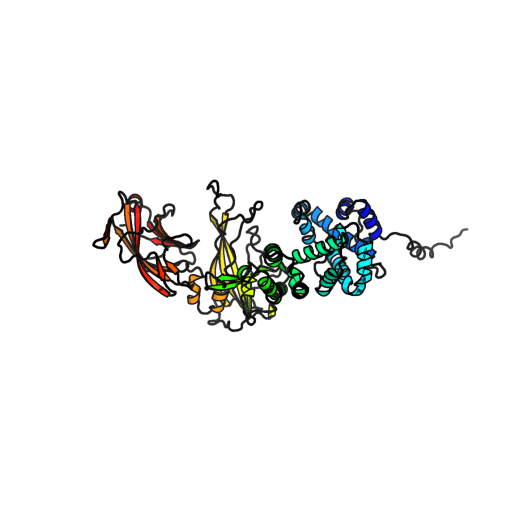 THR A CA 1
ATOM 2564 C C . THR A 1 331 ? -15.254 0.754 -11.186 1.00 92.50 331 THR A C 1
ATOM 2566 O O . THR A 1 331 ? -14.955 -0.338 -10.697 1.00 92.50 331 THR A O 1
ATOM 2569 N N . ASP A 1 332 ? -16.462 1.293 -10.984 1.00 92.25 332 ASP A N 1
ATOM 2570 C CA . ASP A 1 332 ? -17.516 0.660 -10.168 1.00 92.25 332 ASP A CA 1
ATOM 2571 C C . ASP A 1 332 ? -17.855 -0.782 -10.596 1.00 92.25 332 ASP A C 1
ATOM 2573 O O . ASP A 1 332 ? -18.378 -1.566 -9.804 1.00 92.25 332 ASP A O 1
ATOM 2577 N N . GLN A 1 333 ? -17.601 -1.139 -11.861 1.00 93.00 333 GLN A N 1
ATOM 2578 C CA . GLN A 1 333 ? -17.841 -2.488 -12.383 1.00 93.00 333 GLN A CA 1
ATOM 2579 C C . GLN A 1 333 ? -16.679 -3.447 -12.097 1.00 93.00 333 GLN A C 1
ATOM 2581 O O . GLN A 1 333 ? -16.912 -4.644 -11.948 1.00 93.00 333 GLN A O 1
ATOM 2586 N N . GLU A 1 334 ? -15.454 -2.927 -12.011 1.00 95.06 334 GLU A N 1
ATOM 2587 C CA . GLU A 1 334 ? -14.222 -3.696 -11.791 1.00 95.06 334 GLU A CA 1
ATOM 2588 C C . GLU A 1 334 ? -13.925 -3.919 -10.300 1.00 95.06 334 GLU A C 1
ATOM 2590 O O . GLU A 1 334 ? -13.160 -4.814 -9.940 1.00 95.06 334 GLU A O 1
ATOM 2595 N N . VAL A 1 335 ? -14.528 -3.133 -9.408 1.00 95.38 335 VAL A N 1
ATOM 2596 C CA . VAL A 1 335 ? -14.293 -3.266 -7.969 1.00 95.38 335 VAL A CA 1
ATOM 2597 C C . VAL A 1 335 ? -15.217 -4.308 -7.307 1.00 95.38 335 VAL A C 1
ATOM 2599 O O . VAL A 1 335 ? -16.447 -4.230 -7.405 1.00 95.38 335 VAL A O 1
ATOM 2602 N N . PRO A 1 336 ? -14.670 -5.296 -6.584 1.00 97.25 336 PRO A N 1
ATOM 2603 C CA . PRO A 1 336 ? -15.466 -6.179 -5.741 1.00 97.25 336 PRO A CA 1
ATOM 2604 C C . PRO A 1 336 ? -15.815 -5.528 -4.397 1.00 97.25 336 PRO A C 1
ATOM 2606 O O . PRO A 1 336 ? -14.975 -4.879 -3.780 1.00 97.25 336 PRO A O 1
ATOM 2609 N N . ALA A 1 337 ? -17.040 -5.752 -3.908 1.00 94.94 337 ALA A N 1
ATOM 2610 C CA . ALA A 1 337 ? -17.419 -5.354 -2.549 1.00 94.94 337 ALA A CA 1
ATOM 2611 C C . ALA A 1 337 ? -16.935 -6.362 -1.490 1.00 94.94 337 ALA A C 1
ATOM 2613 O O . ALA A 1 337 ? -16.730 -6.000 -0.336 1.00 94.94 337 ALA A O 1
ATOM 2614 N N . THR A 1 338 ? -16.770 -7.629 -1.882 1.00 96.88 338 THR A N 1
ATOM 2615 C CA . THR A 1 338 ? -16.230 -8.717 -1.051 1.00 96.88 338 THR A CA 1
ATOM 2616 C C . THR A 1 338 ? -15.306 -9.596 -1.889 1.00 96.88 338 THR A C 1
ATOM 2618 O O . THR A 1 338 ? -15.458 -9.669 -3.111 1.00 96.88 338 THR A O 1
ATOM 2621 N N . ALA A 1 339 ? -14.389 -10.322 -1.257 1.00 96.44 339 ALA A N 1
ATOM 2622 C CA . ALA A 1 339 ? -13.472 -11.247 -1.914 1.00 96.44 339 ALA A CA 1
ATOM 2623 C C . ALA A 1 339 ? -14.209 -12.310 -2.746 1.00 96.44 339 ALA A C 1
ATOM 2625 O O . ALA A 1 339 ? -13.735 -12.717 -3.804 1.00 96.44 339 ALA A O 1
ATOM 2626 N N . ALA A 1 340 ? -15.409 -12.711 -2.315 1.00 96.75 340 ALA A N 1
ATOM 2627 C CA . ALA A 1 340 ? -16.243 -13.677 -3.027 1.00 96.75 340 ALA A CA 1
ATOM 2628 C C . ALA A 1 340 ? -16.825 -13.146 -4.352 1.00 96.75 340 ALA A C 1
ATOM 2630 O O . ALA A 1 340 ? -17.262 -13.943 -5.183 1.00 96.75 340 ALA A O 1
ATOM 2631 N N . GLU A 1 341 ? -16.873 -11.825 -4.543 1.00 97.75 341 GLU A N 1
ATOM 2632 C CA . GLU A 1 341 ? -17.310 -11.204 -5.797 1.00 97.75 341 GLU A CA 1
ATOM 2633 C C . GLU A 1 341 ? -16.183 -11.041 -6.817 1.00 97.75 341 GLU A C 1
ATOM 2635 O O . GLU A 1 341 ? -16.474 -10.722 -7.969 1.00 97.75 341 GLU A O 1
ATOM 2640 N N . ALA A 1 342 ? -14.924 -11.211 -6.410 1.00 98.12 342 ALA A N 1
ATOM 2641 C CA . ALA A 1 342 ? -13.798 -11.105 -7.322 1.00 98.12 342 ALA A CA 1
ATOM 2642 C C . ALA A 1 342 ? -13.821 -12.254 -8.338 1.00 98.12 342 ALA A C 1
ATOM 2644 O O . ALA A 1 342 ? -14.085 -13.408 -7.997 1.00 98.12 342 ALA A O 1
ATOM 2645 N N . ASP A 1 343 ? -13.512 -11.936 -9.592 1.00 98.38 343 ASP A N 1
ATOM 2646 C CA . ASP A 1 343 ? -13.228 -12.916 -10.636 1.00 98.38 343 ASP A CA 1
ATOM 2647 C C . ASP A 1 343 ? -11.730 -13.270 -10.650 1.00 98.38 343 ASP A C 1
ATOM 2649 O O . ASP A 1 343 ? -11.369 -14.431 -10.875 1.00 98.38 343 ASP A O 1
ATOM 2653 N N . TYR A 1 344 ? -10.863 -12.292 -10.359 1.00 98.44 344 TYR A N 1
ATOM 2654 C CA . TYR A 1 344 ? -9.409 -12.438 -10.436 1.00 98.44 344 TYR A CA 1
ATOM 2655 C C . TYR A 1 344 ? -8.660 -11.853 -9.240 1.00 98.44 344 TYR A C 1
ATOM 2657 O O . TYR A 1 344 ? -9.091 -10.876 -8.627 1.00 98.44 344 TYR A O 1
ATOM 2665 N N . TYR A 1 345 ? -7.489 -12.430 -8.970 1.00 98.44 345 TYR A N 1
ATOM 2666 C CA . TYR A 1 345 ? -6.468 -11.852 -8.103 1.00 98.44 345 TYR A CA 1
ATOM 2667 C C . TYR A 1 345 ? -5.245 -11.492 -8.944 1.00 98.44 345 TYR A C 1
ATOM 2669 O O . TYR A 1 345 ? -4.678 -12.363 -9.604 1.00 98.44 345 TYR A O 1
ATOM 2677 N N . LEU A 1 346 ? -4.852 -10.220 -8.917 1.00 98.06 346 LEU A N 1
ATOM 2678 C CA . LEU A 1 346 ? -3.586 -9.737 -9.461 1.00 98.06 346 LEU A CA 1
ATOM 2679 C C . LEU A 1 346 ? -2.574 -9.720 -8.315 1.00 98.06 346 LEU A C 1
ATOM 2681 O O . LEU A 1 346 ? -2.770 -9.004 -7.340 1.00 98.06 346 LEU A O 1
ATOM 2685 N N . VAL A 1 347 ? -1.533 -10.539 -8.376 1.00 97.69 347 VAL A N 1
ATOM 2686 C CA . VAL A 1 347 ? -0.624 -10.749 -7.246 1.00 97.69 347 VAL A CA 1
ATOM 2687 C C . VAL A 1 347 ? 0.776 -10.300 -7.629 1.00 97.69 347 VAL A C 1
ATOM 2689 O O . VAL A 1 347 ? 1.354 -10.817 -8.581 1.00 97.69 347 VAL A O 1
ATOM 2692 N N . LEU A 1 348 ? 1.304 -9.352 -6.859 1.00 97.19 348 LEU A N 1
ATOM 2693 C CA . LEU A 1 348 ? 2.681 -8.886 -6.918 1.00 97.19 348 LEU A CA 1
ATOM 2694 C C . LEU A 1 348 ? 3.511 -9.662 -5.897 1.00 97.19 348 LEU A C 1
ATOM 2696 O O . LEU A 1 348 ? 3.197 -9.621 -4.704 1.00 97.19 348 LEU A O 1
ATOM 2700 N N . THR A 1 349 ? 4.558 -10.354 -6.347 1.00 95.44 349 THR A N 1
ATOM 2701 C CA . THR A 1 349 ? 5.471 -11.100 -5.465 1.00 95.44 349 THR A CA 1
ATOM 2702 C C . THR A 1 349 ? 6.898 -10.571 -5.629 1.00 95.44 349 THR A C 1
ATOM 2704 O O . THR A 1 349 ? 7.507 -10.813 -6.670 1.00 95.44 349 THR A O 1
ATOM 2707 N N . PRO A 1 350 ? 7.448 -9.843 -4.640 1.00 94.12 350 PRO A N 1
ATOM 2708 C CA . PRO A 1 350 ? 8.792 -9.288 -4.721 1.00 94.12 350 PRO A CA 1
ATOM 2709 C C . PRO A 1 350 ? 9.865 -10.352 -4.469 1.00 94.12 350 PRO A C 1
ATOM 2711 O O . PRO A 1 350 ? 9.749 -11.164 -3.550 1.00 94.12 350 PRO A O 1
ATOM 2714 N N . GLU A 1 351 ? 10.962 -10.270 -5.216 1.00 92.81 351 GLU A N 1
ATOM 2715 C CA . GLU A 1 351 ? 12.245 -10.885 -4.880 1.00 92.81 351 GLU A CA 1
ATOM 2716 C C . GLU A 1 351 ? 13.258 -9.774 -4.585 1.00 92.81 351 GLU A C 1
ATOM 2718 O O . GLU A 1 351 ? 13.689 -9.059 -5.492 1.00 92.81 351 GLU A O 1
ATOM 2723 N N . TYR A 1 352 ? 13.608 -9.591 -3.308 1.00 91.19 352 TYR A N 1
ATOM 2724 C CA . TYR A 1 352 ? 14.481 -8.495 -2.882 1.00 91.19 352 TYR A CA 1
ATOM 2725 C C . TYR A 1 352 ? 15.957 -8.784 -3.169 1.00 91.19 352 TYR A C 1
ATOM 2727 O O . TYR A 1 352 ? 16.486 -9.844 -2.828 1.00 91.19 352 TYR A O 1
ATOM 2735 N N . GLY A 1 353 ? 16.642 -7.787 -3.723 1.00 87.12 353 GLY A N 1
ATOM 2736 C CA . GLY A 1 353 ? 18.084 -7.765 -3.927 1.00 87.12 353 GLY A CA 1
ATOM 2737 C C . GLY A 1 353 ? 18.739 -6.598 -3.192 1.00 87.12 353 GLY A C 1
ATOM 2738 O O . GLY A 1 353 ? 18.100 -5.593 -2.884 1.00 87.12 353 GLY A O 1
ATOM 2739 N N . TYR A 1 354 ? 20.033 -6.733 -2.908 1.00 86.06 354 TYR A N 1
ATOM 2740 C CA . TYR A 1 354 ? 20.834 -5.661 -2.320 1.00 86.06 354 TYR A CA 1
ATOM 2741 C C . TYR A 1 354 ? 21.617 -4.913 -3.401 1.00 86.06 354 TYR A C 1
ATOM 2743 O O . TYR A 1 354 ? 22.317 -5.535 -4.204 1.00 86.06 354 TYR A O 1
ATOM 2751 N N . GLY A 1 355 ? 21.508 -3.585 -3.396 1.00 82.00 355 GLY A N 1
ATOM 2752 C CA . GLY A 1 355 ? 22.228 -2.663 -4.274 1.00 82.00 355 GLY A CA 1
ATOM 2753 C C . GLY A 1 355 ? 23.498 -2.093 -3.637 1.00 82.00 355 GLY A C 1
ATOM 2754 O O . GLY A 1 355 ? 24.165 -2.751 -2.830 1.00 82.00 355 GLY A O 1
ATOM 2755 N N . ALA A 1 356 ? 23.852 -0.861 -4.007 1.00 82.44 356 ALA A N 1
ATOM 2756 C CA . ALA A 1 356 ? 25.007 -0.165 -3.446 1.00 82.44 356 ALA A CA 1
ATOM 2757 C C . ALA A 1 356 ? 24.722 0.349 -2.025 1.00 82.44 356 ALA A C 1
ATOM 2759 O O . ALA A 1 356 ? 23.582 0.396 -1.566 1.00 82.44 356 ALA A O 1
ATOM 2760 N N . PHE A 1 357 ? 25.763 0.749 -1.295 1.00 82.94 357 PHE A N 1
ATOM 2761 C CA . PHE A 1 357 ? 25.565 1.492 -0.052 1.00 82.94 357 PHE A CA 1
ATOM 2762 C C . PHE A 1 357 ? 25.172 2.933 -0.363 1.00 82.94 357 PHE A C 1
ATOM 2764 O O . PHE A 1 357 ? 25.836 3.604 -1.158 1.00 82.94 357 PHE A O 1
ATOM 2771 N N . TYR A 1 358 ? 24.151 3.443 0.328 1.00 80.94 358 TYR A N 1
ATOM 2772 C CA . TYR A 1 358 ? 23.799 4.857 0.237 1.00 80.94 358 TYR A CA 1
ATOM 2773 C C . TYR A 1 358 ? 24.991 5.722 0.637 1.00 80.94 358 TYR A C 1
ATOM 2775 O O . TYR A 1 358 ? 25.676 5.417 1.614 1.00 80.94 358 TYR A O 1
ATOM 2783 N N . GLN A 1 359 ? 25.221 6.829 -0.068 1.00 80.88 359 GLN A N 1
ATOM 2784 C CA . GLN A 1 359 ? 26.302 7.758 0.261 1.00 80.88 359 GLN A CA 1
ATOM 2785 C C . GLN A 1 359 ? 25.839 8.849 1.232 1.00 80.88 359 GLN A C 1
ATOM 2787 O O . GLN A 1 359 ? 24.790 9.474 1.056 1.00 80.88 359 GLN A O 1
ATOM 2792 N N . ASP A 1 360 ? 26.661 9.137 2.240 1.00 74.31 360 ASP A N 1
ATOM 2793 C CA . ASP A 1 360 ? 26.487 10.306 3.097 1.00 74.31 360 ASP A CA 1
ATOM 2794 C C . ASP A 1 360 ? 26.654 11.578 2.251 1.00 74.31 360 ASP A C 1
ATOM 2796 O O . ASP A 1 360 ? 27.720 11.849 1.696 1.00 74.31 360 ASP A O 1
ATOM 2800 N N . ARG A 1 361 ? 25.596 12.391 2.167 1.00 71.06 361 ARG A N 1
ATOM 2801 C CA . ARG A 1 361 ? 25.575 13.611 1.339 1.00 71.06 361 ARG A CA 1
ATOM 2802 C C . ARG A 1 361 ? 26.585 14.685 1.776 1.00 71.06 361 ARG A C 1
ATOM 2804 O O . ARG A 1 361 ? 26.829 15.628 1.029 1.00 71.06 361 ARG A O 1
ATOM 2811 N N . THR A 1 362 ? 27.149 14.581 2.978 1.00 73.44 362 THR A N 1
ATOM 2812 C CA . THR A 1 362 ? 28.107 15.534 3.557 1.00 73.44 362 THR A CA 1
ATOM 2813 C C . THR A 1 362 ? 29.552 15.078 3.373 1.00 73.44 362 THR A C 1
ATOM 2815 O O . THR A 1 362 ? 30.409 15.902 3.048 1.00 73.44 362 THR A O 1
ATOM 2818 N N . SER A 1 363 ? 29.848 13.797 3.607 1.00 76.44 363 SER A N 1
ATOM 2819 C CA . SER A 1 363 ? 31.208 13.248 3.494 1.00 76.44 363 SER A CA 1
ATOM 2820 C C . SER A 1 363 ? 31.493 12.554 2.162 1.00 76.44 363 SER A C 1
ATOM 2822 O O . SER A 1 363 ? 32.666 12.378 1.834 1.00 76.44 363 SER A O 1
ATOM 2824 N N . GLY A 1 364 ? 30.463 12.154 1.411 1.00 74.75 364 GLY A N 1
ATOM 2825 C CA . GLY A 1 364 ? 30.579 11.321 0.210 1.00 74.75 364 GLY A CA 1
ATOM 2826 C C . GLY A 1 364 ? 31.038 9.887 0.497 1.00 74.75 364 GLY A C 1
ATOM 2827 O O . GLY A 1 364 ? 31.432 9.178 -0.422 1.00 74.75 364 GLY A O 1
ATOM 2828 N N . SER A 1 365 ? 31.057 9.468 1.767 1.00 81.06 365 SER A N 1
ATOM 2829 C CA . SER A 1 365 ? 31.413 8.102 2.159 1.00 81.06 365 SER A CA 1
ATOM 2830 C C . SER A 1 365 ? 30.186 7.199 2.169 1.00 81.06 365 SER A C 1
ATOM 2832 O O . SER A 1 365 ? 29.086 7.671 2.446 1.00 81.06 365 SER A O 1
ATOM 2834 N N . GLU A 1 366 ? 30.388 5.901 1.952 1.00 81.81 366 GLU A N 1
ATOM 2835 C CA . GLU A 1 366 ? 29.349 4.886 2.147 1.00 81.81 366 GLU A CA 1
ATOM 2836 C C . GLU A 1 366 ? 28.759 4.969 3.562 1.00 81.81 366 GLU A C 1
ATOM 2838 O O . GLU A 1 366 ? 29.477 5.144 4.554 1.00 81.81 366 GLU A O 1
ATOM 2843 N N . SER A 1 367 ? 27.437 4.875 3.636 1.00 79.12 367 SER A N 1
ATOM 2844 C CA . SER A 1 367 ? 26.687 4.710 4.874 1.00 79.12 367 SER A CA 1
ATOM 2845 C C . SER A 1 367 ? 26.615 3.231 5.265 1.00 79.12 367 SER A C 1
ATOM 2847 O O . SER A 1 367 ? 27.074 2.353 4.540 1.00 79.12 367 SER A O 1
ATOM 2849 N N . GLU A 1 368 ? 26.029 2.940 6.426 1.00 78.19 368 GLU A N 1
ATOM 2850 C CA . GLU A 1 368 ? 25.762 1.560 6.855 1.00 78.19 368 GLU A CA 1
ATOM 2851 C C . GLU A 1 368 ? 24.508 0.946 6.209 1.00 78.19 368 GLU A C 1
ATOM 2853 O O . GLU A 1 368 ? 24.249 -0.243 6.388 1.00 78.19 368 GLU A O 1
ATOM 2858 N N . PHE A 1 369 ? 23.739 1.742 5.461 1.00 78.94 369 PHE A N 1
ATOM 2859 C CA . PHE A 1 369 ? 22.497 1.316 4.830 1.00 78.94 369 PHE A CA 1
ATOM 2860 C C . PHE A 1 369 ? 22.749 0.962 3.372 1.00 78.94 369 PHE A C 1
ATOM 2862 O O . PHE A 1 369 ? 23.300 1.758 2.606 1.00 78.94 369 PHE A O 1
ATOM 2869 N N . GLN A 1 370 ? 22.327 -0.239 3.005 1.00 83.50 370 GLN A N 1
ATOM 2870 C CA . GLN A 1 370 ? 22.397 -0.734 1.643 1.00 83.50 370 GLN A CA 1
ATOM 2871 C C . GLN A 1 370 ? 21.056 -0.505 0.947 1.00 83.50 370 GLN A C 1
ATOM 2873 O O . GLN A 1 370 ? 20.003 -0.668 1.565 1.00 83.50 370 GLN A O 1
ATOM 2878 N N . GLU A 1 371 ? 21.108 -0.114 -0.321 1.00 85.69 371 GLU A N 1
ATOM 2879 C CA . GLU A 1 371 ? 19.952 -0.070 -1.208 1.00 85.69 371 GLU A CA 1
ATOM 2880 C C . GLU A 1 371 ? 19.290 -1.446 -1.270 1.00 85.69 371 GLU A C 1
ATOM 2882 O O . GLU A 1 371 ? 19.967 -2.479 -1.304 1.00 85.69 371 GLU A O 1
ATOM 2887 N N . ILE A 1 372 ? 17.961 -1.448 -1.303 1.00 86.75 372 ILE A N 1
ATOM 2888 C CA . ILE A 1 372 ? 17.157 -2.636 -1.562 1.00 86.75 372 ILE A CA 1
ATOM 2889 C C . ILE A 1 372 ? 16.339 -2.330 -2.805 1.00 86.75 372 ILE A C 1
ATOM 2891 O O . ILE A 1 372 ? 15.603 -1.350 -2.810 1.00 86.75 372 ILE A O 1
ATOM 2895 N N . TYR A 1 373 ? 16.477 -3.161 -3.830 1.00 87.88 373 TYR A N 1
ATOM 2896 C CA . TYR A 1 373 ? 15.613 -3.173 -5.009 1.00 87.88 373 TYR A CA 1
ATOM 2897 C C . TYR A 1 373 ? 14.829 -4.491 -5.032 1.00 87.88 373 TYR A C 1
ATOM 2899 O O . TYR A 1 373 ? 15.137 -5.416 -4.270 1.00 87.88 373 TYR A O 1
ATOM 2907 N N . SER A 1 374 ? 13.824 -4.608 -5.891 1.00 90.81 374 SER A N 1
ATOM 2908 C CA . SER A 1 374 ? 13.089 -5.863 -6.081 1.00 90.81 374 SER A CA 1
ATOM 2909 C C . SER A 1 374 ? 12.871 -6.180 -7.553 1.00 90.81 374 SER A C 1
ATOM 2911 O O . SER A 1 374 ? 12.647 -5.297 -8.377 1.00 90.81 374 SER A O 1
ATOM 2913 N N . TYR A 1 375 ? 12.904 -7.475 -7.859 1.00 91.56 375 TYR A N 1
ATOM 2914 C CA . TYR A 1 375 ? 12.286 -8.035 -9.054 1.00 91.56 375 TYR A CA 1
ATOM 2915 C C . TYR A 1 375 ? 10.911 -8.561 -8.648 1.00 91.56 375 TYR A C 1
ATOM 2917 O O . TYR A 1 375 ? 10.802 -9.614 -8.021 1.00 91.56 375 TYR A O 1
ATOM 2925 N N . THR A 1 376 ? 9.863 -7.804 -8.945 1.00 94.19 376 THR A N 1
ATOM 2926 C CA . THR A 1 376 ? 8.498 -8.104 -8.514 1.00 94.19 376 THR A CA 1
ATOM 2927 C C . THR A 1 376 ? 7.728 -8.778 -9.639 1.00 94.19 376 THR A C 1
ATOM 2929 O O . THR A 1 376 ? 7.431 -8.157 -10.659 1.00 94.19 376 THR A O 1
ATOM 2932 N N . SER A 1 377 ? 7.406 -10.064 -9.466 1.00 95.50 377 SER A N 1
ATOM 2933 C CA . SER A 1 377 ? 6.568 -10.797 -10.419 1.00 95.50 377 SER A CA 1
ATOM 2934 C C . SER A 1 377 ? 5.133 -10.290 -10.356 1.00 95.50 377 SER A C 1
ATOM 2936 O O . SER A 1 377 ? 4.620 -10.002 -9.274 1.00 95.50 377 SER A O 1
ATOM 2938 N N . ILE A 1 378 ? 4.479 -10.202 -11.511 1.00 96.81 378 ILE A N 1
ATOM 2939 C CA . ILE A 1 378 ? 3.064 -9.862 -11.636 1.00 96.81 378 ILE A CA 1
ATOM 2940 C C . ILE A 1 378 ? 2.343 -11.069 -12.215 1.00 96.81 378 ILE A C 1
ATOM 2942 O O . ILE A 1 378 ? 2.506 -11.416 -13.385 1.00 96.81 378 ILE A O 1
ATOM 2946 N N . ASP A 1 379 ? 1.511 -11.694 -11.392 1.00 97.38 379 ASP A N 1
ATOM 2947 C CA . ASP A 1 379 ? 0.843 -12.944 -11.723 1.00 97.38 379 ASP A CA 1
ATOM 2948 C C . ASP A 1 379 ? -0.673 -12.805 -11.568 1.00 97.38 379 ASP A C 1
ATOM 2950 O O . ASP A 1 379 ? -1.176 -12.220 -10.606 1.00 97.38 379 ASP A O 1
ATOM 2954 N N . LEU A 1 380 ? -1.424 -13.363 -12.516 1.00 97.94 380 LEU A N 1
ATOM 2955 C CA . LEU A 1 380 ? -2.882 -13.358 -12.501 1.00 97.94 380 LEU A CA 1
ATOM 2956 C C . LEU A 1 380 ? -3.420 -14.733 -12.104 1.00 97.94 380 LEU A C 1
ATOM 2958 O O . LEU A 1 380 ? -3.053 -15.756 -12.689 1.00 97.94 380 LEU A O 1
ATOM 2962 N N . TYR A 1 381 ? -4.352 -14.743 -11.156 1.00 98.00 381 TYR A N 1
ATOM 2963 C CA . TYR A 1 381 ? -5.005 -15.943 -10.644 1.00 98.00 381 TYR A CA 1
ATOM 2964 C C . TYR A 1 381 ? -6.523 -15.829 -10.739 1.00 98.00 381 TYR A C 1
ATOM 2966 O O . TYR A 1 381 ? -7.093 -14.742 -10.650 1.00 98.00 381 TYR A O 1
ATOM 2974 N N . GLN A 1 382 ? -7.202 -16.968 -10.856 1.00 97.12 382 GLN A N 1
ATOM 2975 C CA . GLN A 1 382 ? -8.647 -17.039 -10.691 1.00 97.12 382 GLN A CA 1
ATOM 2976 C C . GLN A 1 382 ? -9.005 -16.904 -9.207 1.00 97.12 382 GLN A C 1
ATOM 2978 O O . GLN A 1 382 ? -8.598 -17.730 -8.380 1.00 97.12 382 GLN A O 1
ATOM 2983 N N . ALA A 1 383 ? -9.824 -15.908 -8.879 1.00 97.00 383 ALA A N 1
ATOM 2984 C CA . ALA A 1 383 ? -10.306 -15.702 -7.521 1.00 97.00 383 ALA A CA 1
ATOM 2985 C C . ALA A 1 383 ? -11.129 -16.905 -7.020 1.00 97.00 383 ALA A C 1
ATOM 2987 O O . ALA A 1 383 ? -11.700 -17.685 -7.790 1.00 97.00 383 ALA A O 1
ATOM 2988 N N . GLY A 1 384 ? -11.140 -17.108 -5.703 1.00 93.00 384 GLY A N 1
ATOM 2989 C CA . GLY A 1 384 ? -11.834 -18.216 -5.031 1.00 93.00 384 GLY A CA 1
ATOM 2990 C C . GLY A 1 384 ? -11.211 -19.612 -5.206 1.00 93.00 384 GLY A C 1
ATOM 2991 O O . GLY A 1 384 ? -11.366 -20.450 -4.320 1.00 93.00 384 GLY A O 1
ATOM 2992 N N . THR A 1 385 ? -10.495 -19.883 -6.303 1.00 94.31 385 THR A N 1
ATOM 2993 C CA . THR A 1 385 ? -9.791 -21.168 -6.521 1.00 94.31 385 THR A CA 1
ATOM 2994 C C . THR A 1 385 ? -8.273 -21.064 -6.399 1.00 94.31 385 THR A C 1
ATOM 2996 O O . THR A 1 385 ? -7.612 -22.087 -6.195 1.00 94.31 385 THR A O 1
ATOM 2999 N N . GLY A 1 386 ? -7.723 -19.855 -6.562 1.00 95.38 386 GLY A N 1
ATOM 3000 C CA . GLY A 1 386 ? -6.285 -19.607 -6.574 1.00 95.38 386 GLY A CA 1
ATOM 3001 C C . GLY A 1 386 ? -5.569 -20.263 -7.756 1.00 95.38 386 GLY A C 1
ATOM 3002 O O . GLY A 1 386 ? -4.360 -20.449 -7.692 1.00 95.38 386 GLY A O 1
ATOM 3003 N N . VAL A 1 387 ? -6.290 -20.676 -8.807 1.00 95.94 387 VAL A N 1
ATOM 3004 C CA . VAL A 1 387 ? -5.683 -21.269 -10.009 1.00 95.94 387 VAL A CA 1
ATOM 3005 C C . VAL A 1 387 ? -4.873 -20.201 -10.730 1.00 95.94 387 VAL A C 1
ATOM 3007 O O . VAL A 1 387 ? -5.413 -19.152 -11.074 1.00 95.94 387 VAL A O 1
ATOM 3010 N N . PHE A 1 388 ? -3.597 -20.482 -10.977 1.00 97.31 388 PHE A N 1
ATOM 3011 C CA . PHE A 1 388 ? -2.735 -19.632 -11.789 1.00 97.31 388 PHE A CA 1
ATOM 3012 C C . PHE A 1 388 ? -3.241 -19.564 -13.235 1.00 97.31 388 PHE A C 1
ATOM 3014 O O . PHE A 1 388 ? -3.566 -20.592 -13.835 1.00 97.31 388 PHE A O 1
ATOM 3021 N N . LEU A 1 389 ? -3.325 -18.353 -13.787 1.00 96.69 389 LEU A N 1
ATOM 3022 C CA . LEU A 1 389 ? -3.820 -18.111 -15.142 1.00 96.69 389 LEU A CA 1
ATOM 3023 C C . LEU A 1 389 ? -2.724 -17.625 -16.083 1.00 96.69 389 LEU A C 1
ATOM 3025 O O . LEU A 1 389 ? -2.703 -18.046 -17.242 1.00 96.69 389 LEU A O 1
ATOM 3029 N N . ARG A 1 390 ? -1.861 -16.713 -15.624 1.00 95.88 390 ARG A N 1
ATOM 3030 C CA . ARG A 1 390 ? -0.821 -16.113 -16.464 1.00 95.88 390 ARG A CA 1
ATOM 3031 C C . ARG A 1 390 ? 0.221 -15.378 -15.632 1.00 95.88 390 ARG A C 1
ATOM 3033 O O . ARG A 1 390 ? -0.137 -14.671 -14.695 1.00 95.88 390 ARG A O 1
ATOM 3040 N N . HIS A 1 391 ? 1.477 -15.490 -16.048 1.00 95.62 391 HIS A N 1
ATOM 3041 C CA . HIS A 1 391 ? 2.533 -14.565 -15.657 1.00 95.62 391 HIS A CA 1
ATOM 3042 C C . HIS A 1 391 ? 2.487 -13.377 -16.616 1.00 95.62 391 HIS A C 1
ATOM 3044 O O . HIS A 1 391 ? 2.575 -13.573 -17.830 1.00 95.62 391 HIS A O 1
ATOM 3050 N N . LEU A 1 392 ? 2.275 -12.174 -16.089 1.00 95.56 392 LEU A N 1
ATOM 3051 C CA . LEU A 1 392 ? 2.154 -10.958 -16.891 1.00 95.56 392 LEU A CA 1
ATOM 3052 C C . LEU A 1 392 ? 3.511 -10.296 -17.118 1.00 95.56 392 LEU A C 1
ATOM 3054 O O . LEU A 1 392 ? 3.671 -9.624 -18.125 1.00 95.56 392 LEU A O 1
ATOM 3058 N N . GLY A 1 393 ? 4.485 -10.533 -16.244 1.00 94.00 393 GLY A N 1
ATOM 3059 C CA . GLY A 1 393 ? 5.854 -10.046 -16.375 1.00 94.00 393 GLY A CA 1
ATOM 3060 C C . GLY A 1 393 ? 6.494 -9.819 -15.011 1.00 94.00 393 GLY A C 1
ATOM 3061 O O . GLY A 1 393 ? 5.864 -10.027 -13.971 1.00 94.00 393 GLY A O 1
ATOM 3062 N N . THR A 1 394 ? 7.742 -9.367 -15.019 1.00 93.94 394 THR A N 1
ATOM 3063 C CA . THR A 1 394 ? 8.477 -8.978 -13.811 1.00 93.94 394 THR A CA 1
ATOM 3064 C C . THR A 1 394 ? 8.798 -7.499 -13.901 1.00 93.94 394 THR A C 1
ATOM 3066 O O . THR A 1 394 ? 9.263 -7.047 -14.938 1.00 93.94 394 THR A O 1
ATOM 3069 N N . MET A 1 395 ? 8.552 -6.733 -12.846 1.00 91.12 395 MET A N 1
ATOM 3070 C CA . MET A 1 395 ? 8.923 -5.321 -12.777 1.00 91.12 395 MET A CA 1
ATOM 3071 C C . MET A 1 395 ? 10.117 -5.129 -11.860 1.00 91.12 395 MET A C 1
ATOM 3073 O O . MET A 1 395 ? 10.258 -5.832 -10.863 1.00 91.12 395 MET A O 1
ATOM 3077 N N . ILE A 1 396 ? 10.973 -4.173 -12.204 1.00 87.69 396 ILE A N 1
ATOM 3078 C CA . ILE A 1 396 ? 12.090 -3.772 -11.356 1.00 87.69 396 ILE A CA 1
ATOM 3079 C C . ILE A 1 396 ? 11.613 -2.579 -10.536 1.00 87.69 396 ILE A C 1
ATOM 3081 O O . ILE A 1 396 ? 11.356 -1.515 -11.096 1.00 87.69 396 ILE A O 1
ATOM 3085 N N . GLU A 1 397 ? 11.461 -2.756 -9.225 1.00 87.69 397 GLU A N 1
ATOM 3086 C CA . GLU A 1 397 ? 11.157 -1.646 -8.320 1.00 87.69 397 GLU A CA 1
ATOM 3087 C C . GLU A 1 397 ? 12.482 -1.147 -7.732 1.00 87.69 397 GLU A C 1
ATOM 3089 O O . GLU A 1 397 ? 13.203 -1.870 -7.033 1.00 87.69 397 GLU A O 1
ATOM 3094 N N . GLU A 1 398 ? 12.837 0.088 -8.077 1.00 82.62 398 GLU A N 1
ATOM 3095 C CA . GLU A 1 398 ? 14.119 0.677 -7.705 1.00 82.62 398 GLU A CA 1
ATOM 3096 C C . GLU A 1 398 ? 14.173 1.050 -6.221 1.00 82.62 398 GLU A C 1
ATOM 3098 O O . GLU A 1 398 ? 13.164 1.378 -5.586 1.00 82.62 398 GLU A O 1
ATOM 3103 N N . ALA A 1 399 ? 15.386 1.043 -5.667 1.00 82.06 399 ALA A N 1
ATOM 3104 C CA . ALA A 1 399 ? 15.611 1.535 -4.322 1.00 82.06 399 ALA A CA 1
ATOM 3105 C C . ALA A 1 399 ? 15.254 3.031 -4.224 1.00 82.06 399 ALA A C 1
ATOM 3107 O O . ALA A 1 399 ? 15.551 3.808 -5.137 1.00 82.06 399 ALA A O 1
ATOM 3108 N N . PRO A 1 400 ? 14.683 3.488 -3.098 1.00 77.25 400 PRO A N 1
ATOM 3109 C CA . PRO A 1 400 ? 14.428 4.906 -2.883 1.00 77.25 400 PRO A CA 1
ATOM 3110 C C . PRO A 1 400 ? 15.709 5.732 -3.018 1.00 77.25 400 PRO A C 1
ATOM 3112 O O . PRO A 1 400 ? 16.753 5.357 -2.492 1.00 77.25 400 PRO A O 1
ATOM 3115 N N . SER A 1 401 ? 15.636 6.908 -3.645 1.00 73.38 401 SER A N 1
ATOM 3116 C CA . SER A 1 401 ? 16.807 7.778 -3.872 1.00 73.38 401 SER A CA 1
ATOM 3117 C C . SER A 1 401 ? 17.436 8.356 -2.589 1.00 73.38 401 SER A C 1
ATOM 3119 O O . SER A 1 401 ? 18.500 8.987 -2.620 1.00 73.38 401 SER A O 1
ATOM 3121 N N . SER A 1 402 ? 16.780 8.186 -1.436 1.00 68.50 402 SER A N 1
ATOM 3122 C CA . SER A 1 402 ? 17.321 8.550 -0.127 1.00 68.50 402 SER A CA 1
ATOM 3123 C C . SER A 1 402 ? 16.610 7.831 1.013 1.00 68.50 402 SER A C 1
ATOM 3125 O O . SER A 1 402 ? 15.411 7.611 0.943 1.00 68.50 402 SER A O 1
ATOM 3127 N N . ILE A 1 403 ? 17.332 7.588 2.108 1.00 68.31 403 ILE A N 1
ATOM 3128 C CA . ILE A 1 403 ? 16.828 6.879 3.298 1.00 68.31 403 ILE A CA 1
ATOM 3129 C C . ILE A 1 403 ? 16.226 7.775 4.396 1.00 68.31 403 ILE A C 1
ATOM 3131 O O . ILE A 1 403 ? 15.756 7.267 5.410 1.00 68.31 403 ILE A O 1
ATOM 3135 N N . PHE A 1 404 ? 16.222 9.104 4.237 1.00 58.72 404 PHE A N 1
ATOM 3136 C CA . PHE A 1 404 ? 15.774 10.029 5.289 1.00 58.72 404 PHE A CA 1
ATOM 3137 C C . PHE A 1 404 ? 14.358 10.553 5.032 1.00 58.72 404 PHE A C 1
ATOM 3139 O O . PHE A 1 404 ? 14.163 11.383 4.148 1.00 58.72 404 PHE A O 1
ATOM 3146 N N . THR A 1 405 ? 13.391 10.153 5.862 1.00 48.41 405 THR A N 1
ATOM 3147 C CA . THR A 1 405 ? 12.045 10.763 5.904 1.00 48.41 405 THR A CA 1
ATOM 3148 C C . THR A 1 405 ? 11.916 11.819 7.009 1.00 48.41 405 THR A C 1
ATOM 3150 O O . THR A 1 405 ? 11.155 12.773 6.865 1.00 48.41 405 THR A O 1
ATOM 3153 N N . SER A 1 406 ? 12.696 11.721 8.097 1.00 46.66 406 SER A N 1
ATOM 3154 C CA . SER A 1 406 ? 12.764 12.735 9.164 1.00 46.66 406 SER A CA 1
ATOM 3155 C C . SER A 1 406 ? 14.049 12.624 10.006 1.00 46.66 406 SER A C 1
ATOM 3157 O O . SER A 1 406 ? 14.729 11.600 10.003 1.00 46.66 406 SER A O 1
ATOM 3159 N N . TYR A 1 407 ? 14.419 13.695 10.724 1.00 39.19 407 TYR A N 1
ATOM 3160 C CA . TYR A 1 407 ? 15.570 13.695 11.641 1.00 39.19 407 TYR A CA 1
ATOM 3161 C C . TYR A 1 407 ? 15.280 12.824 12.877 1.00 39.19 407 TYR A C 1
ATOM 3163 O O . TYR A 1 407 ? 14.767 13.332 13.872 1.00 39.19 407 TYR A O 1
ATOM 3171 N N . GLY A 1 408 ? 15.641 11.540 12.845 1.00 46.03 408 GLY A N 1
ATOM 3172 C CA . GLY A 1 408 ? 15.598 10.692 14.042 1.00 46.03 408 GLY A CA 1
ATOM 3173 C C . GLY A 1 408 ? 15.558 9.192 13.784 1.00 46.03 408 GLY A C 1
ATOM 3174 O O . GLY A 1 408 ? 16.148 8.458 14.571 1.00 46.03 408 GLY A O 1
ATOM 3175 N N . ASP A 1 409 ? 14.961 8.767 12.672 1.00 47.88 409 ASP A N 1
ATOM 3176 C CA . ASP A 1 409 ? 14.832 7.357 12.315 1.00 47.88 409 ASP A CA 1
ATOM 3177 C C . ASP A 1 409 ? 15.551 7.077 10.993 1.00 47.88 409 ASP A C 1
ATOM 3179 O O . ASP A 1 409 ? 15.296 7.728 9.979 1.00 47.88 409 ASP A O 1
ATOM 3183 N N . SER A 1 410 ? 16.453 6.095 11.026 1.00 52.16 410 SER A N 1
ATOM 3184 C CA . SER A 1 410 ? 17.153 5.557 9.855 1.00 52.16 410 SER A CA 1
ATOM 3185 C C . SER A 1 410 ? 16.690 4.118 9.577 1.00 52.16 410 SER A C 1
ATOM 3187 O O . SER A 1 410 ? 17.475 3.185 9.770 1.00 52.16 410 SER A O 1
ATOM 3189 N N . PRO A 1 411 ? 15.417 3.867 9.221 1.00 60.09 411 PRO A N 1
ATOM 3190 C CA . PRO A 1 411 ? 15.014 2.535 8.802 1.00 60.09 411 PRO A CA 1
ATOM 3191 C C . PRO A 1 411 ? 15.554 2.243 7.396 1.00 60.09 411 PRO A C 1
ATOM 3193 O O . PRO A 1 411 ? 15.750 3.151 6.584 1.00 60.09 411 PRO A O 1
ATOM 3196 N N . LEU A 1 412 ? 15.764 0.958 7.099 1.00 63.69 412 LEU A N 1
ATOM 3197 C CA . LEU A 1 412 ? 15.863 0.497 5.713 1.00 63.69 412 LEU A CA 1
ATOM 3198 C C . LEU A 1 412 ? 14.580 0.908 4.986 1.00 63.69 412 LEU A C 1
ATOM 3200 O O . LEU A 1 412 ? 13.488 0.681 5.508 1.00 63.69 412 LEU A O 1
ATOM 3204 N N . GLN A 1 413 ? 14.714 1.507 3.805 1.00 74.06 413 GLN A N 1
ATOM 3205 C CA . GLN A 1 413 ? 13.569 1.781 2.948 1.00 74.06 413 GLN A CA 1
ATOM 3206 C C . GLN A 1 413 ? 13.496 0.718 1.860 1.00 74.06 413 GLN A C 1
ATOM 3208 O O . GLN A 1 413 ? 14.495 0.421 1.206 1.00 74.06 413 GLN A O 1
ATOM 3213 N N . TYR A 1 414 ? 12.312 0.138 1.708 1.00 81.62 414 TYR A N 1
ATOM 3214 C CA . TYR A 1 414 ? 12.022 -0.824 0.654 1.00 81.62 414 TYR A CA 1
ATOM 3215 C C . TYR A 1 414 ? 11.527 -0.083 -0.591 1.00 81.62 414 TYR A C 1
ATOM 3217 O O . TYR A 1 414 ? 11.015 1.034 -0.457 1.00 81.62 414 TYR A O 1
ATOM 3225 N N . PRO A 1 415 ? 11.671 -0.683 -1.784 1.00 81.88 415 PRO A N 1
ATOM 3226 C CA . PRO A 1 415 ? 11.100 -0.135 -3.004 1.00 81.88 415 PRO A CA 1
ATOM 3227 C C . PRO A 1 415 ? 9.617 0.174 -2.843 1.00 81.88 415 PRO A C 1
ATOM 3229 O O . PRO A 1 415 ? 8.875 -0.578 -2.199 1.00 81.88 415 PRO A O 1
ATOM 3232 N N . ALA A 1 416 ? 9.190 1.282 -3.442 1.00 77.19 416 ALA A N 1
ATOM 3233 C CA . ALA A 1 416 ? 7.771 1.552 -3.581 1.00 77.19 416 ALA A CA 1
ATOM 3234 C C . ALA A 1 416 ? 7.157 0.484 -4.505 1.00 77.19 416 ALA A C 1
ATOM 3236 O O . ALA A 1 416 ? 7.771 0.152 -5.522 1.00 77.19 416 ALA A O 1
ATOM 3237 N N . PRO A 1 417 ? 5.963 -0.043 -4.183 1.00 75.38 417 PRO A N 1
ATOM 3238 C CA . PRO A 1 417 ? 5.249 -0.926 -5.090 1.00 75.38 417 PRO A CA 1
ATOM 3239 C C . PRO A 1 417 ? 5.035 -0.270 -6.458 1.00 75.38 417 PRO A C 1
ATOM 3241 O O . PRO A 1 417 ? 4.922 0.956 -6.549 1.00 75.38 417 PRO A O 1
ATOM 3244 N N . VAL A 1 418 ? 4.913 -1.093 -7.500 1.00 84.38 418 VAL A N 1
ATOM 3245 C CA . VAL A 1 418 ? 4.584 -0.651 -8.865 1.00 84.38 418 VAL A CA 1
ATOM 3246 C C . VAL A 1 418 ? 3.467 0.404 -8.893 1.00 84.38 418 VAL A C 1
ATOM 3248 O O . VAL A 1 418 ? 2.434 0.261 -8.232 1.00 84.38 418 VAL A O 1
ATOM 3251 N N . GLU A 1 419 ? 3.646 1.432 -9.734 1.00 87.62 419 GLU A N 1
ATOM 3252 C CA . GLU A 1 419 ? 2.657 2.491 -9.929 1.00 87.62 419 GLU A CA 1
ATOM 3253 C C . GLU A 1 419 ? 1.258 1.925 -10.288 1.00 87.62 419 GLU A C 1
ATOM 3255 O O . GLU A 1 419 ? 1.127 1.130 -11.227 1.00 87.62 419 GLU A O 1
ATOM 3260 N N . PRO A 1 420 ? 0.180 2.381 -9.619 1.00 88.06 420 PRO A N 1
ATOM 3261 C CA . PRO A 1 420 ? -1.184 1.899 -9.853 1.00 88.06 420 PRO A CA 1
ATOM 3262 C C . PRO A 1 420 ? -1.650 1.990 -11.311 1.00 88.06 420 PRO A C 1
ATOM 3264 O O . PRO A 1 420 ? -2.327 1.083 -11.795 1.00 88.06 420 PRO A O 1
ATOM 3267 N N . GLY A 1 421 ? -1.279 3.066 -12.016 1.00 88.94 421 GLY A N 1
ATOM 3268 C CA . GLY A 1 421 ? -1.617 3.273 -13.427 1.00 88.94 421 GLY A CA 1
ATOM 3269 C C . GLY A 1 421 ? -0.988 2.219 -14.341 1.00 88.94 421 GLY A C 1
ATOM 3270 O O . GLY A 1 421 ? -1.680 1.642 -15.181 1.00 88.94 421 GLY A O 1
ATOM 3271 N N . ALA A 1 422 ? 0.289 1.893 -14.118 1.00 91.00 422 ALA A N 1
ATOM 3272 C CA . ALA A 1 422 ? 0.987 0.828 -14.836 1.00 91.00 422 ALA A CA 1
ATOM 3273 C C . ALA A 1 422 ? 0.344 -0.545 -14.570 1.00 91.00 422 ALA A C 1
ATOM 3275 O O . ALA A 1 422 ? 0.062 -1.287 -15.511 1.00 91.00 422 ALA A O 1
ATOM 3276 N N . LEU A 1 423 ? 0.018 -0.858 -13.310 1.00 93.25 423 LEU A N 1
ATOM 3277 C CA . LEU A 1 423 ? -0.666 -2.110 -12.956 1.00 93.25 423 LEU A CA 1
ATOM 3278 C C . LEU A 1 423 ? -2.045 -2.235 -13.609 1.00 93.25 423 LEU A C 1
ATOM 3280 O O . LEU A 1 423 ? -2.385 -3.294 -14.142 1.00 93.25 423 LEU A O 1
ATOM 3284 N N . ALA A 1 424 ? -2.845 -1.167 -13.581 1.00 91.81 424 ALA A N 1
ATOM 3285 C CA . ALA A 1 424 ? -4.157 -1.144 -14.221 1.00 91.81 424 ALA A CA 1
ATOM 3286 C C . ALA A 1 424 ? -4.041 -1.331 -15.739 1.00 91.81 424 ALA A C 1
ATOM 3288 O O . ALA A 1 424 ? -4.830 -2.072 -16.332 1.00 91.81 424 ALA A O 1
ATOM 3289 N N . TYR A 1 425 ? -3.035 -0.711 -16.361 1.00 92.94 425 TYR A N 1
ATOM 3290 C CA . TYR A 1 425 ? -2.756 -0.868 -17.782 1.00 92.94 425 TYR A CA 1
ATOM 3291 C C . TYR A 1 425 ? -2.384 -2.312 -18.138 1.00 92.94 425 TYR A C 1
ATOM 3293 O O . TYR A 1 425 ? -3.008 -2.885 -19.032 1.00 92.94 425 TYR A O 1
ATOM 3301 N N . ILE A 1 426 ? -1.453 -2.928 -17.399 1.00 94.88 426 ILE A N 1
ATOM 3302 C CA . ILE A 1 426 ? -1.053 -4.334 -17.582 1.00 94.88 426 ILE A CA 1
ATOM 3303 C C . ILE A 1 426 ? -2.269 -5.261 -17.438 1.00 94.88 426 ILE A C 1
ATOM 3305 O O . ILE A 1 426 ? -2.513 -6.103 -18.300 1.00 94.88 426 ILE A O 1
ATOM 3309 N N . TYR A 1 427 ? -3.083 -5.080 -16.391 1.00 94.44 427 TYR A N 1
ATOM 3310 C CA . TYR A 1 427 ? -4.282 -5.896 -16.168 1.00 94.44 427 TYR A CA 1
ATOM 3311 C C . TYR A 1 427 ? -5.306 -5.779 -17.312 1.00 94.44 427 TYR A C 1
ATOM 3313 O O . TYR A 1 427 ? -5.882 -6.777 -17.752 1.00 94.44 427 TYR A O 1
ATOM 3321 N N . ARG A 1 428 ? -5.531 -4.572 -17.838 1.00 92.12 428 ARG A N 1
ATOM 3322 C CA . ARG A 1 428 ? -6.474 -4.357 -18.947 1.00 92.12 428 ARG A CA 1
ATOM 3323 C C . ARG A 1 428 ? -5.963 -4.920 -20.277 1.00 92.12 428 ARG A C 1
ATOM 3325 O O . ARG A 1 428 ? -6.781 -5.271 -21.122 1.00 92.12 428 ARG A O 1
ATOM 3332 N N . HIS A 1 429 ? -4.649 -5.093 -20.419 1.00 94.62 429 HIS A N 1
ATOM 3333 C CA . HIS A 1 429 ? -3.996 -5.629 -21.616 1.00 94.62 429 HIS A CA 1
ATOM 3334 C C . HIS A 1 429 ? -3.429 -7.041 -21.415 1.00 94.62 429 HIS A C 1
ATOM 3336 O O . HIS A 1 429 ? -2.558 -7.456 -22.165 1.00 94.62 429 HIS A O 1
ATOM 3342 N N . VAL A 1 430 ? -3.943 -7.840 -20.468 1.00 95.81 430 VAL A N 1
ATOM 3343 C CA . VAL A 1 430 ? -3.426 -9.198 -20.159 1.00 95.81 430 VAL A CA 1
ATOM 3344 C C . VAL A 1 430 ? -3.286 -10.138 -21.364 1.00 95.81 430 VAL A C 1
ATOM 3346 O O . VAL A 1 430 ? -2.561 -11.129 -21.277 1.00 95.81 430 VAL A O 1
ATOM 3349 N N . ASN A 1 431 ? -4.010 -9.888 -22.461 1.00 95.62 431 ASN A N 1
ATOM 3350 C CA . ASN A 1 431 ? -3.964 -10.676 -23.699 1.00 95.62 431 ASN A CA 1
ATOM 3351 C C . ASN A 1 431 ? -3.081 -10.070 -24.801 1.00 95.62 431 ASN A C 1
ATOM 3353 O O . ASN A 1 431 ? -2.982 -10.675 -25.864 1.00 95.62 431 ASN A O 1
ATOM 3357 N N . GLU A 1 432 ? -2.455 -8.922 -24.549 1.00 94.94 432 GLU A N 1
ATOM 3358 C CA . GLU A 1 432 ? -1.633 -8.152 -25.489 1.00 94.94 432 GLU A CA 1
ATOM 3359 C C . GLU A 1 432 ? -0.282 -7.808 -24.823 1.00 94.94 432 GLU A C 1
ATOM 3361 O O . GLU A 1 432 ? -0.041 -6.645 -24.499 1.00 94.94 432 GLU A O 1
ATOM 3366 N N . PRO A 1 433 ? 0.604 -8.793 -24.551 1.00 92.62 433 PRO A N 1
ATOM 3367 C CA . PRO A 1 433 ? 1.873 -8.545 -23.859 1.00 92.62 433 PRO A CA 1
ATOM 3368 C C . PRO A 1 433 ? 2.762 -7.489 -24.515 1.00 92.62 433 PRO A C 1
ATOM 3370 O O . PRO A 1 433 ? 3.453 -6.738 -23.833 1.00 92.62 433 PRO A O 1
ATOM 3373 N N . GLU A 1 434 ? 2.704 -7.392 -25.841 1.00 91.06 434 GLU A N 1
ATOM 3374 C CA . GLU A 1 434 ? 3.380 -6.362 -26.621 1.00 91.06 434 GLU A CA 1
ATOM 3375 C C . GLU A 1 434 ? 2.951 -4.935 -26.249 1.00 91.06 434 GLU A C 1
ATOM 3377 O O . GLU A 1 434 ? 3.744 -4.012 -26.410 1.00 91.06 434 GLU A O 1
ATOM 3382 N N . ALA A 1 435 ? 1.734 -4.740 -25.728 1.00 91.94 435 ALA A N 1
ATOM 3383 C CA . ALA A 1 435 ? 1.226 -3.423 -25.355 1.00 91.94 435 ALA A CA 1
ATOM 3384 C C . ALA A 1 435 ? 1.902 -2.875 -24.093 1.00 91.94 435 ALA A C 1
ATOM 3386 O O . ALA A 1 435 ? 1.994 -1.665 -23.930 1.00 91.94 435 ALA A O 1
ATOM 3387 N N . TYR A 1 436 ? 2.381 -3.743 -23.199 1.00 93.12 436 TYR A N 1
ATOM 3388 C CA . TYR A 1 436 ? 2.999 -3.345 -21.932 1.00 93.12 436 TYR A CA 1
ATOM 3389 C C . TYR A 1 436 ? 4.467 -3.780 -21.815 1.00 93.12 436 TYR A C 1
ATOM 3391 O O . TYR A 1 436 ? 5.033 -3.763 -20.722 1.00 93.12 436 TYR A O 1
ATOM 3399 N N . VAL A 1 437 ? 5.105 -4.145 -22.931 1.00 92.06 437 VAL A N 1
ATOM 3400 C CA . VAL A 1 437 ? 6.470 -4.691 -22.952 1.00 92.06 437 VAL A CA 1
ATOM 3401 C C . VAL A 1 437 ? 7.495 -3.771 -22.273 1.00 92.06 437 VAL A C 1
ATOM 3403 O O . VAL A 1 437 ? 8.338 -4.262 -21.532 1.00 92.06 437 VAL A O 1
ATOM 3406 N N . ALA A 1 438 ? 7.362 -2.448 -22.422 1.00 90.50 438 ALA A N 1
ATOM 3407 C CA . ALA A 1 438 ? 8.229 -1.450 -21.783 1.00 90.50 438 ALA A CA 1
ATOM 3408 C C . ALA A 1 438 ? 8.057 -1.341 -20.257 1.00 90.50 438 ALA A C 1
ATOM 3410 O O . ALA A 1 438 ? 8.932 -0.824 -19.570 1.00 90.50 438 ALA A O 1
ATOM 3411 N N . LEU A 1 439 ? 6.932 -1.815 -19.711 1.00 91.06 439 LEU A N 1
ATOM 3412 C CA . LEU A 1 439 ? 6.662 -1.780 -18.271 1.00 91.06 439 LEU A CA 1
ATOM 3413 C C . LEU A 1 439 ? 7.254 -2.984 -17.536 1.00 91.06 439 LEU A C 1
ATOM 3415 O O . LEU A 1 439 ? 7.243 -3.004 -16.312 1.00 91.06 439 LEU A O 1
ATOM 3419 N N . THR A 1 440 ? 7.730 -4.002 -18.252 1.00 91.88 440 THR A N 1
ATOM 3420 C CA . THR A 1 440 ? 8.197 -5.261 -17.660 1.00 91.88 440 THR A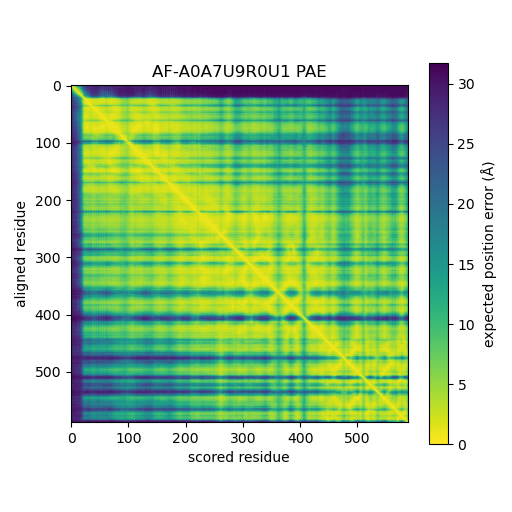 CA 1
ATOM 3421 C C . THR A 1 440 ? 9.611 -5.577 -18.126 1.00 91.88 440 THR A C 1
ATOM 3423 O O . THR A 1 440 ? 9.979 -5.293 -19.262 1.00 91.88 440 THR A O 1
ATOM 3426 N N . ASP A 1 441 ? 10.414 -6.174 -17.252 1.00 91.19 441 ASP A N 1
ATOM 3427 C CA . ASP A 1 441 ? 11.771 -6.586 -17.566 1.00 91.19 441 ASP A CA 1
ATOM 3428 C C . ASP A 1 441 ? 11.776 -7.661 -18.657 1.00 91.19 441 ASP A C 1
ATOM 3430 O O . ASP A 1 441 ? 11.212 -8.745 -18.495 1.00 91.19 441 ASP A O 1
ATOM 3434 N N . GLN A 1 442 ? 12.447 -7.344 -19.762 1.00 91.69 442 GLN A N 1
ATOM 3435 C CA . GLN A 1 442 ? 12.634 -8.245 -20.898 1.00 91.69 442 GLN A CA 1
ATOM 3436 C C . GLN A 1 442 ? 14.010 -8.915 -20.896 1.00 91.69 442 GLN A C 1
ATOM 3438 O O . GLN A 1 442 ? 14.269 -9.774 -21.738 1.00 91.69 442 GLN A O 1
ATOM 3443 N N . LEU A 1 443 ? 14.904 -8.531 -19.978 1.00 88.38 443 LEU A N 1
ATOM 3444 C CA . LEU A 1 443 ? 16.276 -9.031 -19.969 1.00 88.38 443 LEU A CA 1
ATOM 3445 C C . LEU A 1 443 ? 16.355 -10.464 -19.447 1.00 88.38 443 LEU A C 1
ATOM 3447 O O . LEU A 1 443 ? 17.209 -11.232 -19.886 1.00 88.38 443 LEU A O 1
ATOM 3451 N N . GLY A 1 444 ? 15.492 -10.847 -18.498 1.00 81.31 444 GLY A N 1
ATOM 3452 C CA . GLY A 1 444 ? 15.487 -12.206 -17.945 1.00 81.31 444 GLY A CA 1
ATOM 3453 C C . GLY A 1 444 ? 16.829 -12.604 -17.312 1.00 81.31 444 GLY A C 1
ATOM 3454 O O . GLY A 1 444 ? 17.185 -13.784 -17.293 1.00 81.31 444 GLY A O 1
ATOM 3455 N N . GLY A 1 445 ? 17.596 -11.614 -16.841 1.00 81.56 445 GLY A N 1
ATOM 3456 C CA . GLY A 1 445 ? 18.949 -11.777 -16.303 1.00 81.56 445 GLY A CA 1
ATOM 3457 C C . GLY A 1 445 ? 20.068 -11.900 -17.347 1.00 81.56 445 GLY A C 1
ATOM 3458 O O . GLY A 1 445 ? 21.206 -12.176 -16.970 1.00 81.56 445 GLY A O 1
ATOM 3459 N N . GLN A 1 446 ? 19.782 -11.727 -18.642 1.00 87.62 446 GLN A N 1
ATOM 3460 C CA . GLN A 1 446 ? 20.811 -11.594 -19.673 1.00 87.62 446 GLN A CA 1
ATOM 3461 C C . GLN A 1 446 ? 21.358 -10.163 -19.682 1.00 87.62 446 GLN A C 1
ATOM 3463 O O . GLN A 1 446 ? 20.602 -9.203 -19.779 1.00 87.62 446 GLN A O 1
ATOM 3468 N N . GLU A 1 447 ? 22.682 -10.033 -19.620 1.00 87.44 447 GLU A N 1
ATOM 3469 C CA . GLU A 1 447 ? 23.366 -8.733 -19.672 1.00 87.44 447 GLU A CA 1
ATOM 3470 C C . GLU A 1 447 ? 24.084 -8.515 -21.012 1.00 87.44 447 GLU A C 1
ATOM 3472 O O . GLU A 1 447 ? 24.176 -7.387 -21.477 1.00 87.44 447 GLU A O 1
ATOM 3477 N N . GLU A 1 448 ? 24.579 -9.572 -21.669 1.00 92.88 448 GLU A N 1
ATOM 3478 C CA . GLU A 1 448 ? 25.340 -9.471 -22.926 1.00 92.88 448 GLU A CA 1
ATOM 3479 C C . GLU A 1 448 ? 24.481 -9.833 -24.143 1.00 92.88 448 GLU A C 1
ATOM 3481 O O . GLU A 1 448 ? 23.859 -10.897 -24.168 1.00 92.88 448 GLU A O 1
ATOM 3486 N N . PHE A 1 449 ? 24.484 -8.974 -25.166 1.00 93.62 449 PHE A N 1
ATOM 3487 C CA . PHE A 1 449 ? 23.686 -9.136 -26.387 1.00 93.62 449 PHE A CA 1
ATOM 3488 C C . PHE A 1 449 ? 24.550 -9.017 -27.643 1.00 93.62 449 PHE A C 1
ATOM 3490 O O . PHE A 1 449 ? 25.537 -8.277 -27.690 1.00 93.62 449 PHE A O 1
ATOM 3497 N N . GLY A 1 450 ? 24.193 -9.781 -28.676 1.00 91.25 450 GLY A N 1
ATOM 3498 C CA . GLY A 1 450 ? 24.901 -9.794 -29.949 1.00 91.25 450 GLY A CA 1
ATOM 3499 C C . GLY A 1 450 ? 24.636 -8.561 -30.816 1.00 91.25 450 GLY A C 1
ATOM 3500 O O . GLY A 1 450 ? 23.699 -7.796 -30.610 1.00 91.25 450 GLY A O 1
ATOM 3501 N N . MET A 1 451 ? 25.458 -8.390 -31.856 1.00 90.44 451 MET A N 1
ATOM 3502 C CA . MET A 1 451 ? 25.122 -7.467 -32.948 1.00 90.44 451 MET A CA 1
ATOM 3503 C C . MET A 1 451 ? 23.838 -7.924 -33.650 1.00 90.44 451 MET A C 1
ATOM 3505 O O . MET A 1 451 ? 23.626 -9.126 -33.822 1.00 90.44 451 MET A O 1
ATOM 3509 N N . ASP A 1 452 ? 23.030 -6.958 -34.089 1.00 94.38 452 ASP A N 1
ATOM 3510 C CA . ASP A 1 452 ? 21.712 -7.145 -34.713 1.00 94.38 452 ASP A CA 1
ATOM 3511 C C . ASP A 1 452 ? 20.669 -7.869 -33.830 1.00 94.38 452 ASP A C 1
ATOM 3513 O O . ASP A 1 452 ? 19.602 -8.249 -34.318 1.00 94.38 452 ASP A O 1
ATOM 3517 N N . GLU A 1 453 ? 20.954 -8.058 -32.538 1.00 94.75 453 GLU A N 1
ATOM 3518 C CA . GLU A 1 453 ? 20.003 -8.569 -31.550 1.00 94.75 453 GLU A CA 1
ATOM 3519 C C . GLU A 1 453 ? 19.265 -7.385 -30.900 1.00 94.75 453 GLU A C 1
ATOM 3521 O O . GLU A 1 453 ? 19.925 -6.521 -30.314 1.00 94.75 453 GLU A O 1
ATOM 3526 N N . PRO A 1 454 ? 17.926 -7.297 -31.025 1.00 94.12 454 PRO A N 1
ATOM 3527 C CA . PRO A 1 454 ? 17.153 -6.254 -30.366 1.00 94.12 454 PRO A CA 1
ATOM 3528 C C . PRO A 1 454 ? 17.057 -6.526 -28.864 1.00 94.12 454 PRO A C 1
ATOM 3530 O O . PRO A 1 454 ? 16.869 -7.668 -28.439 1.00 94.12 454 PRO A O 1
ATOM 3533 N N . VAL A 1 455 ? 17.143 -5.468 -28.066 1.00 95.12 455 VAL A N 1
ATOM 3534 C CA . VAL A 1 455 ? 17.008 -5.523 -26.608 1.00 95.12 455 VAL A CA 1
ATOM 3535 C C . VAL A 1 455 ? 16.162 -4.360 -26.115 1.00 95.12 455 VAL A C 1
ATOM 3537 O O . VAL A 1 455 ? 16.316 -3.239 -26.590 1.00 95.12 455 VAL A O 1
ATOM 3540 N N . ILE A 1 456 ? 15.277 -4.622 -25.156 1.00 93.69 456 ILE A N 1
ATOM 3541 C CA . ILE A 1 456 ? 14.417 -3.602 -24.553 1.00 93.69 456 ILE A CA 1
ATOM 3542 C C . ILE A 1 456 ? 14.997 -3.203 -23.198 1.00 93.69 456 ILE A C 1
ATOM 3544 O O . ILE A 1 456 ? 15.219 -4.054 -22.337 1.00 93.69 456 ILE A O 1
ATOM 3548 N N . VAL A 1 457 ? 15.244 -1.905 -23.027 1.00 90.81 457 VAL A N 1
ATOM 3549 C CA . VAL A 1 457 ? 15.773 -1.291 -21.806 1.00 90.81 457 VAL A CA 1
ATOM 3550 C C . VAL A 1 457 ? 14.959 -0.029 -21.515 1.00 90.81 457 VAL A C 1
ATOM 3552 O O . VAL A 1 457 ? 14.967 0.922 -22.301 1.00 90.81 457 VAL A O 1
ATOM 3555 N N . GLY A 1 458 ? 14.230 -0.020 -20.397 1.00 88.69 458 GLY A N 1
ATOM 3556 C CA . GLY A 1 458 ? 13.201 0.985 -20.124 1.00 88.69 458 GLY A CA 1
ATOM 3557 C C . GLY A 1 458 ? 12.190 1.104 -21.274 1.00 88.69 458 GLY A C 1
ATOM 3558 O O . GLY A 1 458 ? 11.655 0.108 -21.756 1.00 88.69 458 GLY A O 1
ATOM 3559 N N . ASN A 1 459 ? 11.974 2.330 -21.759 1.00 91.25 459 ASN A N 1
ATOM 3560 C CA . ASN A 1 459 ? 11.055 2.629 -22.867 1.00 91.25 459 ASN A CA 1
ATOM 3561 C C . ASN A 1 459 ? 11.643 2.377 -24.268 1.00 91.25 459 ASN A C 1
ATOM 3563 O O . ASN A 1 459 ? 10.996 2.696 -25.266 1.00 91.25 459 ASN A O 1
ATOM 3567 N N . TRP A 1 460 ? 12.863 1.844 -24.375 1.00 94.00 460 TRP A N 1
ATOM 3568 C CA . TRP A 1 460 ? 13.615 1.828 -25.629 1.00 94.00 460 TRP A CA 1
ATOM 3569 C C . TRP A 1 460 ? 13.961 0.410 -26.072 1.00 94.00 460 TRP A C 1
ATOM 3571 O O . TRP A 1 460 ? 14.610 -0.330 -25.338 1.00 94.00 460 TRP A O 1
ATOM 3581 N N . GLU A 1 461 ? 13.597 0.053 -27.304 1.00 96.25 461 GLU A N 1
ATOM 3582 C CA . GLU A 1 461 ? 14.193 -1.088 -28.000 1.00 96.25 461 GLU A CA 1
ATOM 3583 C C . GLU A 1 461 ? 15.431 -0.606 -28.757 1.00 96.25 461 GLU A C 1
ATOM 3585 O O . GLU A 1 461 ? 15.352 0.319 -29.566 1.00 96.25 461 GLU A O 1
ATOM 3590 N N . LEU A 1 462 ? 16.577 -1.225 -28.492 1.00 95.31 462 LEU A N 1
ATOM 3591 C CA . LEU A 1 462 ? 17.872 -0.873 -29.059 1.00 95.31 462 LEU A CA 1
ATOM 3592 C C . LEU A 1 462 ? 18.425 -2.036 -29.871 1.00 95.31 462 LEU A C 1
ATOM 3594 O O . LEU A 1 462 ? 18.359 -3.186 -29.450 1.00 95.31 462 LEU A O 1
AT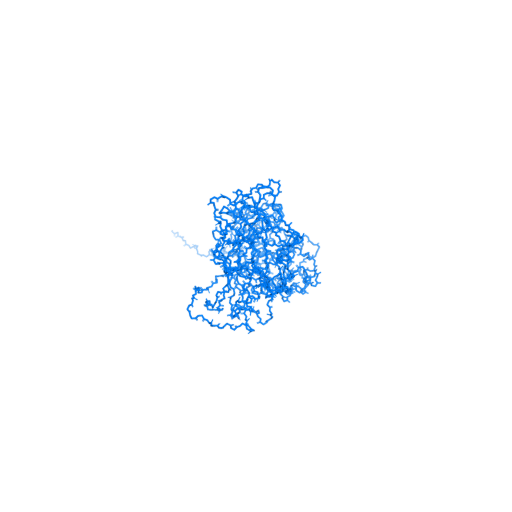OM 3598 N N . THR A 1 463 ? 19.022 -1.739 -31.022 1.00 95.75 463 THR A N 1
ATOM 3599 C CA . THR A 1 463 ? 19.774 -2.722 -31.812 1.00 95.75 463 THR A CA 1
ATOM 3600 C C . THR A 1 463 ? 21.114 -2.137 -32.235 1.00 95.75 463 THR A C 1
ATOM 3602 O O . THR A 1 463 ? 21.160 -1.138 -32.954 1.00 95.75 463 THR A O 1
ATOM 3605 N N . LEU A 1 464 ? 22.222 -2.763 -31.821 1.00 94.69 464 LEU A N 1
ATOM 3606 C CA . LEU A 1 464 ? 23.559 -2.398 -32.296 1.00 94.69 464 LEU A CA 1
ATOM 3607 C C . LEU A 1 464 ? 23.860 -3.097 -33.627 1.00 94.69 464 LEU A C 1
ATOM 3609 O O . LEU A 1 464 ? 24.040 -4.313 -33.666 1.00 94.69 464 LEU A O 1
ATOM 3613 N N . HIS A 1 465 ? 24.010 -2.326 -34.703 1.00 94.56 465 HIS A N 1
ATOM 3614 C CA . HIS A 1 465 ? 24.303 -2.861 -36.038 1.00 94.56 465 HIS A CA 1
ATOM 3615 C C . HIS A 1 465 ? 25.797 -2.958 -36.335 1.00 94.56 465 HIS A C 1
ATOM 3617 O O . HIS A 1 465 ? 26.264 -3.881 -37.001 1.00 94.56 465 HIS A O 1
ATOM 3623 N N . SER A 1 466 ? 26.574 -1.966 -35.897 1.00 92.38 466 SER A N 1
ATOM 3624 C CA . SER A 1 466 ? 28.019 -1.956 -36.132 1.00 92.38 466 SER A CA 1
ATOM 3625 C C . SER A 1 466 ? 28.755 -1.040 -35.166 1.00 92.38 466 SER A C 1
ATOM 3627 O O . SER A 1 466 ? 28.184 -0.084 -34.645 1.00 92.38 466 SER A O 1
ATOM 3629 N N . SER A 1 467 ? 30.045 -1.311 -34.978 1.00 91.75 467 SER A N 1
ATOM 3630 C CA . SER A 1 467 ? 30.967 -0.462 -34.227 1.00 91.75 467 SER A CA 1
ATOM 3631 C C . SER A 1 467 ? 32.307 -0.355 -34.958 1.00 91.75 467 SER A C 1
ATOM 3633 O O . SER A 1 467 ? 32.837 -1.376 -35.402 1.00 91.75 467 SER A O 1
ATOM 3635 N N . GLU A 1 468 ? 32.892 0.839 -35.040 1.00 91.19 468 GLU A N 1
ATOM 3636 C CA . GLU A 1 468 ? 34.236 1.064 -35.580 1.00 91.19 468 GLU A CA 1
ATOM 3637 C C . GLU A 1 468 ? 35.069 2.000 -34.696 1.00 91.19 468 GLU A C 1
ATOM 3639 O O . GLU A 1 468 ? 34.547 2.898 -34.040 1.00 91.19 468 GLU A O 1
ATOM 3644 N N . ILE A 1 469 ? 36.388 1.803 -34.693 1.00 91.44 469 ILE A N 1
ATOM 3645 C CA . ILE A 1 469 ? 37.336 2.652 -33.964 1.00 91.44 469 ILE A CA 1
ATOM 3646 C C . ILE A 1 469 ? 38.050 3.557 -34.969 1.00 91.44 469 ILE A C 1
ATOM 3648 O O . ILE A 1 469 ? 38.750 3.076 -35.865 1.00 91.44 469 ILE A O 1
ATOM 3652 N N . VAL A 1 470 ? 37.903 4.874 -34.818 1.00 91.25 470 VAL A N 1
ATOM 3653 C CA . VAL A 1 470 ? 38.430 5.871 -35.761 1.00 91.25 470 VAL A CA 1
ATOM 3654 C C . VAL A 1 470 ? 39.089 7.051 -35.048 1.00 91.25 470 VAL A C 1
ATOM 3656 O O . VAL A 1 470 ? 38.678 7.481 -33.976 1.00 91.25 470 VAL A O 1
ATOM 3659 N N . LYS A 1 471 ? 40.122 7.639 -35.664 1.00 90.00 471 LYS A N 1
ATOM 3660 C CA . LYS A 1 471 ? 40.761 8.858 -35.128 1.00 90.00 471 LYS A CA 1
ATOM 3661 C C . LYS A 1 471 ? 39.996 10.139 -35.485 1.00 90.00 471 LYS A C 1
ATOM 3663 O O . LYS A 1 471 ? 40.025 11.109 -34.727 1.00 90.00 471 LYS A O 1
ATOM 3668 N N . THR A 1 472 ? 39.339 10.141 -36.643 1.00 87.31 472 THR A N 1
ATOM 3669 C CA . THR A 1 472 ? 38.627 11.296 -37.196 1.00 87.31 472 THR A CA 1
ATOM 3670 C C . THR A 1 472 ? 37.288 10.840 -37.756 1.00 87.31 472 THR A C 1
ATOM 3672 O O . THR A 1 472 ? 37.252 9.891 -38.536 1.00 87.31 472 THR A O 1
ATOM 3675 N N . ILE A 1 473 ? 36.221 11.546 -37.389 1.00 85.75 473 ILE A N 1
ATOM 3676 C CA . ILE A 1 473 ? 34.887 11.416 -37.980 1.00 85.75 473 ILE A CA 1
ATOM 3677 C C . ILE A 1 473 ? 34.730 12.569 -38.978 1.00 85.75 473 ILE A C 1
ATOM 3679 O O . ILE A 1 473 ? 34.810 13.740 -38.598 1.00 85.75 473 ILE A O 1
ATOM 3683 N N . ASP A 1 474 ? 34.588 12.235 -40.261 1.00 78.88 474 ASP A N 1
ATOM 3684 C CA . ASP A 1 474 ? 34.488 13.191 -41.369 1.00 78.88 474 ASP A CA 1
ATOM 3685 C C . ASP A 1 474 ? 33.032 13.322 -41.836 1.00 78.88 474 ASP A C 1
ATOM 3687 O O . ASP A 1 474 ? 32.460 12.361 -42.344 1.00 78.88 474 ASP A O 1
ATOM 3691 N N . ASN A 1 475 ? 32.461 14.524 -41.704 1.00 69.00 475 ASN A N 1
ATOM 3692 C CA . ASN A 1 475 ? 31.115 14.871 -42.168 1.00 69.00 475 ASN A CA 1
ATOM 3693 C C . ASN A 1 475 ? 31.167 15.975 -43.246 1.00 69.00 475 ASN A C 1
ATOM 3695 O O . ASN A 1 475 ? 30.318 16.870 -43.335 1.00 69.00 475 ASN A O 1
ATOM 3699 N N . GLY A 1 476 ? 32.205 15.951 -44.087 1.00 71.69 476 GLY A N 1
ATOM 3700 C CA . GLY A 1 476 ? 32.366 16.849 -45.224 1.00 71.69 476 GLY A CA 1
ATOM 3701 C C . GLY A 1 476 ? 33.019 18.181 -44.852 1.00 71.69 476 GLY A C 1
ATOM 3702 O O . GLY A 1 476 ? 34.238 18.312 -44.887 1.00 71.69 476 GLY A O 1
ATOM 3703 N N . ILE A 1 477 ? 32.225 19.227 -44.590 1.00 66.62 477 ILE A N 1
ATOM 3704 C CA . ILE A 1 477 ? 32.768 20.561 -44.234 1.00 66.62 477 ILE A CA 1
ATOM 3705 C C . ILE A 1 477 ? 33.148 20.623 -42.747 1.00 66.62 477 ILE A C 1
ATOM 3707 O O . ILE A 1 477 ? 34.032 21.393 -42.364 1.00 66.62 477 ILE A O 1
ATOM 3711 N N . PHE A 1 478 ? 32.495 19.803 -41.926 1.00 69.25 478 PHE A N 1
ATOM 3712 C CA . PHE A 1 478 ? 32.747 19.670 -40.500 1.00 69.25 478 PHE A CA 1
ATOM 3713 C C . PHE A 1 478 ? 33.335 18.283 -40.246 1.00 69.25 478 PHE A C 1
ATOM 3715 O O . PHE A 1 478 ? 32.847 17.292 -40.780 1.00 69.25 478 PHE A O 1
ATOM 3722 N N . GLY A 1 479 ? 34.409 18.218 -39.469 1.00 75.75 479 GLY A N 1
ATOM 3723 C CA . GLY A 1 479 ? 35.033 16.965 -39.075 1.00 75.75 479 GLY A CA 1
ATOM 3724 C C . GLY A 1 479 ? 35.603 17.104 -37.675 1.00 75.75 479 GLY A C 1
ATOM 3725 O O . GLY A 1 479 ? 36.149 18.155 -37.325 1.00 75.75 479 GLY A O 1
ATOM 3726 N N . SER A 1 480 ? 35.475 16.041 -36.894 1.00 83.31 480 SER A N 1
ATOM 3727 C CA . SER A 1 480 ? 35.917 15.983 -35.503 1.00 83.31 480 SER A CA 1
ATOM 3728 C C . SER A 1 480 ? 37.075 15.006 -35.395 1.00 83.31 480 SER A C 1
ATOM 3730 O O . SER A 1 480 ? 37.007 13.882 -35.886 1.00 83.31 480 SER A O 1
ATOM 3732 N N . THR A 1 481 ? 38.176 15.445 -34.793 1.00 88.69 481 THR A N 1
ATOM 3733 C CA . THR A 1 481 ? 39.351 14.603 -34.538 1.00 88.69 481 THR A CA 1
ATOM 3734 C C . THR A 1 481 ? 39.519 14.467 -33.040 1.00 88.69 481 THR A C 1
ATOM 3736 O O . THR A 1 481 ? 39.576 15.487 -32.354 1.00 88.69 481 THR A O 1
ATOM 3739 N N . ALA A 1 482 ? 39.625 13.226 -32.567 1.00 89.81 482 ALA A N 1
ATOM 3740 C CA . ALA A 1 482 ? 39.776 12.939 -31.149 1.00 89.81 482 ALA A CA 1
ATOM 3741 C C . ALA A 1 482 ? 41.047 13.595 -30.595 1.00 89.81 482 ALA A C 1
ATOM 3743 O O . ALA A 1 482 ? 42.059 13.725 -31.305 1.00 89.81 482 ALA A O 1
ATOM 3744 N N . GLY A 1 483 ? 41.004 13.965 -29.317 1.00 90.19 483 GLY A N 1
ATOM 3745 C CA . GLY A 1 483 ? 42.103 14.580 -28.591 1.00 90.19 483 GLY A CA 1
ATOM 3746 C C . GLY A 1 483 ? 43.408 13.779 -28.646 1.00 90.19 483 GLY A C 1
ATOM 3747 O O . GLY A 1 483 ? 43.484 12.629 -29.100 1.00 90.19 483 GLY A O 1
ATOM 3748 N N . GLU A 1 484 ? 44.497 14.408 -28.210 1.00 92.75 484 GLU A N 1
ATOM 3749 C CA . GLU A 1 484 ? 45.786 13.724 -28.098 1.00 92.75 484 GLU A CA 1
ATOM 3750 C C . GLU A 1 484 ? 45.665 12.529 -27.138 1.00 92.75 484 GLU A C 1
ATOM 3752 O O . GLU A 1 484 ? 45.226 12.688 -26.004 1.00 92.75 484 GLU A O 1
ATOM 3757 N N . GLY A 1 485 ? 46.042 11.333 -27.602 1.00 92.44 485 GLY A N 1
ATOM 3758 C CA . GLY A 1 485 ? 45.925 10.094 -26.824 1.00 92.44 485 GLY A CA 1
ATOM 3759 C C . GLY A 1 485 ? 44.533 9.449 -26.791 1.00 92.44 485 GLY A C 1
ATOM 3760 O O . GLY A 1 485 ? 44.382 8.454 -26.090 1.00 92.44 485 GLY A O 1
ATOM 3761 N N . CYS A 1 486 ? 43.549 9.957 -27.545 1.00 94.12 486 CYS A N 1
ATOM 3762 C CA . CYS A 1 486 ? 42.191 9.395 -27.625 1.00 94.12 486 CYS A CA 1
ATOM 3763 C C . CYS A 1 486 ? 41.807 8.952 -29.046 1.00 94.12 486 CYS A C 1
ATOM 3765 O O . CYS A 1 486 ? 42.369 9.434 -30.032 1.00 94.12 486 CYS A O 1
ATOM 3767 N N . GLN A 1 487 ? 40.811 8.082 -29.177 1.00 93.12 487 GLN A N 1
ATOM 3768 C CA . GLN A 1 487 ? 40.133 7.756 -30.437 1.00 93.12 487 GLN A CA 1
ATOM 3769 C C . GLN A 1 487 ? 38.619 7.760 -30.219 1.00 93.12 487 GLN A C 1
ATOM 3771 O O . GLN A 1 487 ? 38.158 7.725 -29.081 1.00 93.12 487 GLN A O 1
ATOM 3776 N N . TYR A 1 488 ? 37.854 7.824 -31.305 1.00 92.19 488 TYR A N 1
ATOM 3777 C CA . TYR A 1 488 ? 36.411 7.649 -31.250 1.00 92.19 488 TYR A CA 1
ATOM 3778 C C . TYR A 1 488 ? 36.050 6.180 -31.446 1.00 92.19 488 TYR A C 1
ATOM 3780 O O . TYR A 1 488 ? 36.517 5.554 -32.398 1.00 92.19 488 TYR A O 1
ATOM 3788 N N . VAL A 1 489 ? 35.180 5.660 -30.588 1.00 92.56 489 VAL A N 1
ATOM 3789 C CA . VAL A 1 489 ? 34.343 4.503 -30.915 1.00 92.56 489 VAL A CA 1
ATOM 3790 C C . VAL A 1 489 ? 33.079 5.059 -31.551 1.00 92.56 489 VAL A C 1
ATOM 3792 O O . VAL A 1 489 ? 32.393 5.864 -30.930 1.00 92.56 489 VAL A O 1
ATOM 3795 N N . LYS A 1 490 ? 32.790 4.682 -32.792 1.00 91.06 490 LYS A N 1
ATOM 3796 C CA . LYS A 1 490 ? 31.568 5.055 -33.500 1.00 91.06 490 LYS A CA 1
ATOM 3797 C C . LYS A 1 490 ? 30.660 3.834 -33.588 1.00 91.06 490 LYS A C 1
ATOM 3799 O O . LYS A 1 490 ? 31.104 2.791 -34.058 1.00 91.06 490 LYS A O 1
ATOM 3804 N N . ALA A 1 491 ? 29.418 3.964 -33.149 1.00 91.81 491 ALA A N 1
ATOM 3805 C CA . ALA A 1 491 ? 28.428 2.897 -33.119 1.00 91.81 491 ALA A CA 1
ATOM 3806 C C . ALA A 1 491 ? 27.206 3.286 -33.946 1.00 91.81 491 ALA A C 1
ATOM 3808 O O . ALA A 1 491 ? 26.730 4.407 -33.805 1.00 91.81 491 ALA A O 1
ATOM 3809 N N . ARG A 1 492 ? 26.694 2.369 -34.769 1.00 92.44 492 ARG A N 1
ATOM 3810 C CA . ARG A 1 492 ? 25.436 2.550 -35.502 1.00 92.44 492 ARG A CA 1
ATOM 3811 C C . ARG A 1 492 ? 24.333 1.763 -34.813 1.00 92.44 492 ARG A C 1
ATOM 3813 O O . ARG A 1 492 ? 24.466 0.544 -34.674 1.00 92.44 492 ARG A O 1
ATOM 3820 N N . ILE A 1 493 ? 23.290 2.461 -34.385 1.00 93.69 493 ILE A N 1
ATOM 3821 C CA . ILE A 1 493 ? 22.229 1.935 -33.526 1.00 93.69 493 ILE A CA 1
ATOM 3822 C C . ILE A 1 493 ? 20.872 2.299 -34.128 1.00 93.69 493 ILE A C 1
ATOM 3824 O O . ILE A 1 493 ? 20.689 3.419 -34.607 1.00 93.69 493 ILE A O 1
ATOM 3828 N N . SER A 1 494 ? 19.930 1.360 -34.082 1.00 95.19 494 SER A N 1
ATOM 3829 C CA . SER A 1 494 ? 18.503 1.658 -34.216 1.00 95.19 494 SER A CA 1
ATOM 3830 C C . SER A 1 494 ? 17.863 1.733 -32.840 1.00 95.19 494 SER A C 1
ATOM 3832 O O . SER A 1 494 ? 18.144 0.892 -31.984 1.00 95.19 494 SER A O 1
ATOM 3834 N N . VAL A 1 495 ? 17.012 2.735 -32.648 1.00 95.75 495 VAL A N 1
ATOM 3835 C CA . VAL A 1 495 ? 16.197 2.917 -31.451 1.00 95.75 495 VAL A CA 1
ATOM 3836 C C . VAL A 1 495 ? 14.729 2.979 -31.845 1.00 95.75 495 VAL A C 1
ATOM 3838 O O . VAL A 1 495 ? 14.374 3.679 -32.789 1.00 95.75 495 VAL A O 1
ATOM 3841 N N . THR A 1 496 ? 13.884 2.265 -31.110 1.00 96.19 496 THR A N 1
ATOM 3842 C CA . THR A 1 496 ? 12.426 2.362 -31.206 1.00 96.19 496 THR A CA 1
ATOM 3843 C C . THR A 1 496 ? 11.870 2.751 -29.845 1.00 96.19 496 THR A C 1
ATOM 3845 O O . THR A 1 496 ? 12.226 2.130 -28.841 1.00 96.19 496 THR A O 1
ATOM 3848 N N . ASN A 1 497 ? 10.980 3.743 -29.800 1.00 94.81 497 ASN A N 1
ATOM 3849 C CA . ASN A 1 497 ? 10.209 4.015 -28.591 1.00 94.81 497 ASN A CA 1
ATOM 3850 C C . ASN A 1 497 ? 9.136 2.928 -28.433 1.00 94.81 497 ASN A C 1
ATOM 3852 O O . ASN A 1 497 ? 8.157 2.903 -29.175 1.00 94.81 497 ASN A O 1
ATOM 3856 N N . VAL A 1 498 ? 9.328 2.015 -27.486 1.00 94.56 498 VAL A N 1
ATOM 3857 C CA . VAL A 1 498 ? 8.348 0.975 -27.125 1.00 94.56 498 VAL A CA 1
ATOM 3858 C C . VAL A 1 498 ? 7.543 1.348 -25.878 1.00 94.56 498 VAL A C 1
ATOM 3860 O O . VAL A 1 498 ? 6.697 0.574 -25.433 1.00 94.56 498 VAL A O 1
ATOM 3863 N N . GLY A 1 499 ? 7.796 2.533 -25.317 1.00 92.00 499 GLY A N 1
ATOM 3864 C CA . GLY A 1 499 ? 7.012 3.124 -24.247 1.00 92.00 499 GLY A CA 1
ATOM 3865 C C . GLY A 1 499 ? 5.615 3.550 -24.701 1.00 92.00 499 GLY A C 1
ATOM 3866 O O . GLY A 1 499 ? 5.260 3.539 -25.879 1.00 92.00 499 GLY A O 1
ATOM 3867 N N . LEU A 1 500 ? 4.797 3.954 -23.732 1.00 91.50 500 LEU A N 1
ATOM 3868 C CA . LEU A 1 500 ? 3.396 4.324 -23.960 1.00 91.50 500 LEU A CA 1
ATOM 3869 C C . LEU A 1 500 ? 3.205 5.794 -24.364 1.00 91.50 500 LEU A C 1
ATOM 3871 O O . LEU A 1 500 ? 2.089 6.210 -24.685 1.00 91.50 500 LEU A O 1
ATOM 3875 N N . ARG A 1 501 ? 4.271 6.599 -24.317 1.00 89.31 501 ARG A N 1
ATOM 3876 C CA . ARG A 1 501 ? 4.243 8.050 -24.539 1.00 89.31 501 ARG A CA 1
ATOM 3877 C C . ARG A 1 501 ? 5.415 8.488 -25.402 1.00 89.31 501 ARG A C 1
ATOM 3879 O O . ARG A 1 501 ? 6.420 7.791 -25.477 1.00 89.31 501 ARG A O 1
ATOM 3886 N N . GLU A 1 502 ? 5.272 9.657 -26.016 1.00 91.12 502 GLU A N 1
ATOM 3887 C CA . GLU A 1 502 ? 6.383 10.360 -26.656 1.00 91.12 502 GLU A CA 1
ATOM 3888 C C . GLU A 1 502 ? 7.516 10.577 -25.638 1.00 91.12 502 GLU A C 1
ATOM 3890 O O . GLU A 1 502 ? 7.264 11.028 -24.517 1.00 91.12 502 GLU A O 1
ATOM 3895 N N . ASP A 1 503 ? 8.747 10.247 -26.023 1.00 89.56 503 ASP A N 1
ATOM 3896 C CA . ASP A 1 503 ? 9.931 10.380 -25.171 1.00 89.56 503 ASP A CA 1
ATOM 3897 C C . ASP A 1 503 ? 11.144 10.822 -26.004 1.00 89.56 503 ASP A C 1
ATOM 3899 O O . ASP A 1 503 ? 11.175 10.683 -27.229 1.00 89.56 503 ASP A O 1
ATOM 3903 N N . THR A 1 504 ? 12.142 11.413 -25.348 1.00 89.75 504 THR A N 1
ATOM 3904 C CA . THR A 1 504 ? 13.376 11.880 -25.988 1.00 89.75 504 THR A CA 1
ATOM 3905 C C . THR A 1 504 ? 14.508 10.897 -25.731 1.00 89.75 504 THR A C 1
ATOM 3907 O O . THR A 1 504 ? 14.936 10.724 -24.590 1.00 89.75 504 THR A O 1
ATOM 3910 N N . PHE A 1 505 ? 15.067 10.307 -26.786 1.00 89.81 505 PHE A N 1
ATOM 3911 C CA . PHE A 1 505 ? 16.211 9.410 -26.649 1.00 89.81 505 PHE A CA 1
ATOM 3912 C C . PHE A 1 505 ? 17.484 10.206 -26.327 1.00 89.81 505 PHE A C 1
ATOM 3914 O O . PHE A 1 505 ? 17.901 11.058 -27.109 1.00 89.81 505 PHE A O 1
ATOM 3921 N N . LEU A 1 506 ? 18.121 9.932 -25.182 1.00 86.88 506 LEU A N 1
ATOM 3922 C CA . LEU A 1 506 ? 19.351 10.601 -24.713 1.00 86.88 506 LEU A CA 1
ATOM 3923 C C . LEU A 1 506 ? 19.254 12.147 -24.748 1.00 86.88 506 LEU A C 1
ATOM 3925 O O . LEU A 1 506 ? 19.924 12.800 -25.557 1.00 86.88 506 LEU A O 1
ATOM 3929 N N . PRO A 1 507 ? 18.419 12.766 -23.891 1.00 81.31 507 PRO A N 1
ATOM 3930 C CA . PRO A 1 507 ? 18.220 14.211 -23.898 1.00 81.31 507 PRO A CA 1
ATOM 3931 C C . PRO A 1 507 ? 19.469 14.972 -23.420 1.00 81.31 507 PRO A C 1
ATOM 3933 O O . PRO A 1 507 ? 20.075 14.629 -22.406 1.00 81.31 507 PRO A O 1
ATOM 3936 N N . MET A 1 508 ? 19.788 16.087 -24.090 1.00 64.56 508 MET A N 1
ATOM 3937 C CA . MET A 1 508 ? 20.912 16.990 -23.761 1.00 64.56 508 MET A CA 1
ATOM 3938 C C . MET A 1 508 ? 20.948 17.494 -22.304 1.00 64.56 508 MET A C 1
ATOM 3940 O O . MET A 1 508 ? 22.004 17.868 -21.792 1.00 64.56 508 MET A O 1
ATOM 3944 N N . MET A 1 509 ? 19.796 17.585 -21.636 1.00 59.06 509 MET A N 1
ATOM 3945 C CA . MET A 1 509 ? 19.702 17.978 -20.228 1.00 59.06 509 MET A CA 1
ATOM 3946 C C . MET A 1 509 ? 19.230 16.774 -19.411 1.00 59.06 509 MET A C 1
ATOM 3948 O O . MET A 1 509 ? 18.035 16.525 -19.304 1.00 59.06 509 MET A O 1
ATOM 3952 N N . SER A 1 510 ? 20.178 16.050 -18.812 1.00 51.59 510 SER A N 1
ATOM 3953 C CA . SER A 1 510 ? 19.961 14.761 -18.133 1.00 51.59 510 SER A CA 1
ATOM 3954 C C . SER A 1 510 ? 19.267 14.832 -16.766 1.00 51.59 510 SER A C 1
ATOM 3956 O O . SER A 1 510 ? 19.326 13.879 -15.998 1.00 51.59 510 SER A O 1
ATOM 3958 N N . MET A 1 511 ? 18.596 15.932 -16.413 1.00 47.75 511 MET A N 1
ATOM 3959 C CA . MET A 1 511 ? 17.998 16.061 -15.073 1.00 47.75 511 MET A CA 1
ATOM 3960 C C . MET A 1 511 ? 16.800 15.118 -14.838 1.00 47.75 511 MET A C 1
ATOM 3962 O O . MET A 1 511 ? 16.303 15.078 -13.717 1.00 47.75 511 MET A O 1
ATOM 3966 N N . SER A 1 512 ? 16.342 14.378 -15.858 1.00 48.28 512 SER A N 1
ATOM 3967 C CA . SER A 1 512 ? 15.191 13.465 -15.778 1.00 48.28 512 SER A CA 1
ATOM 3968 C C . SER A 1 512 ? 15.313 12.162 -16.589 1.00 48.28 512 SER A C 1
ATOM 3970 O O . SER A 1 512 ? 14.333 11.433 -16.661 1.00 48.28 512 SER A O 1
ATOM 3972 N N . SER A 1 513 ? 16.453 11.867 -17.232 1.00 62.06 513 SER A N 1
ATOM 3973 C CA . SER A 1 513 ? 16.620 10.616 -17.997 1.00 62.06 513 SER A CA 1
ATOM 3974 C C . SER A 1 513 ? 17.385 9.593 -17.171 1.00 62.06 513 SER A C 1
ATOM 3976 O O . SER A 1 513 ? 18.546 9.827 -16.838 1.00 62.06 513 SER A O 1
ATOM 3978 N N . ASN A 1 514 ? 16.763 8.443 -16.909 1.00 74.25 514 ASN A N 1
ATOM 3979 C CA . ASN A 1 514 ? 17.417 7.307 -16.254 1.00 74.25 514 ASN A CA 1
ATOM 3980 C C . ASN A 1 514 ? 18.305 6.502 -17.221 1.00 74.25 514 ASN A C 1
ATOM 3982 O O . ASN A 1 514 ? 19.091 5.672 -16.772 1.00 74.25 514 ASN A O 1
ATOM 3986 N N . LEU A 1 515 ? 18.214 6.765 -18.532 1.00 86.81 515 LEU A N 1
ATOM 3987 C CA . LEU A 1 515 ? 19.012 6.107 -19.562 1.00 86.81 515 LEU A CA 1
AT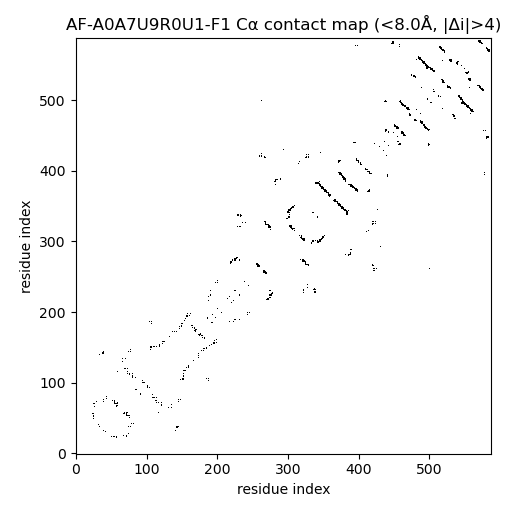OM 3988 C C . LEU A 1 515 ? 20.389 6.768 -19.722 1.00 86.81 515 LEU A C 1
ATOM 3990 O O . LEU A 1 515 ? 20.488 7.972 -19.967 1.00 86.81 515 LEU A O 1
ATOM 3994 N N . SER A 1 516 ? 21.441 5.956 -19.662 1.00 88.44 516 SER A N 1
ATOM 3995 C CA . SER A 1 516 ? 22.830 6.319 -19.943 1.00 88.44 516 SER A CA 1
ATOM 3996 C C . SER A 1 516 ? 23.453 5.325 -20.918 1.00 88.44 516 SER A C 1
ATOM 3998 O O . SER A 1 516 ? 23.218 4.123 -20.823 1.00 88.44 516 SER A O 1
ATOM 4000 N N . ILE A 1 517 ? 24.283 5.811 -21.842 1.00 91.38 517 ILE A N 1
ATOM 4001 C CA . ILE A 1 517 ? 25.040 4.961 -22.768 1.00 91.38 517 ILE A CA 1
ATOM 4002 C C . ILE A 1 517 ? 26.504 5.388 -22.811 1.00 91.38 517 ILE A C 1
ATOM 4004 O O . ILE A 1 517 ? 26.819 6.581 -22.853 1.00 91.38 517 ILE A O 1
ATOM 4008 N N . GLY A 1 518 ? 27.408 4.413 -22.819 1.00 92.44 518 GLY A N 1
ATOM 4009 C CA . GLY A 1 518 ? 28.840 4.676 -22.821 1.00 92.44 518 GLY A CA 1
ATOM 4010 C C . GLY A 1 518 ? 29.678 3.497 -23.287 1.00 92.44 518 GLY A C 1
ATOM 4011 O O . GLY A 1 518 ? 29.167 2.425 -23.600 1.00 92.44 518 GLY A O 1
ATOM 4012 N N . VAL A 1 519 ? 30.992 3.704 -23.323 1.00 93.62 519 VAL A N 1
ATOM 4013 C CA . VAL A 1 519 ? 31.981 2.644 -23.548 1.00 93.62 519 VAL A CA 1
ATOM 4014 C C . VAL A 1 519 ? 32.687 2.317 -22.244 1.00 93.62 519 VAL A C 1
ATOM 4016 O O . VAL A 1 519 ? 33.062 3.217 -21.489 1.00 93.62 519 VAL A O 1
ATOM 4019 N N . THR A 1 520 ? 32.898 1.028 -22.001 1.00 91.25 520 THR A N 1
ATOM 4020 C CA . THR A 1 520 ? 33.564 0.523 -20.801 1.00 91.25 520 THR A CA 1
ATOM 4021 C C . THR A 1 520 ? 34.379 -0.740 -21.086 1.00 91.25 520 THR A C 1
ATOM 4023 O O . THR A 1 520 ? 34.272 -1.336 -22.161 1.00 91.25 520 THR A O 1
ATOM 4026 N N . ASP A 1 521 ? 35.229 -1.129 -20.138 1.00 87.75 521 ASP A N 1
ATOM 4027 C CA . ASP A 1 521 ? 35.902 -2.426 -20.135 1.00 87.75 521 ASP A CA 1
ATOM 4028 C C . ASP A 1 521 ? 35.143 -3.441 -19.264 1.00 87.75 521 ASP A C 1
ATOM 4030 O O . ASP A 1 521 ? 34.134 -3.130 -18.637 1.00 87.75 521 ASP A O 1
ATOM 4034 N N . ALA A 1 522 ? 35.638 -4.677 -19.203 1.00 82.38 522 ALA A N 1
ATOM 4035 C CA . ALA A 1 522 ? 35.025 -5.745 -18.409 1.00 82.38 522 ALA A CA 1
ATOM 4036 C C . ALA A 1 522 ? 34.887 -5.460 -16.900 1.00 82.38 522 ALA A C 1
ATOM 4038 O O . ALA A 1 522 ? 34.206 -6.220 -16.218 1.00 82.38 522 ALA A O 1
ATOM 4039 N N . SER A 1 523 ? 35.574 -4.448 -16.356 1.00 79.19 523 SER A N 1
ATOM 4040 C CA . SER A 1 523 ? 35.454 -4.094 -14.938 1.00 79.19 523 SER A CA 1
ATOM 4041 C C . SER A 1 523 ? 34.257 -3.193 -14.648 1.00 79.19 523 SER A C 1
ATOM 4043 O O . SER A 1 523 ? 33.863 -3.099 -13.493 1.00 79.19 523 SER A O 1
ATOM 4045 N N . LEU A 1 524 ? 33.698 -2.534 -15.672 1.00 75.19 524 LEU A N 1
ATOM 4046 C CA . LEU A 1 524 ? 32.703 -1.462 -15.548 1.00 75.19 524 LEU A CA 1
ATOM 4047 C C . LEU A 1 524 ? 33.183 -0.232 -14.738 1.00 75.19 524 LEU A C 1
ATOM 4049 O O . LEU A 1 524 ? 32.429 0.724 -14.582 1.00 75.19 524 LEU A O 1
ATOM 4053 N N . ASP A 1 525 ? 34.445 -0.195 -14.282 1.00 76.06 525 ASP A N 1
ATOM 4054 C CA . ASP A 1 525 ? 34.991 0.896 -13.456 1.00 76.06 525 ASP A CA 1
ATOM 4055 C C . ASP A 1 525 ? 35.209 2.193 -14.256 1.00 76.06 525 ASP A C 1
ATOM 4057 O O . ASP A 1 525 ? 35.231 3.293 -13.700 1.00 76.06 525 ASP A O 1
ATOM 4061 N N . SER A 1 526 ? 35.434 2.073 -15.567 1.00 82.62 526 SER A N 1
ATOM 4062 C CA . SER A 1 526 ? 35.657 3.208 -16.467 1.00 82.62 526 SER A CA 1
ATOM 4063 C C . SER A 1 526 ? 34.471 3.363 -17.408 1.00 82.62 526 SER A C 1
ATOM 4065 O O . SER A 1 526 ? 34.253 2.498 -18.249 1.00 82.62 526 SER A O 1
ATOM 4067 N N . PHE A 1 527 ? 33.734 4.466 -17.301 1.00 88.00 527 PHE A N 1
ATOM 4068 C CA . PHE A 1 527 ? 32.571 4.756 -18.140 1.00 88.00 527 PHE A CA 1
ATOM 4069 C C . PHE A 1 527 ? 32.809 6.033 -18.951 1.00 88.00 527 PHE A C 1
ATOM 4071 O O . PHE A 1 527 ? 33.033 7.108 -18.391 1.00 88.00 527 PHE A O 1
ATOM 4078 N N . TYR A 1 528 ? 32.803 5.901 -20.278 1.00 90.50 528 TYR A N 1
ATOM 4079 C CA . TYR A 1 528 ? 32.978 7.010 -21.214 1.00 90.50 528 TYR A CA 1
ATOM 4080 C C . TYR A 1 528 ? 31.659 7.273 -21.937 1.00 90.50 528 TYR A C 1
ATOM 4082 O O . TYR A 1 528 ? 31.294 6.521 -22.840 1.00 90.50 528 TYR A O 1
ATOM 4090 N N . GLU A 1 529 ? 30.955 8.329 -21.530 1.00 88.50 529 GLU A N 1
ATOM 4091 C CA . GLU A 1 529 ? 29.684 8.756 -22.129 1.00 88.50 529 GLU A CA 1
ATOM 4092 C C . GLU A 1 529 ? 29.821 9.128 -23.610 1.00 88.50 529 GLU A C 1
ATOM 4094 O O . GLU A 1 529 ? 30.912 9.435 -24.113 1.00 88.50 529 GLU A O 1
ATOM 4099 N N . TYR A 1 530 ? 28.692 9.103 -24.321 1.00 85.88 530 TYR A N 1
ATOM 4100 C CA . TYR A 1 530 ? 28.640 9.563 -25.704 1.00 85.88 530 TYR A CA 1
ATOM 4101 C C . TYR A 1 530 ? 29.041 11.044 -25.813 1.00 85.88 530 TYR A C 1
ATOM 4103 O O . TYR A 1 530 ? 28.793 11.868 -24.935 1.00 85.88 530 TYR A O 1
ATOM 4111 N N . ALA A 1 531 ? 29.689 11.385 -26.921 1.00 81.94 531 ALA A N 1
ATOM 4112 C CA . ALA A 1 531 ? 30.140 12.723 -27.249 1.00 81.94 531 ALA A CA 1
ATOM 4113 C C . ALA A 1 531 ? 29.236 13.341 -28.321 1.00 81.94 531 ALA A C 1
ATOM 4115 O O . ALA A 1 531 ? 29.047 12.782 -29.407 1.00 81.94 531 ALA A O 1
ATOM 4116 N N . GLU A 1 532 ? 28.748 14.549 -28.051 1.00 73.31 532 GLU A N 1
ATOM 4117 C CA . GLU A 1 532 ? 28.093 15.388 -29.052 1.00 73.31 532 GLU A CA 1
ATOM 4118 C C . GLU A 1 532 ? 29.139 16.114 -29.908 1.00 73.31 532 GLU A C 1
ATOM 4120 O O . GLU A 1 532 ? 29.876 16.993 -29.452 1.00 73.31 532 GLU A O 1
ATOM 4125 N N . LEU A 1 533 ? 29.220 15.746 -31.183 1.00 73.25 533 LEU A N 1
ATOM 4126 C CA . LEU A 1 533 ? 30.183 16.261 -32.144 1.00 73.25 533 LEU A CA 1
ATOM 4127 C C . LEU A 1 533 ? 29.477 17.203 -33.117 1.00 73.25 533 LEU A C 1
ATOM 4129 O O . LEU A 1 533 ? 28.523 16.855 -33.804 1.00 73.25 533 LEU A O 1
ATOM 4133 N N . ILE A 1 534 ? 29.985 18.423 -33.244 1.00 63.94 534 ILE A N 1
ATOM 4134 C CA . ILE A 1 534 ? 29.400 19.403 -34.161 1.00 63.94 534 ILE A CA 1
ATOM 4135 C C . ILE A 1 534 ? 29.485 18.886 -35.609 1.00 63.94 534 ILE A C 1
ATOM 4137 O O . ILE A 1 534 ? 30.576 18.734 -36.159 1.00 63.94 534 ILE A O 1
ATOM 4141 N N . GLY A 1 535 ? 28.327 18.698 -36.249 1.00 57.88 535 GLY A N 1
ATOM 4142 C CA . GLY A 1 535 ? 28.213 18.459 -37.689 1.00 57.88 535 GLY A CA 1
ATOM 4143 C C . GLY A 1 535 ? 28.078 17.002 -38.135 1.00 57.88 535 GLY A C 1
ATOM 4144 O O . GLY A 1 535 ? 28.200 16.768 -39.333 1.00 57.88 535 GLY A O 1
ATOM 4145 N N . MET A 1 536 ? 27.829 16.038 -37.241 1.00 65.38 536 MET A N 1
ATOM 4146 C CA . MET A 1 536 ? 27.324 14.716 -37.665 1.00 65.38 536 MET A CA 1
ATOM 4147 C C . MET A 1 536 ? 25.854 14.860 -38.064 1.00 65.38 536 MET A C 1
ATOM 4149 O O . MET A 1 536 ? 25.070 15.469 -37.341 1.00 65.38 536 MET A O 1
ATOM 4153 N N . SER A 1 537 ? 25.519 14.392 -39.267 1.00 59.12 537 SER A N 1
ATOM 4154 C CA . SER A 1 537 ? 24.176 14.522 -39.842 1.00 59.12 537 SER A CA 1
ATOM 4155 C C . SER A 1 537 ? 23.191 13.493 -39.299 1.00 59.12 537 SER A C 1
ATOM 4157 O O . SER A 1 537 ? 22.000 13.772 -39.292 1.00 59.12 537 SER A O 1
ATOM 4159 N N . ASP A 1 538 ? 23.703 12.352 -38.834 1.00 68.38 538 ASP A N 1
ATOM 4160 C CA . ASP A 1 538 ? 22.930 11.173 -38.436 1.00 68.38 538 ASP A CA 1
ATOM 4161 C C . ASP A 1 538 ? 23.029 10.989 -36.903 1.00 68.38 538 ASP A C 1
ATOM 4163 O O . ASP A 1 538 ? 23.254 9.883 -36.418 1.00 68.38 538 ASP A O 1
ATOM 4167 N N . TYR A 1 539 ? 22.990 12.089 -36.134 1.00 74.62 539 TYR A N 1
ATOM 4168 C CA . TYR A 1 539 ? 23.020 12.039 -34.664 1.00 74.62 539 TYR A CA 1
ATOM 4169 C C . TYR A 1 539 ? 21.713 11.455 -34.135 1.00 74.62 539 TYR A C 1
ATOM 4171 O O . TYR A 1 539 ? 20.655 11.969 -34.464 1.00 74.62 539 TYR A O 1
ATOM 4179 N N . LEU A 1 540 ? 21.804 10.425 -33.292 1.00 79.94 540 LEU A N 1
ATOM 4180 C CA . LEU A 1 540 ? 20.625 9.781 -32.702 1.00 79.94 540 LEU A CA 1
ATOM 4181 C C . LEU A 1 540 ? 20.164 10.432 -31.383 1.00 79.94 540 LEU A C 1
ATOM 4183 O O . LEU A 1 540 ? 19.052 10.203 -30.928 1.00 79.94 540 LEU A O 1
ATOM 4187 N N . SER A 1 541 ? 21.026 11.215 -30.729 1.00 78.50 541 SER A N 1
ATOM 4188 C CA . SER A 1 541 ? 20.739 11.834 -29.429 1.00 78.50 541 SER A CA 1
ATOM 4189 C C . SER A 1 541 ? 19.787 13.026 -29.541 1.00 78.50 541 SER A C 1
ATOM 4191 O O . SER A 1 541 ? 19.943 13.860 -30.430 1.00 78.50 541 SER A O 1
ATOM 4193 N N . SER A 1 542 ? 18.914 13.186 -28.546 1.00 81.50 542 SER A N 1
ATOM 4194 C CA . SER A 1 542 ? 17.869 14.215 -28.463 1.00 81.50 542 SER A CA 1
ATOM 4195 C C . SER A 1 542 ? 16.786 14.127 -29.549 1.00 81.50 542 SER A C 1
ATOM 4197 O O . SER A 1 542 ? 16.100 15.120 -29.800 1.00 81.50 542 SER A O 1
ATOM 4199 N N . GLU A 1 543 ? 16.609 12.951 -30.156 1.00 84.75 543 GLU A N 1
ATOM 4200 C CA . GLU A 1 543 ? 15.472 12.665 -31.031 1.00 84.75 543 GLU A CA 1
ATOM 4201 C C . GLU A 1 543 ? 14.223 12.388 -30.187 1.00 84.75 543 GLU A C 1
ATOM 4203 O O . GLU A 1 543 ? 14.249 11.595 -29.243 1.00 84.75 543 GLU A O 1
ATOM 4208 N N . LEU A 1 544 ? 13.144 13.098 -30.508 1.00 90.12 544 LEU A N 1
ATOM 4209 C CA . LEU A 1 544 ? 11.838 12.964 -29.873 1.00 90.12 544 LEU A CA 1
ATOM 4210 C C . LEU A 1 544 ? 11.020 11.979 -30.703 1.00 90.12 544 LEU A C 1
ATOM 4212 O O . LEU A 1 544 ? 10.758 12.262 -31.871 1.00 90.12 544 LEU A O 1
ATOM 4216 N N . LEU A 1 545 ? 10.662 10.842 -30.111 1.00 93.19 545 LEU A N 1
ATOM 4217 C CA . LEU A 1 545 ? 10.034 9.729 -30.816 1.00 93.19 545 LEU A CA 1
ATOM 4218 C C . LEU A 1 545 ? 8.665 9.424 -30.221 1.00 93.19 545 LEU A C 1
ATOM 4220 O O . LEU A 1 545 ? 8.529 9.237 -29.010 1.00 93.19 545 LEU A O 1
ATOM 4224 N N . GLU A 1 546 ? 7.656 9.334 -31.080 1.00 95.00 546 GLU A N 1
ATOM 4225 C CA . GLU A 1 546 ? 6.316 8.874 -30.710 1.00 95.00 546 GLU A CA 1
ATOM 4226 C C . GLU A 1 546 ? 6.316 7.355 -30.429 1.00 95.00 546 GLU A C 1
ATOM 4228 O O . GLU A 1 546 ? 7.184 6.633 -30.931 1.00 95.00 546 GLU A O 1
ATOM 4233 N N . PRO A 1 547 ? 5.343 6.814 -29.671 1.00 93.69 547 PRO A N 1
ATOM 4234 C CA . PRO A 1 547 ? 5.225 5.371 -29.460 1.00 93.69 547 PRO A CA 1
ATOM 4235 C C . PRO A 1 547 ? 5.203 4.576 -30.775 1.00 93.69 547 PRO A C 1
ATOM 4237 O O . PRO A 1 547 ? 4.376 4.814 -31.661 1.00 93.69 547 PRO A O 1
ATOM 4240 N N . GLY A 1 548 ? 6.107 3.606 -30.891 1.00 94.00 548 GLY A N 1
ATOM 4241 C CA . GLY A 1 548 ? 6.321 2.771 -32.073 1.00 94.00 548 GLY A CA 1
ATOM 4242 C C . GLY A 1 548 ? 7.136 3.427 -33.193 1.00 94.00 548 GLY A C 1
ATOM 4243 O O . GLY A 1 548 ? 7.331 2.796 -34.235 1.00 94.00 548 GLY A O 1
ATOM 4244 N N . GLU A 1 549 ? 7.595 4.668 -33.023 1.00 96.75 549 GLU A N 1
ATOM 4245 C CA . GLU A 1 549 ? 8.508 5.322 -33.958 1.00 96.75 549 GLU A CA 1
ATOM 4246 C C . GLU A 1 549 ? 9.936 4.803 -33.768 1.00 96.75 549 GLU A C 1
ATOM 4248 O O . GLU A 1 549 ? 10.395 4.585 -32.643 1.00 96.75 549 GLU A O 1
ATOM 4253 N N . SER A 1 550 ? 10.629 4.602 -34.890 1.00 95.50 550 SER A N 1
ATOM 4254 C CA . SER A 1 550 ? 12.003 4.111 -34.928 1.00 95.50 550 SER A CA 1
ATOM 4255 C C . SER A 1 550 ? 12.892 5.079 -35.689 1.00 95.50 550 SER A C 1
ATOM 4257 O O . SER A 1 550 ? 12.545 5.493 -36.796 1.00 95.50 550 SER A O 1
ATOM 4259 N N . GLU A 1 551 ? 14.078 5.334 -35.151 1.00 95.12 551 GLU A N 1
ATOM 4260 C CA . GLU A 1 551 ? 15.145 6.067 -35.827 1.00 95.12 551 GLU A CA 1
ATOM 4261 C C . GLU A 1 551 ? 16.446 5.261 -35.820 1.00 95.12 551 GLU A C 1
ATOM 4263 O O . GLU A 1 551 ? 16.694 4.413 -34.960 1.00 95.12 551 GLU A O 1
ATOM 4268 N N . GLU A 1 552 ? 17.289 5.504 -36.818 1.00 94.00 552 GLU A N 1
ATOM 4269 C CA . GLU A 1 552 ? 18.592 4.857 -36.956 1.00 94.00 552 GLU A CA 1
ATOM 4270 C C . GLU A 1 552 ? 19.666 5.923 -37.133 1.00 94.00 552 GLU A C 1
ATOM 4272 O O . GLU A 1 552 ? 19.588 6.766 -38.028 1.00 94.00 552 GLU A O 1
ATOM 4277 N N . GLY A 1 553 ? 20.709 5.851 -36.314 1.00 90.81 553 GLY A N 1
ATOM 4278 C CA . GLY A 1 553 ? 21.758 6.856 -36.316 1.00 90.81 553 GLY A CA 1
ATOM 4279 C C . GLY A 1 553 ? 23.063 6.357 -35.729 1.00 90.81 553 GLY A C 1
ATOM 4280 O O . GLY A 1 553 ? 23.222 5.192 -35.356 1.00 90.81 553 GLY A O 1
ATOM 4281 N N . ASP A 1 554 ? 24.023 7.268 -35.678 1.00 89.75 554 ASP A N 1
ATOM 4282 C CA . ASP A 1 554 ? 25.342 7.017 -35.134 1.00 89.75 554 ASP A CA 1
ATOM 4283 C C . ASP A 1 554 ? 25.482 7.673 -33.746 1.00 89.75 554 ASP A C 1
ATOM 4285 O O . ASP A 1 554 ? 25.021 8.792 -33.506 1.00 89.75 554 ASP A O 1
ATOM 4289 N N . LEU A 1 555 ? 26.191 6.998 -32.842 1.00 90.75 555 LEU A N 1
ATOM 4290 C CA . LEU A 1 555 ? 26.736 7.556 -31.606 1.00 90.75 555 LEU A CA 1
ATOM 4291 C C . LEU A 1 555 ? 28.262 7.491 -31.654 1.00 90.75 555 LEU A C 1
ATOM 4293 O O . LEU A 1 555 ? 28.843 6.564 -32.222 1.00 90.75 555 LEU A O 1
ATOM 4297 N N . ALA A 1 556 ? 28.928 8.473 -31.053 1.00 90.56 556 ALA A N 1
ATOM 4298 C CA . ALA A 1 556 ? 30.382 8.525 -30.976 1.00 90.56 556 ALA A CA 1
ATOM 4299 C C . ALA A 1 556 ? 30.826 8.681 -29.523 1.00 90.56 556 ALA A C 1
ATOM 4301 O O . ALA A 1 556 ? 30.242 9.470 -28.794 1.00 90.56 556 ALA A O 1
ATOM 4302 N N . PHE A 1 557 ? 31.879 7.980 -29.117 1.00 92.25 557 PHE A N 1
ATOM 4303 C CA . PHE A 1 557 ? 32.421 7.999 -27.756 1.00 92.25 557 PHE A CA 1
ATOM 4304 C C . PHE A 1 557 ? 33.912 8.316 -27.824 1.00 92.25 557 PHE A C 1
ATOM 4306 O O . PHE A 1 557 ? 34.644 7.623 -28.532 1.00 92.25 557 PHE A O 1
ATOM 4313 N N . GLU A 1 558 ? 34.385 9.353 -27.130 1.00 93.00 558 GLU A N 1
ATOM 4314 C CA . GLU A 1 558 ? 35.819 9.667 -27.087 1.00 93.00 558 GLU A CA 1
ATOM 4315 C C . GLU A 1 558 ? 36.503 8.891 -25.961 1.00 93.00 558 GLU A C 1
ATOM 4317 O O . GLU A 1 558 ? 36.295 9.179 -24.784 1.00 93.00 558 GLU A O 1
ATOM 4322 N N . VAL A 1 559 ? 37.349 7.925 -26.319 1.00 92.62 559 VAL A N 1
ATOM 4323 C CA . VAL A 1 559 ? 37.997 7.023 -25.360 1.00 92.62 559 VAL A CA 1
ATOM 4324 C C . VAL A 1 559 ? 39.527 7.086 -25.456 1.00 92.62 559 VAL A C 1
ATOM 4326 O O . VAL A 1 559 ? 40.071 7.279 -26.549 1.00 92.62 559 VAL A O 1
ATOM 4329 N N . PRO A 1 560 ? 40.268 6.902 -24.347 1.00 92.56 560 PRO A N 1
ATOM 4330 C CA . PRO A 1 560 ? 41.726 6.844 -24.374 1.00 92.56 560 PRO A CA 1
ATOM 4331 C C . PRO A 1 560 ? 42.252 5.651 -25.179 1.00 92.56 560 PRO A C 1
ATOM 4333 O O . PRO A 1 560 ? 41.774 4.527 -25.041 1.00 92.56 560 PRO A O 1
ATOM 4336 N N . GLU A 1 561 ? 43.328 5.848 -25.940 1.00 90.62 561 GLU A N 1
ATOM 4337 C CA . GLU A 1 561 ? 44.003 4.766 -26.673 1.00 90.62 561 GLU A CA 1
ATOM 4338 C C . GLU A 1 561 ? 44.512 3.660 -25.739 1.00 90.62 561 GLU A C 1
ATOM 4340 O O . GLU A 1 561 ? 44.605 2.506 -26.145 1.00 90.62 561 GLU A O 1
ATOM 4345 N N . THR A 1 562 ? 44.807 3.988 -24.477 1.00 89.06 562 THR A N 1
ATOM 4346 C CA . THR A 1 562 ? 45.208 3.005 -23.462 1.00 89.06 562 THR A CA 1
ATOM 4347 C C . THR A 1 562 ? 44.100 2.014 -23.119 1.00 89.06 562 THR A C 1
ATOM 4349 O O . THR A 1 562 ? 44.420 0.888 -22.759 1.00 89.06 562 THR A O 1
ATOM 4352 N N . LEU A 1 563 ? 42.829 2.419 -23.234 1.00 88.19 563 LEU A N 1
ATOM 4353 C CA . LEU A 1 563 ? 41.675 1.536 -23.055 1.00 88.19 563 LEU A CA 1
ATOM 4354 C C . LEU A 1 563 ? 41.557 0.581 -24.251 1.00 88.19 563 LEU A C 1
ATOM 4356 O O . LEU A 1 563 ? 41.471 -0.628 -24.081 1.00 88.19 563 LEU A O 1
ATOM 4360 N N . LEU A 1 564 ? 41.656 1.129 -25.467 1.00 85.38 564 LEU A N 1
ATOM 4361 C CA . LEU A 1 564 ? 41.551 0.390 -26.733 1.00 85.38 564 LEU A CA 1
ATOM 4362 C C . LEU A 1 564 ? 42.682 -0.620 -26.968 1.00 85.38 564 LEU A C 1
ATOM 4364 O O . LEU A 1 564 ? 42.503 -1.592 -27.693 1.00 85.38 564 LEU A O 1
ATOM 4368 N N . GLN A 1 565 ? 43.860 -0.362 -26.397 1.00 82.38 565 GLN A N 1
ATOM 4369 C CA . GLN A 1 565 ? 45.040 -1.230 -26.487 1.00 82.38 565 GLN A CA 1
ATOM 4370 C C . GLN A 1 565 ? 45.150 -2.216 -25.314 1.00 82.38 565 GLN A C 1
ATOM 4372 O O . GLN A 1 565 ? 46.140 -2.947 -25.235 1.00 82.38 565 GLN A O 1
ATOM 4377 N N . GLY A 1 566 ? 44.196 -2.195 -24.378 1.00 77.81 566 GLY A N 1
ATOM 4378 C CA . GLY A 1 566 ? 44.155 -3.119 -23.250 1.00 77.81 566 GLY A CA 1
ATOM 4379 C C . GLY A 1 566 ? 43.844 -4.555 -23.681 1.00 77.81 566 GLY A C 1
ATOM 4380 O O . GLY A 1 566 ? 43.275 -4.792 -24.741 1.00 77.81 566 GLY A O 1
ATOM 4381 N N . ASP A 1 567 ? 44.201 -5.523 -22.834 1.00 79.62 567 ASP A N 1
ATOM 4382 C CA . ASP A 1 567 ? 43.879 -6.945 -23.054 1.00 79.62 567 ASP A CA 1
ATOM 4383 C C . ASP A 1 567 ? 42.430 -7.298 -22.638 1.00 79.62 567 ASP A C 1
ATOM 4385 O O . ASP A 1 567 ? 41.979 -8.427 -22.845 1.00 79.62 567 ASP A O 1
ATOM 4389 N N . SER A 1 568 ? 41.711 -6.358 -22.013 1.00 83.69 568 SER A N 1
ATOM 4390 C CA . SER A 1 568 ? 40.323 -6.531 -21.575 1.00 83.69 568 SER A CA 1
ATOM 4391 C C . SER A 1 568 ? 39.349 -6.324 -22.741 1.00 83.69 568 SER A C 1
ATOM 4393 O O . SER A 1 568 ? 39.556 -5.406 -23.536 1.00 83.69 568 SER A O 1
ATOM 4395 N N . PRO A 1 569 ? 38.268 -7.121 -22.842 1.00 86.44 569 PRO A N 1
ATOM 4396 C CA . PRO A 1 569 ? 37.216 -6.855 -23.815 1.00 86.44 569 PRO A CA 1
ATOM 4397 C C . PRO A 1 569 ? 36.532 -5.519 -23.505 1.00 86.44 569 PRO A C 1
ATOM 4399 O O . PRO A 1 569 ? 36.450 -5.107 -22.343 1.00 86.44 569 PRO A O 1
ATOM 4402 N N . LEU A 1 570 ? 36.064 -4.860 -24.563 1.00 90.56 570 LEU A N 1
ATOM 4403 C CA . LEU A 1 570 ? 35.367 -3.582 -24.495 1.00 90.56 570 LEU A CA 1
ATOM 4404 C C . LEU A 1 570 ? 33.910 -3.749 -24.887 1.00 90.56 570 LEU A C 1
ATOM 4406 O O . LEU A 1 570 ? 33.586 -4.550 -25.767 1.00 90.56 570 LEU A O 1
ATOM 4410 N N . TYR A 1 571 ? 33.065 -2.932 -24.276 1.00 93.00 571 TYR A N 1
ATOM 4411 C CA . TYR A 1 571 ? 31.628 -2.975 -24.467 1.00 93.00 571 TYR A CA 1
ATOM 4412 C C . TYR A 1 571 ? 31.074 -1.580 -24.711 1.00 93.00 571 TYR A C 1
ATOM 4414 O O . TYR A 1 571 ? 31.553 -0.602 -24.131 1.00 93.00 571 TYR A O 1
ATOM 4422 N N . ILE A 1 572 ? 30.038 -1.506 -25.542 1.00 93.75 572 ILE A N 1
ATOM 4423 C CA . ILE A 1 572 ? 29.053 -0.431 -25.444 1.00 93.75 572 ILE A CA 1
ATOM 4424 C C . ILE A 1 572 ? 28.069 -0.879 -24.373 1.00 93.75 572 ILE A C 1
ATOM 4426 O O . ILE A 1 572 ? 27.482 -1.948 -24.504 1.00 93.75 572 ILE A O 1
ATOM 4430 N N . VAL A 1 573 ? 27.919 -0.092 -23.315 1.00 93.44 573 VAL A N 1
ATOM 4431 C CA . VAL A 1 573 ? 27.011 -0.381 -22.206 1.00 93.44 573 VAL A CA 1
ATOM 4432 C C . VAL A 1 573 ? 25.857 0.611 -22.212 1.00 93.44 573 VAL A C 1
ATOM 4434 O O . VAL A 1 573 ? 26.067 1.814 -22.383 1.00 93.44 573 VAL A O 1
ATOM 4437 N N . VAL A 1 574 ? 24.651 0.092 -22.026 1.00 92.88 574 VAL A N 1
ATOM 4438 C CA . VAL A 1 574 ? 23.412 0.836 -21.823 1.00 92.88 574 VAL A CA 1
ATOM 4439 C C . VAL A 1 574 ? 22.948 0.563 -20.398 1.00 92.88 574 VAL A C 1
ATOM 4441 O O . VAL A 1 574 ? 22.868 -0.591 -19.984 1.00 92.88 574 VAL A O 1
ATOM 4444 N N . ILE A 1 575 ? 22.666 1.622 -19.649 1.00 89.12 575 ILE A N 1
ATOM 4445 C CA . ILE A 1 575 ? 22.215 1.560 -18.260 1.00 89.12 575 ILE A CA 1
ATOM 4446 C C . ILE A 1 575 ? 20.891 2.309 -18.167 1.00 89.12 575 ILE A C 1
ATOM 4448 O O . ILE A 1 575 ? 20.820 3.463 -18.584 1.00 89.12 575 ILE A O 1
ATOM 4452 N N . CYS A 1 576 ? 19.863 1.675 -17.614 1.00 86.94 576 CYS A N 1
ATOM 4453 C CA . CYS A 1 576 ? 18.605 2.319 -17.249 1.00 86.94 576 CYS A CA 1
ATOM 4454 C C . CYS A 1 576 ? 18.180 1.818 -15.871 1.00 86.94 576 CYS A C 1
ATOM 4456 O O . CYS A 1 576 ? 17.692 0.696 -15.740 1.00 86.94 576 CYS A O 1
ATOM 4458 N N . GLY A 1 577 ? 18.418 2.621 -14.832 1.00 82.44 577 GLY A N 1
ATOM 4459 C CA . GLY A 1 577 ? 18.199 2.164 -13.460 1.00 82.44 577 GLY A CA 1
ATOM 4460 C C . GLY A 1 577 ? 19.090 0.968 -13.114 1.00 82.44 577 GLY A C 1
ATOM 4461 O O . GLY A 1 577 ? 20.312 1.040 -13.254 1.00 82.44 577 GLY A O 1
ATOM 4462 N N . TYR A 1 578 ? 18.474 -0.148 -12.710 1.00 81.19 578 TYR A N 1
ATOM 4463 C CA . TYR A 1 578 ? 19.163 -1.426 -12.464 1.00 81.19 578 TYR A CA 1
ATOM 4464 C C . TYR A 1 578 ? 19.278 -2.331 -13.705 1.00 81.19 578 TYR A C 1
ATOM 4466 O O . TYR A 1 578 ? 19.893 -3.393 -13.621 1.00 81.19 578 TYR A O 1
ATOM 4474 N N . GLN A 1 579 ? 18.731 -1.933 -14.859 1.00 87.12 579 GLN A N 1
ATOM 4475 C CA . GLN A 1 579 ? 18.944 -2.654 -16.114 1.00 87.12 579 GLN A CA 1
ATOM 4476 C C . GLN A 1 579 ? 20.296 -2.265 -16.710 1.00 87.12 579 GLN A C 1
ATOM 4478 O O . GLN A 1 579 ? 20.533 -1.095 -17.019 1.00 87.12 579 GLN A O 1
ATOM 4483 N N . ILE A 1 580 ? 21.175 -3.252 -16.890 1.00 89.19 580 ILE A N 1
ATOM 4484 C CA . ILE A 1 580 ? 22.489 -3.077 -17.510 1.00 89.19 580 ILE A CA 1
ATOM 4485 C C . ILE A 1 580 ? 22.596 -4.038 -18.684 1.00 89.19 580 ILE A C 1
ATOM 4487 O O . ILE A 1 580 ? 22.471 -5.250 -18.528 1.00 89.19 580 ILE A O 1
ATOM 4491 N N . VAL A 1 581 ? 22.857 -3.479 -19.860 1.00 92.94 581 VAL A N 1
ATOM 4492 C CA . VAL A 1 581 ? 23.037 -4.229 -21.097 1.00 92.94 581 VAL A CA 1
ATOM 4493 C C . VAL A 1 581 ? 24.374 -3.874 -21.719 1.00 92.94 581 VAL A C 1
ATOM 4495 O O . VAL A 1 581 ? 24.715 -2.701 -21.845 1.00 92.94 581 VAL A O 1
ATOM 4498 N N . VAL A 1 582 ? 25.131 -4.882 -22.138 1.00 93.44 582 VAL A N 1
ATOM 4499 C CA . VAL A 1 582 ? 26.424 -4.734 -22.799 1.00 93.44 582 VAL A CA 1
ATOM 4500 C C . VAL A 1 582 ? 26.409 -5.356 -24.191 1.00 93.44 582 VAL A C 1
ATOM 4502 O O . VAL A 1 582 ? 25.953 -6.477 -24.404 1.00 93.44 582 VAL A O 1
ATOM 4505 N N . PHE A 1 583 ? 26.988 -4.632 -25.143 1.00 93.62 583 PHE A N 1
ATOM 4506 C CA . PHE A 1 583 ? 27.256 -5.111 -26.490 1.00 93.62 583 PHE A CA 1
ATOM 4507 C C . PHE A 1 583 ? 28.769 -5.187 -26.711 1.00 93.62 583 PHE A C 1
ATOM 4509 O O . PHE A 1 583 ? 29.455 -4.163 -26.593 1.00 93.62 583 PHE A O 1
ATOM 4516 N N . PRO A 1 584 ? 29.327 -6.362 -27.046 1.00 90.62 584 PRO A N 1
ATOM 4517 C CA . PRO A 1 584 ? 30.759 -6.518 -27.235 1.00 90.62 584 PRO A CA 1
ATOM 4518 C C . PRO A 1 584 ? 31.241 -5.759 -28.476 1.00 90.62 584 PRO A C 1
ATOM 4520 O O . PRO A 1 584 ? 30.738 -5.935 -29.589 1.00 90.62 584 PRO A O 1
ATOM 4523 N N . ILE A 1 585 ? 32.281 -4.948 -28.294 1.00 86.00 585 ILE A N 1
ATOM 4524 C CA . ILE A 1 585 ? 32.974 -4.256 -29.379 1.00 86.00 585 ILE A CA 1
ATOM 4525 C C . ILE A 1 585 ? 34.027 -5.210 -29.941 1.00 86.00 585 ILE A C 1
ATOM 4527 O O . ILE A 1 585 ? 34.866 -5.743 -29.211 1.00 86.00 585 ILE A O 1
ATOM 4531 N N . GLN A 1 586 ? 34.036 -5.408 -31.259 1.00 68.62 586 GLN A N 1
ATOM 4532 C CA . GLN A 1 586 ? 35.132 -6.137 -31.894 1.00 68.62 586 GLN A CA 1
ATOM 4533 C C . GLN A 1 586 ? 36.405 -5.281 -31.862 1.00 68.62 586 GLN A C 1
ATOM 4535 O O . GLN A 1 586 ? 36.567 -4.356 -32.658 1.00 68.62 586 GLN A O 1
ATOM 4540 N N . ALA A 1 587 ? 37.314 -5.590 -30.935 1.00 54.50 587 ALA A N 1
ATOM 4541 C CA . ALA A 1 587 ? 38.679 -5.078 -30.971 1.00 54.50 587 ALA A CA 1
ATOM 4542 C C . ALA A 1 587 ? 39.421 -5.647 -32.199 1.00 54.50 587 ALA A C 1
ATOM 4544 O O . ALA A 1 587 ? 39.218 -6.805 -32.575 1.00 54.50 587 ALA A O 1
ATOM 4545 N N . LEU A 1 588 ? 40.246 -4.810 -32.839 1.00 45.78 588 LEU A N 1
ATOM 4546 C CA . LEU A 1 588 ? 41.020 -5.135 -34.049 1.00 45.78 588 LEU A CA 1
ATOM 4547 C C . LEU A 1 588 ? 42.056 -6.250 -33.855 1.00 45.78 588 LEU A C 1
ATOM 4549 O O . LEU A 1 588 ? 42.769 -6.227 -32.827 1.00 45.78 588 LEU A O 1
#

Secondary structure (DSSP, 8-state):
-------SSSTTTSSSSS-SSPPPHHHHHHHHHHHHS-HHHHHHHHGGGS-HHHHHHHHH-TT--HHHHHHHHHHHHHHHHHHHHHH-HHHHHHHTSSSSHHHHHHHTS--TTHHHHHHHHHTTHHHHHHHHHHHHHHT--STTHHHHHHHH-----HHHHHHHHHHSPTTSHHHHHHHHHHHHHHHH-GGGHHHHHHHHHHTTTTTT--HHHHHHHHT-GGG-EESSHHHHHHHHHHIIIIIHHHHHHHH-GGGTEEE-TTT--EEE-S--EEEE-S----PPP-STT--SS---TT--EEEEEE-TTTTTSTTPPPSEEEEHHHHHTS-TTT--SSGGG-SEEEEEEEEEEEEEEEEPTTT--EEEEEEEEEEEEEEEEETTTTEEEEEEEEEEEPPPS-S-SSTT--PPPPPPP--HHHHHHHHHTTT-GGGSGGGS--STT--B--TT-EEEETTEEEEEEEEEEESEEEETTEEEEPPTTEEEEEEEEEEEE-SSS-EEES-SS-SS--EEEEEEETTS---EEB---TT-SSB-TTEEE-TT-EEEEEEEEEEEHHHHTSSS-EEEEEEETTEEEEEE----

Foldseek 3Di:
DDDDDDDDPPPPVVVVPPPPDDDQLLRVLLVVCLVVLHSLVSCLVCLVPRDLVSLVVLVVDPPRQLLSLLSSLLNLLSSQLSVQLVPDVVLVVQCPDPDVSVLLSLLPTDRPPSQVSLQVSLQCCLVPVVSSVVSCVVSCPPVNSLLSSLSSPLDHAQSSLVSLVVSQDPPDPSSVSSVVSSVVSCLQNVLCCLGHVQVCQVVCVCVPPDPVSVLNRQQPQVRAEDADPLSVLSSLCSCQVHNVVSVCVRPNPVSQWDQDPFARDIFGDSLHKHHYNDDDDADDDDDPPADLDDDQVLFAEWEKEAEPCPPPDDPDDHRIITRSRLLSRDDPSHHDSGLVRHQKYWYKYWDKDWAAADADPPPRDGDPATFIKTFIWTWMAGGPVNYTHDTLATAIQGGPNDQDPDPPDRDHDYGRPPDSVLVNQSSVCVNPSLLNVLRHAPCPPPAEDEAQDWDHDRQKTKHWNAKDKAQKDDQDPFIDGADDQKIKIKTKMKIAGSGNFWDFAAEPDVPPALKFKAKDFPVNPDGWGWDDGPRAPFDRGRDTHGNGDMGIGMTMTIGGVCRLPDPTWMWTWMGRRPRIHTYTHDRD

Radius of gyration: 33.3 Å; Cα contacts (8 Å, |Δi|>4): 1073; chains: 1; bounding box: 75×60×126 Å